Protein AF-A0A6A2YZN2-F1 (afdb_monomer)

Solvent-accessible surface area (backbone atoms only — not comparable to full-atom values): 35018 Å² total; per-residue (Å²): 135,80,85,88,85,86,88,87,89,86,89,82,87,84,80,88,81,79,97,83,77,76,79,61,59,67,59,52,50,55,62,44,53,62,51,51,58,59,57,66,75,74,66,91,84,83,89,80,89,85,88,86,85,82,75,68,62,64,59,56,54,54,55,52,54,55,55,55,53,58,56,69,77,67,68,82,88,82,85,84,84,87,86,81,95,83,83,84,90,79,91,77,95,73,90,78,76,89,72,92,75,78,78,75,60,75,67,66,50,52,73,72,82,81,62,64,67,44,50,49,63,53,54,69,71,48,90,59,64,88,72,35,55,12,33,36,37,33,74,69,59,78,86,57,52,62,57,50,45,70,76,46,66,84,32,48,79,41,80,49,63,68,69,80,72,61,91,84,67,45,52,53,60,50,23,48,69,77,57,47,68,79,58,85,83,55,85,70,82,70,73,82,73,71,69,64,75,71,92,76,68,66,59,64,34,34,38,39,34,48,45,39,54,66,93,89,55,80,73,58,69,40,59,52,50,50,48,56,53,51,43,53,45,45,55,55,35,63,59,82,78,89,72,78,36,35,41,35,43,37,37,97,60,85,70,55,52,58,79,59,34,57,90,24,54,73,43,75,42,96,42,36,39,34,28,52,56,59,48,67,64,40,36,58,61,62,68,51,60,74,54,44,58,74,89,71,87,69,72,66,78,78,89,68,88,46,76,42,83,40,46,89,85,63,50,69,72,59,50,56,39,41,46,75,60,62,33,46,80,42,82,47,81,79,30,70,3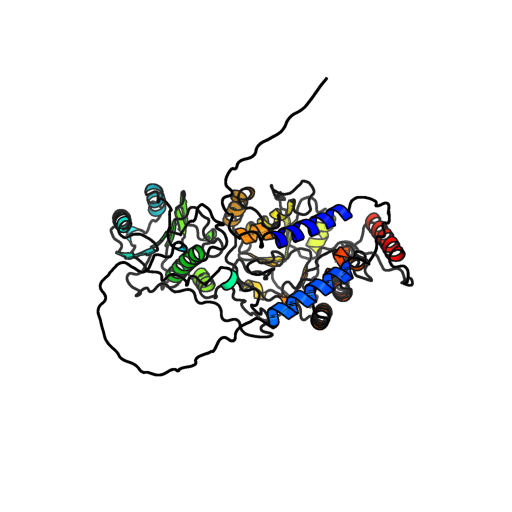3,85,88,38,58,87,93,40,92,41,22,49,43,45,34,64,51,58,58,23,60,46,59,95,34,80,61,46,79,49,67,47,77,55,44,46,76,67,45,43,63,68,56,54,71,77,54,55,54,40,23,23,30,76,65,56,53,71,35,54,37,70,50,37,34,27,43,56,30,31,60,57,53,31,47,54,54,60,76,41,54,82,77,58,77,31,84,74,62,31,44,44,28,39,49,46,52,64,51,51,70,51,34,34,41,50,53,46,60,58,31,64,40,63,55,59,92,84,61,50,69,68,57,53,48,50,52,49,46,48,46,56,38,83,78,64,72,40,30,17,42,28,52,43,72,70,44,65,69,79,34,58,89,89,48,38,55,24,62,71,37,82,94,30,40,44,32,42,40,51,49,47,38,45,44,52,50,55,51,62,69,66,38,60,74,85,53,52,69,58,22,49,47,53,72,68,57,57,48,50,51,56,51,53,50,57,49,42,53,62,76,51,76,83,73,82,89,78,82,92,76,88,81,61,21,67,62,70,74,66,62,68,81,80,130

Secondary structure (DSSP, 8-state):
------------PPPPPPS--STHHHHHHHHHHHHHHHHHTS-PPPP------SSSHHHHHHHHHHHHHHHHTTPPPPPP---------------------S---GGG-B-----HHHHHHHHTT-TTGGG--EEEEES--HHHHHHHHHHSTTSEEEEEP-PPPPTT--HHHHS-TT--TT-SS----PPPPP-----S-SPPSEEEEE--B-TTS--TT-HHHHHHHHHHHHHHHH--SS---EEEEE-SS---TTTS-GGGEEEEETTEEEE---HHHHHHHHHSPTT-B------S---SPEEEEE-TTS-HHHHHHHHHTTEEEEE------TTSPTT-TTTTGGGGGGGGG-TT-S-EEEE-TTEEE-S--GGGGGSPSSEEEEEETTEEEEEEEEE---HHHHHHHHHTTTTS--TTSSHHHHHHHH--S-EE--GGGSEE----TT--HHHHHHHHHHHH-SS---SEEE--SS-GGGS-SSS-GGGGSGGGGGG--HHHHHHHHHHHHTS-HHHHTTSPPPHHHHHHHHHHHHHHHHHTTT-PPPPPPP-------------

Sequence (571 aa):
MRGPSLSPKEPRHRVAASPAEETNRRGFQRKKVFRDVEKALHVPIRYRNWNCKISTLKVVLVILFVGSLITLLRSPAVYISDLPSNLASRHGFIDKSIGDGAAADPRYISTLDVNRDQISNVIEKLTDRDEYQGIGLLNFNNTKTDQWKQLLPNAEHVVLQLDHVTGNVTWESLYPEWIDEEEEFEVPKCPSLPSLQFPGKPQIDLIAVKLPCNKAGKWSRDVSHLHFQLAAARLAASAKGLHPVHVLLLTDRFPLPNLFTCKDLFAHEGNTWLYTPNLHRLREKARLPVGSSAQIIRMSGSTRDLVILVDDSISDYHRGGLEAAEWKIYTIQRIRNPKAEPEAYNEWNYSKFRLWQLTDYDKIIFIDADLLILRNIDFLFEMPEISAIGNNATLFNSGVMIVEPSNCTFQLLMDHINEIESYNGGDQGYLNEIFTWWHRIPKHVNFLKHFWDGDEEEKKQMKTCLFGADPPILFVIHYLGNKPWLCFRDYDCNWNADILQEFASDVAHKTWWKVHDAMPQNLHKYCLLRSKQKAQLEWDRRQAEKDNSTATPSPPAIKKGICLAMTKLKT

Mean predicted aligned error: 16.91 Å

pLDDT: mean 70.39, std 22.26, range [23.25, 96.88]

Nearest PDB structures (foldseek):
  3t7n-assembly1_B  TM=7.855E-01  e=4.731E-11  Homo sapiens
  3u2w-assembly1_B  TM=7.695E-01  e=3.713E-11  Homo sapiens
  3u2x-assembly1_A  TM=7.397E-01  e=1.495E-10  Homo sapiens
  1zcu-assembly1_A  TM=7.407E-01  e=1.322E-09  Oryctolagus cuniculus
  6mw5-assembly1_A  TM=6.818E-01  e=7.205E-09  Globisporangium ultimum

Radius of gyration: 30.36 Å; Cα contacts (8 Å, |Δi|>4): 766; chains: 1; bounding box: 66×96×88 Å

InterPro domains:
  IPR002495 Glycosyl transferase, family 8 [PF01501] (336-384)
  IPR029044 Nucleotide-diphospho-sugar transferases [G3DSA:3.90.550.10] (288-522)
  IPR029044 Nucleotide-diphospho-sugar transferases [SSF53448] (294-525)
  IPR050587 GNT1/Glycosyltransferase 8 [PTHR11183] (225-549)

Structure (mmCIF, N/CA/C/O backbone):
data_AF-A0A6A2YZN2-F1
#
_entry.id   AF-A0A6A2YZN2-F1
#
loop_
_atom_site.group_PDB
_atom_site.id
_atom_site.type_symbol
_atom_site.label_atom_id
_atom_site.label_alt_id
_atom_site.label_comp_id
_atom_site.label_asym_id
_atom_site.label_entity_id
_atom_site.label_seq_id
_atom_site.pdbx_PDB_ins_code
_atom_site.Cartn_x
_atom_site.Cartn_y
_atom_site.Cartn_z
_atom_site.occupancy
_atom_site.B_iso_or_equiv
_atom_site.auth_seq_id
_atom_site.auth_comp_id
_atom_site.auth_asym_id
_atom_site.auth_atom_id
_atom_site.pdbx_PDB_model_num
ATOM 1 N N . MET A 1 1 ? -3.927 71.505 -20.743 1.00 30.47 1 MET A N 1
ATOM 2 C CA . MET A 1 1 ? -3.036 72.542 -20.176 1.00 30.47 1 MET A CA 1
ATOM 3 C C . MET A 1 1 ? -3.027 72.403 -18.661 1.00 30.47 1 MET A C 1
ATOM 5 O O . MET A 1 1 ? -4.101 72.239 -18.107 1.00 30.47 1 MET A O 1
ATOM 9 N N . ARG A 1 2 ? -1.835 72.529 -18.055 1.00 30.36 2 ARG A N 1
ATOM 10 C CA . ARG A 1 2 ? -1.542 72.773 -16.624 1.00 30.36 2 ARG A CA 1
ATOM 11 C C . ARG A 1 2 ? -1.869 71.664 -15.599 1.00 30.36 2 ARG A C 1
ATOM 13 O O . ARG A 1 2 ? -3.019 71.444 -15.255 1.00 30.36 2 ARG A O 1
ATOM 20 N N . GLY A 1 3 ? -0.814 71.068 -15.024 1.00 30.11 3 GLY A N 1
ATOM 21 C CA . GLY A 1 3 ? -0.725 70.912 -13.554 1.00 30.11 3 GLY A CA 1
ATOM 22 C C . GLY A 1 3 ? -0.276 72.245 -12.912 1.00 30.11 3 GLY A C 1
ATOM 23 O O . GLY A 1 3 ? -0.213 73.227 -13.664 1.00 30.11 3 GLY A O 1
ATOM 24 N N . PRO A 1 4 ? 0.122 72.340 -11.618 1.00 54.06 4 PRO A N 1
ATOM 25 C CA . PRO A 1 4 ? 0.360 71.297 -10.590 1.00 54.06 4 PRO A CA 1
ATOM 26 C C . PRO A 1 4 ? -0.157 71.648 -9.151 1.00 54.06 4 PRO A C 1
ATOM 28 O O . PRO A 1 4 ? -0.638 72.754 -8.940 1.00 54.06 4 PRO A O 1
ATOM 31 N N . SER A 1 5 ? 0.005 70.740 -8.162 1.00 27.78 5 SER A N 1
ATOM 32 C CA . SER A 1 5 ? 0.442 70.955 -6.738 1.00 27.78 5 SER A CA 1
ATOM 33 C C . SER A 1 5 ? 0.052 69.733 -5.856 1.00 27.78 5 SER A C 1
ATOM 35 O O . SER A 1 5 ? -1.031 69.185 -6.011 1.00 27.78 5 SER A O 1
ATOM 37 N N . LEU A 1 6 ? 1.007 69.020 -5.234 1.00 28.72 6 LEU A N 1
ATOM 38 C CA . LEU A 1 6 ? 1.572 69.103 -3.862 1.00 28.72 6 LEU A CA 1
ATOM 39 C C . LEU A 1 6 ? 0.667 68.604 -2.695 1.00 28.72 6 LEU A C 1
ATOM 41 O O . LEU A 1 6 ? -0.339 69.211 -2.361 1.00 28.72 6 LEU A O 1
ATOM 45 N N . SER A 1 7 ? 1.138 67.494 -2.099 1.00 30.25 7 SER A N 1
ATOM 46 C CA . SER A 1 7 ? 0.796 66.669 -0.908 1.00 30.25 7 SER A CA 1
ATOM 47 C C . SER A 1 7 ? 0.239 67.359 0.366 1.00 30.25 7 SER A C 1
ATOM 49 O O . SER A 1 7 ? 0.415 68.566 0.512 1.00 30.25 7 SER A O 1
ATOM 51 N N . PRO A 1 8 ? -0.330 66.608 1.354 1.00 32.03 8 PRO A N 1
ATOM 52 C CA . PRO A 1 8 ? 0.484 65.897 2.368 1.00 32.03 8 PRO A CA 1
ATOM 53 C C . PRO A 1 8 ? -0.027 64.508 2.846 1.00 32.03 8 PRO A C 1
ATOM 55 O O . PRO A 1 8 ? -1.167 64.109 2.634 1.00 32.03 8 PRO A O 1
ATOM 58 N N . LYS A 1 9 ? 0.896 63.775 3.491 1.00 29.05 9 LYS A N 1
ATOM 59 C CA . LYS A 1 9 ? 0.778 62.456 4.152 1.00 29.05 9 LYS A CA 1
ATOM 60 C C . LYS A 1 9 ? 0.040 62.536 5.499 1.00 29.05 9 LYS A C 1
ATOM 62 O O . LYS A 1 9 ? 0.276 63.514 6.193 1.00 29.05 9 LYS A O 1
ATOM 67 N N . GLU A 1 10 ? -0.657 61.458 5.907 1.00 27.91 10 GLU A N 1
ATOM 68 C CA . GLU A 1 10 ? -0.512 60.766 7.219 1.00 27.91 10 GLU A CA 1
ATOM 69 C C . GLU A 1 10 ? -1.394 59.478 7.337 1.00 27.91 10 GLU A C 1
ATOM 71 O O . GLU A 1 10 ? -2.110 59.175 6.382 1.00 27.91 10 GLU A O 1
ATOM 76 N N . PRO A 1 11 ? -1.246 58.602 8.366 1.00 28.62 11 PRO A N 1
ATOM 77 C CA . PRO A 1 11 ? -0.900 57.189 8.176 1.00 28.62 11 PRO A CA 1
ATOM 78 C C . PRO A 1 11 ? -2.038 56.197 8.498 1.00 28.62 11 PRO A C 1
ATOM 80 O O . PRO A 1 11 ? -2.975 56.500 9.232 1.00 28.62 11 PRO A O 1
ATOM 83 N N . ARG A 1 12 ? -1.919 54.947 8.023 1.00 27.31 12 ARG A N 1
ATOM 84 C CA . ARG A 1 12 ? -2.671 53.806 8.576 1.00 27.31 12 ARG A CA 1
ATOM 85 C C . ARG A 1 12 ? -1.739 52.664 8.966 1.00 27.31 12 ARG A C 1
ATOM 87 O O . ARG A 1 12 ? -0.786 52.334 8.267 1.00 27.31 12 ARG A O 1
ATOM 94 N N . HIS A 1 13 ? -2.052 52.133 10.138 1.00 25.75 13 HIS A N 1
ATOM 95 C CA . HIS A 1 13 ? -1.316 51.191 10.963 1.00 25.75 13 HIS A CA 1
ATOM 96 C C . HIS A 1 13 ? -0.906 49.895 10.249 1.00 25.75 13 HIS A C 1
ATOM 98 O O . HIS A 1 13 ? -1.720 49.243 9.600 1.00 25.75 13 HIS A O 1
ATOM 104 N N . ARG A 1 14 ? 0.351 49.481 10.458 1.00 25.91 14 ARG A N 1
ATOM 105 C CA . ARG A 1 14 ? 0.803 48.095 10.283 1.00 25.91 14 ARG A CA 1
ATOM 106 C C . ARG A 1 14 ? 0.611 47.357 11.607 1.00 25.91 14 ARG A C 1
ATOM 108 O O . ARG A 1 14 ? 1.241 47.714 12.598 1.00 25.91 14 ARG A O 1
ATOM 115 N N . VAL A 1 15 ? -0.232 46.330 11.595 1.00 25.72 15 VAL A N 1
ATOM 116 C CA . VAL A 1 15 ? -0.228 45.252 12.590 1.00 25.72 15 VAL A CA 1
ATOM 117 C C . VAL A 1 15 ? 0.887 44.277 12.204 1.00 25.72 15 VAL A C 1
ATOM 119 O O . VAL A 1 15 ? 1.069 43.966 11.026 1.00 25.72 15 VAL A O 1
ATOM 122 N N . ALA A 1 16 ? 1.671 43.866 13.197 1.00 24.08 16 ALA A N 1
ATOM 123 C CA . ALA A 1 16 ? 2.775 42.928 13.064 1.00 24.08 16 ALA A CA 1
ATOM 124 C C . ALA A 1 16 ? 2.268 41.525 12.687 1.00 24.08 16 ALA A C 1
ATOM 126 O O . ALA A 1 16 ? 1.335 41.018 13.306 1.00 24.08 16 ALA A O 1
ATOM 127 N N . ALA A 1 17 ? 2.902 40.908 11.688 1.00 26.55 17 ALA A N 1
ATOM 128 C CA . ALA A 1 17 ? 2.722 39.501 11.351 1.00 26.55 17 ALA A CA 1
ATOM 129 C C . ALA A 1 17 ? 3.839 38.666 11.997 1.00 26.55 17 ALA A C 1
ATOM 131 O O . ALA A 1 17 ? 5.015 39.032 11.952 1.00 26.55 17 ALA A O 1
ATOM 132 N N . SER A 1 18 ? 3.420 37.569 12.616 1.00 26.55 18 SER A N 1
ATOM 133 C CA . SER A 1 18 ? 4.193 36.562 13.344 1.00 26.55 18 SER A CA 1
ATOM 134 C C . SER A 1 18 ? 5.090 35.711 12.421 1.00 26.55 18 SER A C 1
ATOM 136 O O . SER A 1 18 ? 4.788 35.580 11.234 1.00 26.55 18 SER A O 1
ATOM 138 N N . PRO A 1 19 ? 6.155 35.070 12.941 1.00 26.11 19 PRO A N 1
ATOM 139 C CA . PRO A 1 19 ? 7.076 34.257 12.153 1.00 26.11 19 PRO A CA 1
ATOM 140 C C . PRO A 1 19 ? 6.538 32.827 11.993 1.00 26.11 19 PRO A C 1
ATOM 142 O O . PRO A 1 19 ? 6.690 31.990 12.877 1.00 26.11 19 PRO A O 1
ATOM 145 N N . ALA A 1 20 ? 5.898 32.540 10.862 1.00 29.23 20 ALA A N 1
ATOM 146 C CA . ALA A 1 20 ? 5.520 31.182 10.468 1.00 29.23 20 ALA A CA 1
ATOM 147 C C . ALA A 1 20 ? 5.538 31.054 8.937 1.00 29.23 20 ALA A C 1
ATOM 149 O O . ALA A 1 20 ? 4.498 30.885 8.314 1.00 29.23 20 ALA A O 1
ATOM 150 N N . GLU A 1 21 ? 6.709 31.193 8.303 1.00 28.88 21 GLU A N 1
ATOM 151 C CA . GLU A 1 21 ? 6.788 31.065 6.837 1.00 28.88 21 GLU A CA 1
ATOM 152 C C . GLU A 1 21 ? 8.125 30.534 6.279 1.00 28.88 21 GLU A C 1
ATOM 154 O O . GLU A 1 21 ? 8.432 30.724 5.104 1.00 28.88 21 GLU A O 1
ATOM 159 N N . GLU A 1 22 ? 8.923 29.811 7.074 1.00 26.98 22 GLU A N 1
ATOM 160 C CA . GLU A 1 22 ? 10.204 29.253 6.595 1.00 26.98 22 GLU A CA 1
ATOM 161 C C . GLU A 1 22 ? 10.154 27.776 6.159 1.00 26.98 22 GLU A C 1
ATOM 163 O O . GLU A 1 22 ? 11.011 27.324 5.400 1.00 26.98 22 GLU A O 1
ATOM 168 N N . THR A 1 23 ? 9.106 27.024 6.505 1.00 30.12 23 THR A N 1
ATOM 169 C CA . THR A 1 23 ? 8.972 25.596 6.148 1.00 30.12 23 THR A CA 1
ATOM 170 C C . THR A 1 23 ? 8.370 25.334 4.760 1.00 30.12 23 THR A C 1
ATOM 172 O O . THR A 1 23 ? 8.511 24.233 4.231 1.00 30.12 23 THR A O 1
ATOM 175 N N . ASN A 1 24 ? 7.793 26.341 4.092 1.00 30.67 24 ASN A N 1
ATOM 176 C CA . ASN A 1 24 ? 7.154 26.172 2.775 1.00 30.67 24 ASN A CA 1
ATOM 177 C C . ASN A 1 24 ? 8.109 26.261 1.568 1.00 30.67 24 ASN A C 1
ATOM 179 O O . ASN A 1 24 ? 7.741 25.871 0.456 1.00 30.67 24 ASN A O 1
ATOM 183 N N . ARG A 1 25 ? 9.356 26.720 1.743 1.00 28.31 25 ARG A N 1
ATOM 184 C CA . ARG A 1 25 ? 10.287 26.900 0.608 1.00 28.31 25 ARG A CA 1
ATOM 185 C C . ARG A 1 25 ? 10.939 25.602 0.113 1.00 28.31 25 ARG A C 1
ATOM 187 O O . ARG A 1 25 ? 11.199 25.495 -1.084 1.00 28.31 25 ARG A O 1
ATOM 194 N N . ARG A 1 26 ? 11.121 24.586 0.970 1.00 29.94 26 ARG A N 1
ATOM 195 C CA . ARG A 1 26 ? 11.686 23.279 0.559 1.00 29.94 26 ARG A CA 1
ATOM 196 C C . ARG A 1 26 ? 10.694 22.419 -0.239 1.00 29.94 26 ARG A C 1
ATOM 198 O O . ARG A 1 26 ? 11.092 21.749 -1.188 1.00 29.94 26 ARG A O 1
ATOM 205 N N . GLY A 1 27 ? 9.394 22.501 0.064 1.00 30.98 27 GLY A N 1
ATOM 206 C CA . GLY A 1 27 ? 8.341 21.837 -0.721 1.00 30.98 27 GLY A CA 1
ATOM 207 C C . GLY A 1 27 ? 8.136 22.461 -2.107 1.00 30.98 27 GLY A C 1
ATOM 208 O O . GLY A 1 27 ? 7.917 21.750 -3.089 1.00 30.98 27 GLY A O 1
ATOM 209 N N . PHE A 1 28 ? 8.280 23.787 -2.214 1.00 26.55 28 PHE A N 1
ATOM 210 C CA . PHE A 1 28 ? 8.134 24.504 -3.483 1.00 26.55 28 PHE A CA 1
ATOM 211 C C . PHE A 1 28 ? 9.298 24.241 -4.452 1.00 26.55 28 PHE A C 1
ATOM 213 O O . PHE A 1 28 ? 9.075 24.155 -5.658 1.00 26.55 28 PHE A O 1
ATOM 220 N N . GLN A 1 29 ? 10.521 24.038 -3.940 1.00 28.41 29 GLN A N 1
ATOM 221 C CA . GLN A 1 29 ? 11.668 23.629 -4.761 1.00 28.41 29 GLN A CA 1
ATOM 222 C C . GLN A 1 29 ? 11.504 22.205 -5.317 1.00 28.41 29 GLN A C 1
ATOM 224 O O . GLN A 1 29 ? 11.682 22.019 -6.517 1.00 28.41 29 GLN A O 1
ATOM 229 N N . ARG A 1 30 ? 11.038 21.230 -4.517 1.00 35.44 30 ARG A N 1
ATOM 230 C CA . ARG A 1 30 ? 10.715 19.868 -5.004 1.00 35.44 30 ARG A CA 1
ATOM 231 C C . ARG A 1 30 ? 9.633 19.864 -6.091 1.00 35.44 30 ARG A C 1
ATOM 233 O O . ARG A 1 30 ? 9.794 19.204 -7.112 1.00 35.44 30 ARG A O 1
ATOM 240 N N . LYS A 1 31 ? 8.565 20.658 -5.926 1.00 33.97 31 LYS A N 1
ATOM 241 C CA . LYS A 1 31 ? 7.501 20.831 -6.942 1.00 33.97 31 LYS A CA 1
ATOM 242 C C . LYS A 1 31 ? 7.983 21.507 -8.229 1.00 33.97 31 LYS A C 1
ATOM 244 O O . LYS A 1 31 ? 7.295 21.415 -9.245 1.00 33.97 31 LYS A O 1
ATOM 249 N N . LYS A 1 32 ? 9.096 22.241 -8.173 1.00 28.22 32 LYS A N 1
ATOM 250 C CA . LYS A 1 32 ? 9.696 22.915 -9.325 1.00 28.22 32 LYS A CA 1
ATOM 251 C C . LYS A 1 32 ? 10.628 21.972 -10.087 1.00 28.22 32 LYS A C 1
ATOM 253 O O . LYS A 1 32 ? 10.505 21.896 -11.297 1.00 28.22 32 LYS A O 1
ATOM 258 N N . VAL A 1 33 ? 11.436 21.178 -9.381 1.00 35.34 33 VAL A N 1
ATOM 259 C CA . VAL A 1 33 ? 12.349 20.185 -9.979 1.00 35.34 33 VAL A CA 1
ATOM 260 C C . VAL A 1 33 ? 11.587 19.142 -10.806 1.00 35.34 33 VAL A C 1
ATOM 262 O O . VAL A 1 33 ? 11.888 18.981 -11.981 1.00 35.34 33 VAL A O 1
ATOM 265 N N . PHE A 1 34 ? 10.518 18.533 -10.273 1.00 35.47 34 PHE A N 1
ATOM 266 C CA . PHE A 1 34 ? 9.693 17.583 -11.046 1.00 35.47 34 PHE A CA 1
ATOM 267 C C . PHE A 1 34 ? 9.016 18.218 -12.273 1.00 35.47 34 PHE A C 1
ATOM 269 O O . PHE A 1 34 ? 8.899 17.587 -13.319 1.00 35.47 34 PHE A O 1
ATOM 276 N N . ARG A 1 35 ? 8.609 19.488 -12.167 1.00 32.56 35 ARG A N 1
ATOM 277 C CA . ARG A 1 35 ? 7.948 20.229 -13.254 1.00 32.56 35 ARG A CA 1
ATOM 278 C C . ARG A 1 35 ? 8.935 20.710 -14.325 1.00 32.56 35 ARG A C 1
ATOM 280 O O . ARG A 1 35 ? 8.560 20.877 -15.483 1.00 32.56 35 ARG A O 1
ATOM 287 N N . ASP A 1 36 ? 10.186 20.950 -13.938 1.00 31.67 36 ASP A N 1
ATOM 288 C CA . ASP A 1 36 ? 11.269 21.346 -14.839 1.00 31.67 36 ASP A CA 1
ATOM 289 C C . ASP A 1 36 ? 11.814 20.126 -15.616 1.00 31.67 36 ASP A C 1
ATOM 291 O O . ASP A 1 36 ? 12.112 20.261 -16.803 1.00 31.67 36 ASP A O 1
ATOM 295 N N . VAL A 1 37 ? 11.817 18.925 -15.012 1.00 41.88 37 VAL A N 1
ATOM 296 C CA . VAL A 1 37 ? 12.071 17.636 -15.702 1.00 41.88 37 VAL A CA 1
ATOM 297 C C . VAL A 1 37 ? 11.044 17.388 -16.816 1.00 41.88 37 VAL A C 1
ATOM 299 O O . VAL A 1 37 ? 11.402 16.998 -17.924 1.00 41.88 37 VAL A O 1
ATOM 302 N N . GLU A 1 38 ? 9.771 17.690 -16.558 1.00 38.25 38 GLU A N 1
ATOM 303 C CA . GLU A 1 38 ? 8.671 17.518 -17.516 1.00 38.25 38 GLU A CA 1
ATOM 304 C C . GLU A 1 38 ? 8.734 18.519 -18.687 1.00 38.25 38 GLU A C 1
ATOM 306 O O . GLU A 1 38 ? 8.490 18.160 -19.839 1.00 38.25 38 GLU A O 1
ATOM 311 N N . LYS A 1 39 ? 9.154 19.769 -18.436 1.00 35.00 39 LYS A N 1
ATOM 312 C CA . LYS A 1 39 ? 9.340 20.780 -19.495 1.00 35.00 39 LYS A CA 1
ATOM 313 C C . LYS A 1 39 ? 10.540 20.509 -20.401 1.00 35.00 39 LYS A C 1
ATOM 315 O O . LYS A 1 39 ? 10.494 20.878 -21.575 1.00 35.00 39 LYS A O 1
ATOM 320 N N . ALA A 1 40 ? 11.597 19.883 -19.884 1.00 35.66 40 ALA A N 1
ATOM 321 C CA . ALA A 1 40 ? 12.783 19.544 -20.672 1.00 35.66 40 ALA A CA 1
ATOM 322 C C . ALA A 1 40 ? 12.506 18.452 -21.721 1.00 35.66 40 ALA A C 1
ATOM 324 O O . ALA A 1 40 ? 13.188 18.390 -22.742 1.00 35.66 40 ALA A O 1
ATOM 325 N N . LEU A 1 41 ? 11.472 17.631 -21.514 1.00 38.62 41 LEU A N 1
ATOM 326 C CA . LEU A 1 41 ? 11.149 16.503 -22.383 1.00 38.62 41 LEU A CA 1
ATOM 327 C C . LEU A 1 41 ? 10.400 16.888 -23.674 1.00 38.62 41 LEU A C 1
ATOM 329 O O . LEU A 1 41 ? 10.217 16.005 -24.510 1.00 38.62 41 LEU A O 1
ATOM 333 N N . HIS A 1 42 ? 9.949 18.143 -23.874 1.00 35.06 42 HIS A N 1
ATOM 334 C CA . HIS A 1 42 ? 8.996 18.472 -24.959 1.00 35.06 42 HIS A CA 1
ATOM 335 C C . HIS A 1 42 ? 9.284 19.683 -25.889 1.00 35.06 42 HIS A C 1
ATOM 337 O O . HIS A 1 42 ? 8.423 19.985 -26.714 1.00 35.06 42 HIS A O 1
ATOM 343 N N . VAL A 1 43 ? 10.448 20.364 -25.888 1.00 29.75 43 VAL A N 1
ATOM 344 C CA . VAL A 1 43 ? 10.710 21.463 -26.872 1.00 29.75 43 VAL A CA 1
ATOM 345 C C . VAL A 1 43 ? 12.190 21.557 -27.326 1.00 29.75 43 VAL A C 1
ATOM 347 O O . VAL A 1 43 ? 13.074 21.429 -26.483 1.00 29.75 43 VAL A O 1
ATOM 350 N N . PRO A 1 44 ? 12.512 21.850 -28.614 1.00 27.16 44 PRO A N 1
ATOM 351 C CA . PRO A 1 44 ? 13.893 22.009 -29.094 1.00 27.16 44 PRO A CA 1
ATOM 352 C C . PRO A 1 44 ? 14.479 23.387 -28.723 1.00 27.16 44 PRO A C 1
ATOM 354 O O . PRO A 1 44 ? 13.891 24.423 -29.042 1.00 27.16 44 PRO A O 1
ATOM 357 N N . ILE A 1 45 ? 15.659 23.424 -28.092 1.00 30.19 45 ILE A N 1
ATOM 358 C CA . ILE A 1 45 ? 16.282 24.650 -27.554 1.00 30.19 45 ILE A CA 1
ATOM 359 C C . ILE A 1 45 ? 17.313 25.247 -28.533 1.00 30.19 45 ILE A C 1
ATOM 361 O O . ILE A 1 45 ? 18.291 24.605 -28.910 1.00 30.19 45 ILE A O 1
ATOM 365 N N . ARG A 1 46 ? 17.127 26.525 -28.900 1.00 24.05 46 ARG A N 1
ATOM 366 C CA . ARG A 1 46 ? 18.147 27.397 -29.522 1.00 24.05 46 ARG A CA 1
ATOM 367 C C . ARG A 1 46 ? 18.908 28.161 -28.429 1.00 24.05 46 ARG A C 1
ATOM 369 O O . ARG A 1 46 ? 18.297 28.902 -27.664 1.00 24.05 46 ARG A O 1
ATOM 376 N N . TYR A 1 47 ? 20.234 28.030 -28.404 1.00 25.19 47 TYR A N 1
ATOM 377 C CA . TYR A 1 47 ? 21.134 28.703 -27.457 1.00 25.19 47 TYR A CA 1
ATOM 378 C C . TYR A 1 47 ? 21.245 30.220 -27.688 1.00 25.19 47 TYR A C 1
ATOM 380 O O . TYR A 1 47 ? 21.410 30.679 -28.821 1.00 25.19 47 TYR A O 1
ATOM 388 N N . ARG A 1 48 ? 21.283 31.002 -26.599 1.00 25.22 48 ARG A N 1
ATOM 389 C CA . ARG A 1 48 ? 21.843 32.364 -26.604 1.00 25.22 48 ARG A CA 1
ATOM 390 C C . ARG A 1 48 ? 22.583 32.647 -25.288 1.00 25.22 48 ARG A C 1
ATOM 392 O O . ARG A 1 48 ? 21.976 32.705 -24.227 1.00 25.22 48 ARG A O 1
ATOM 399 N N . ASN A 1 49 ? 23.904 32.793 -25.401 1.00 28.83 49 ASN A N 1
ATOM 400 C CA . ASN A 1 49 ? 24.865 33.137 -24.344 1.00 28.83 49 ASN A CA 1
ATOM 401 C C . ASN A 1 49 ? 24.570 34.484 -23.675 1.00 28.83 49 ASN A C 1
ATOM 403 O O . ASN A 1 49 ? 24.241 35.421 -24.397 1.00 28.83 49 ASN A O 1
ATOM 407 N N . TRP A 1 50 ? 24.884 34.618 -22.377 1.00 25.72 50 TRP A N 1
ATOM 408 C CA . TRP A 1 50 ? 25.239 35.889 -21.721 1.00 25.72 50 TRP A CA 1
ATOM 409 C C . TRP A 1 50 ? 26.324 35.690 -20.643 1.00 25.72 50 TRP A C 1
ATOM 411 O O . TRP A 1 50 ? 26.151 34.930 -19.698 1.00 25.72 50 TRP A O 1
ATOM 421 N N . ASN A 1 51 ? 27.430 36.426 -20.791 1.00 36.12 51 ASN A N 1
ATOM 422 C CA . ASN A 1 51 ? 28.506 36.602 -19.808 1.00 36.12 51 ASN A CA 1
ATOM 423 C C . ASN A 1 51 ? 28.237 37.858 -18.963 1.00 36.12 51 ASN A C 1
ATOM 425 O O . ASN A 1 51 ? 27.951 38.898 -19.555 1.00 36.12 51 ASN A O 1
ATOM 429 N N . CYS A 1 52 ? 28.451 37.834 -17.636 1.00 30.81 52 CYS A N 1
ATOM 430 C CA . CYS A 1 52 ? 28.612 39.077 -16.858 1.00 30.81 52 CYS A CA 1
ATOM 431 C C . CYS A 1 52 ? 29.437 38.953 -15.545 1.00 30.81 52 CYS A C 1
ATOM 433 O O . CYS A 1 52 ? 29.012 38.350 -14.570 1.00 30.81 52 CYS A O 1
ATOM 435 N N . LYS A 1 53 ? 30.621 39.592 -15.584 1.00 36.91 53 LYS A N 1
ATOM 436 C CA . LYS A 1 53 ? 31.524 40.222 -14.578 1.00 36.91 53 LYS A CA 1
ATOM 437 C C . LYS A 1 53 ? 31.505 39.819 -13.075 1.00 36.91 53 LYS A C 1
ATOM 439 O O . LYS A 1 53 ? 30.600 40.145 -12.322 1.00 36.91 53 LYS A O 1
ATOM 444 N N . ILE A 1 54 ? 32.673 39.331 -12.624 1.00 48.91 54 ILE A N 1
ATOM 445 C CA . ILE A 1 54 ? 33.056 38.747 -11.310 1.00 48.91 54 ILE A CA 1
ATOM 446 C C . ILE A 1 54 ? 33.494 39.765 -10.213 1.00 48.91 54 ILE A C 1
ATOM 448 O O . ILE A 1 54 ? 33.940 39.384 -9.133 1.00 48.91 54 ILE A O 1
ATOM 452 N N . SER A 1 55 ? 33.381 41.082 -10.413 1.00 46.19 55 SER A N 1
ATOM 453 C CA . SER A 1 55 ? 34.069 42.044 -9.520 1.00 46.19 55 SER A CA 1
ATOM 454 C C . SER A 1 55 ? 33.338 42.414 -8.216 1.00 46.19 55 SER A C 1
ATOM 456 O O . SER A 1 55 ? 33.984 42.891 -7.285 1.00 46.19 55 SER A O 1
ATOM 458 N N . THR A 1 56 ? 32.020 42.235 -8.111 1.00 51.75 56 THR A N 1
ATOM 459 C CA . THR A 1 56 ? 31.221 42.759 -6.981 1.00 51.75 56 THR A CA 1
ATOM 460 C C . THR A 1 56 ? 31.137 41.811 -5.780 1.00 51.75 56 THR A C 1
ATOM 462 O O . THR A 1 56 ? 30.952 42.266 -4.655 1.00 51.75 56 THR A O 1
ATOM 465 N N . LEU A 1 57 ? 31.352 40.506 -5.981 1.00 57.09 57 LEU A N 1
ATOM 466 C CA . LEU A 1 57 ? 31.205 39.483 -4.934 1.00 57.09 57 LEU A CA 1
ATOM 467 C C . LEU A 1 57 ? 32.323 39.535 -3.874 1.00 57.09 57 LEU A C 1
ATOM 469 O O . LEU A 1 57 ? 32.084 39.273 -2.697 1.00 57.09 57 LEU A O 1
ATOM 473 N N . LYS A 1 58 ? 33.541 39.931 -4.269 1.00 52.62 58 LYS A N 1
ATOM 474 C CA . LYS A 1 58 ? 34.698 39.990 -3.358 1.00 52.62 58 LYS A CA 1
ATOM 475 C C . LYS A 1 58 ? 34.562 41.077 -2.289 1.00 52.62 58 LYS A C 1
ATOM 477 O O . LYS A 1 58 ? 35.021 40.884 -1.171 1.00 52.62 58 LYS A O 1
ATOM 482 N N . VAL A 1 59 ? 33.898 42.190 -2.604 1.00 62.59 59 VAL A N 1
ATOM 483 C CA . VAL A 1 59 ? 33.690 43.298 -1.653 1.00 62.59 59 VAL A CA 1
ATOM 484 C C . VAL A 1 59 ? 32.665 42.917 -0.580 1.00 62.59 59 VAL A C 1
ATOM 486 O O . VAL A 1 59 ? 32.847 43.238 0.591 1.00 62.59 59 VAL A O 1
ATOM 489 N N . VAL A 1 60 ? 31.628 42.162 -0.956 1.00 70.81 60 VAL A N 1
ATOM 490 C CA . VAL A 1 60 ? 30.587 41.697 -0.025 1.00 70.81 60 VAL A CA 1
ATOM 491 C C . VAL A 1 60 ? 31.155 40.709 0.999 1.00 70.81 60 VAL A C 1
ATOM 493 O O . VAL A 1 60 ? 30.842 40.805 2.183 1.00 70.81 60 VAL A O 1
ATOM 496 N N . LEU A 1 61 ? 32.049 39.812 0.573 1.00 66.25 61 LEU A N 1
ATOM 497 C CA . LEU A 1 61 ? 32.682 38.832 1.463 1.00 66.25 61 LEU A CA 1
ATOM 498 C C . LEU A 1 61 ? 33.578 39.478 2.532 1.00 66.25 61 LEU A C 1
ATOM 500 O O . LEU A 1 61 ? 33.588 39.019 3.672 1.00 66.25 61 LEU A O 1
ATOM 504 N N . VAL A 1 62 ? 34.272 40.574 2.207 1.00 73.38 62 VAL A N 1
ATOM 505 C CA . VAL A 1 62 ? 35.115 41.297 3.179 1.00 73.38 62 VAL A CA 1
ATOM 506 C C . VAL A 1 62 ? 34.264 41.981 4.254 1.00 73.38 62 VAL A C 1
ATOM 508 O O . VAL A 1 62 ? 34.610 41.934 5.433 1.00 73.38 62 VAL A O 1
ATOM 511 N N . ILE A 1 63 ? 33.122 42.564 3.877 1.00 74.00 63 ILE A N 1
ATOM 512 C CA . ILE A 1 63 ? 32.210 43.226 4.825 1.00 74.00 63 ILE A CA 1
ATOM 513 C C . ILE A 1 63 ? 31.609 42.210 5.805 1.00 74.00 63 ILE A C 1
ATOM 515 O O . ILE A 1 63 ? 31.532 42.482 7.005 1.00 74.00 63 ILE A O 1
ATOM 519 N N . LEU A 1 64 ? 31.234 41.025 5.313 1.00 74.69 64 LEU A N 1
ATOM 520 C CA . LEU A 1 64 ? 30.696 39.953 6.153 1.00 74.69 64 LEU A CA 1
ATOM 521 C C . LEU A 1 64 ? 31.732 39.453 7.167 1.00 74.69 64 LEU A C 1
ATOM 523 O O . LEU A 1 64 ? 31.405 39.301 8.341 1.00 74.69 64 LEU A O 1
ATOM 527 N N . PHE A 1 65 ? 32.991 39.294 6.750 1.00 78.06 65 PHE A N 1
ATOM 528 C CA . PHE A 1 65 ? 34.060 38.820 7.631 1.00 78.06 65 PHE A CA 1
ATOM 529 C C . PHE A 1 65 ? 34.363 39.801 8.778 1.00 78.06 65 PHE A C 1
ATOM 531 O O . PHE A 1 65 ? 34.546 39.393 9.925 1.00 78.06 65 PHE A O 1
ATOM 538 N N . VAL A 1 66 ? 34.350 41.110 8.499 1.00 75.31 66 VAL A N 1
ATOM 539 C CA . VAL A 1 66 ? 34.560 42.150 9.524 1.00 75.31 66 VAL A CA 1
ATOM 540 C C . VAL A 1 66 ? 33.387 42.207 10.514 1.00 75.31 66 VAL A C 1
ATOM 542 O O . VAL A 1 66 ? 33.605 42.370 11.715 1.00 75.31 66 VAL A O 1
ATOM 545 N N . GLY A 1 67 ? 32.150 42.007 10.044 1.00 69.50 67 GLY A N 1
ATOM 546 C CA . GLY A 1 67 ? 30.961 41.956 10.905 1.00 69.50 67 GLY A CA 1
ATOM 547 C C . GLY A 1 67 ? 30.968 40.782 11.893 1.00 69.50 67 GLY A C 1
ATOM 548 O O . GLY A 1 67 ? 30.593 40.948 13.058 1.00 69.50 67 GLY A O 1
ATOM 549 N N . SER A 1 68 ? 31.458 39.617 11.462 1.00 71.75 68 SER A N 1
ATOM 550 C CA . SER A 1 68 ? 31.602 38.426 12.314 1.00 71.75 68 SER A CA 1
ATOM 551 C C . SER A 1 68 ? 32.679 38.594 13.393 1.00 71.75 68 SER A C 1
ATOM 553 O O . SER A 1 68 ? 32.521 38.123 14.518 1.00 71.75 68 SER A O 1
ATOM 555 N N . LEU A 1 69 ? 33.765 39.312 13.093 1.00 62.22 69 LEU A N 1
ATOM 556 C CA . LEU A 1 69 ? 34.856 39.522 14.050 1.00 62.22 69 LEU A CA 1
ATOM 557 C C . LEU A 1 69 ? 34.450 40.469 15.195 1.00 62.22 69 LEU A C 1
ATOM 559 O O . LEU A 1 69 ? 34.831 40.266 16.346 1.00 62.22 69 LEU A O 1
ATOM 563 N N . ILE A 1 70 ? 33.624 41.479 14.901 1.00 67.88 70 ILE A N 1
ATOM 564 C CA . ILE A 1 70 ? 33.140 42.450 15.898 1.00 67.88 70 ILE A CA 1
ATOM 565 C C . ILE A 1 70 ? 32.125 41.815 16.864 1.00 67.88 70 ILE A C 1
ATOM 567 O O . ILE A 1 70 ? 32.072 42.194 18.035 1.00 67.88 70 ILE A O 1
ATOM 571 N N . THR A 1 71 ? 31.343 40.835 16.403 1.00 62.97 71 THR A N 1
ATOM 572 C CA . THR A 1 71 ? 30.363 40.111 17.235 1.00 62.97 71 THR A CA 1
ATOM 573 C C . THR A 1 71 ? 31.030 39.128 18.200 1.00 62.97 71 THR A C 1
ATOM 575 O O . THR A 1 71 ? 30.598 39.011 19.348 1.00 62.97 71 THR A O 1
ATOM 578 N N . LEU A 1 72 ? 32.145 38.511 17.798 1.00 57.03 72 LEU A N 1
ATOM 579 C CA . LEU A 1 72 ? 32.966 37.665 18.674 1.00 57.03 72 LEU A CA 1
ATOM 580 C C . LEU A 1 72 ? 33.679 38.457 19.783 1.00 57.03 72 LEU A C 1
ATOM 582 O O . LEU A 1 72 ? 33.803 37.968 20.901 1.00 57.03 72 LEU A O 1
ATOM 586 N N . LEU A 1 73 ? 34.085 39.701 19.515 1.00 56.47 73 LEU A N 1
ATOM 587 C CA . LEU A 1 73 ? 34.798 40.546 20.485 1.00 56.47 73 LEU A CA 1
ATOM 588 C C . LEU A 1 73 ? 33.889 41.230 21.527 1.00 56.47 73 LEU A C 1
ATOM 590 O O . LEU A 1 73 ? 34.398 41.922 22.408 1.00 56.47 73 LEU A O 1
ATOM 594 N N . ARG A 1 74 ? 32.557 41.076 21.446 1.00 48.31 74 ARG A N 1
ATOM 595 C CA . ARG A 1 74 ? 31.588 41.769 22.326 1.00 48.31 74 ARG A CA 1
ATOM 596 C C . ARG A 1 74 ? 30.613 40.865 23.091 1.00 48.31 74 ARG A C 1
ATOM 598 O O . ARG A 1 74 ? 29.615 41.365 23.603 1.00 48.31 74 ARG A O 1
ATOM 605 N N . SER A 1 75 ? 30.884 39.569 23.217 1.00 43.91 75 SER A N 1
ATOM 606 C CA . SER A 1 75 ? 30.019 38.680 24.010 1.00 43.91 75 SER A CA 1
ATOM 607 C C . SER A 1 75 ? 30.489 38.600 25.475 1.00 43.91 75 SER A C 1
ATOM 609 O O . SER A 1 75 ? 31.662 38.297 25.699 1.00 43.91 75 SER A O 1
ATOM 611 N N . PRO A 1 76 ? 29.634 38.867 26.486 1.00 38.62 76 PRO A N 1
ATOM 612 C CA . PRO A 1 76 ? 30.006 38.714 27.890 1.00 38.62 76 PRO A CA 1
ATOM 613 C C . PRO A 1 76 ? 29.922 37.243 28.328 1.00 38.62 76 PRO A C 1
ATOM 615 O O . PRO A 1 76 ? 29.045 36.497 27.897 1.00 38.62 76 PRO A O 1
ATOM 618 N N . ALA A 1 77 ? 30.852 36.834 29.193 1.00 40.84 77 ALA A N 1
ATOM 619 C CA . ALA A 1 77 ? 30.957 35.481 29.730 1.00 40.84 77 ALA A CA 1
ATOM 620 C C . ALA A 1 77 ? 29.764 35.132 30.640 1.00 40.84 77 ALA A C 1
ATOM 622 O O . ALA A 1 77 ? 29.481 35.854 31.596 1.00 40.84 77 ALA A O 1
ATOM 623 N N . VAL A 1 78 ? 29.095 34.006 30.371 1.00 38.38 78 VAL A N 1
ATOM 624 C CA . VAL A 1 78 ? 28.069 33.426 31.251 1.00 38.38 78 VAL A CA 1
ATOM 625 C C . VAL A 1 78 ? 28.706 32.304 32.070 1.00 38.38 78 VAL A C 1
ATOM 627 O O . VAL A 1 78 ? 29.224 31.332 31.527 1.00 38.38 78 VAL A O 1
ATOM 630 N N . TYR A 1 79 ? 28.682 32.494 33.387 1.00 30.86 79 TYR A N 1
ATOM 631 C CA . TYR A 1 79 ? 29.125 31.565 34.424 1.00 30.86 79 TYR A CA 1
ATOM 632 C C . TYR A 1 79 ? 28.150 30.378 34.525 1.00 30.86 79 TYR A C 1
ATOM 634 O O . TYR A 1 79 ? 26.942 30.588 34.629 1.00 30.86 79 TYR A O 1
ATOM 642 N N . ILE A 1 80 ? 28.668 29.148 34.544 1.00 33.09 80 ILE A N 1
ATOM 643 C CA . ILE A 1 80 ? 27.913 27.940 34.910 1.00 33.09 80 ILE A CA 1
ATOM 644 C C . ILE A 1 80 ? 28.166 27.686 36.399 1.00 33.09 80 ILE A C 1
ATOM 646 O O . ILE A 1 80 ? 29.315 27.642 36.834 1.00 33.09 80 ILE A O 1
ATOM 650 N N . SER A 1 81 ? 27.100 27.563 37.187 1.00 31.28 81 SER A N 1
ATOM 651 C CA . SER A 1 81 ? 27.165 27.126 38.584 1.00 31.28 81 SER A CA 1
ATOM 652 C C . SER A 1 81 ? 26.635 25.699 38.682 1.00 31.28 81 SER A C 1
ATOM 654 O O . SER A 1 81 ? 25.436 25.476 38.538 1.00 31.28 81 SER A O 1
ATOM 656 N N . ASP A 1 82 ? 27.540 24.755 38.930 1.00 32.25 82 ASP A N 1
ATOM 657 C CA . ASP A 1 82 ? 27.234 23.394 39.372 1.00 32.25 82 ASP A CA 1
ATOM 658 C C . ASP A 1 82 ? 26.868 23.385 40.866 1.00 32.25 82 ASP A C 1
ATOM 660 O O . ASP A 1 82 ? 27.551 24.026 41.665 1.00 32.25 82 ASP A O 1
ATOM 664 N N . LEU A 1 83 ? 25.843 22.620 41.264 1.00 28.64 83 LEU A N 1
ATOM 665 C CA . LEU A 1 83 ? 25.704 22.010 42.602 1.00 28.64 83 LEU A CA 1
ATOM 666 C C . LEU A 1 83 ? 24.652 20.864 42.548 1.00 28.64 83 LEU A C 1
ATOM 668 O O . LEU A 1 83 ? 23.849 20.825 41.616 1.00 28.64 83 LEU A O 1
ATOM 672 N N . PRO A 1 84 ? 24.648 19.888 43.483 1.00 30.11 84 PRO A N 1
ATOM 673 C CA . PRO A 1 84 ? 24.747 18.477 43.148 1.00 30.11 84 PRO A CA 1
ATOM 674 C C . PRO A 1 84 ? 23.550 17.657 43.666 1.00 30.11 84 PRO A C 1
ATOM 676 O O . PRO A 1 84 ? 22.762 18.061 44.520 1.00 30.11 84 PRO A O 1
ATOM 679 N N . SER A 1 85 ? 23.472 16.433 43.167 1.00 29.19 85 SER A N 1
ATOM 680 C CA . SER A 1 85 ? 22.617 15.339 43.622 1.00 29.19 85 SER A CA 1
ATOM 681 C C . SER A 1 85 ? 22.905 14.899 45.066 1.00 29.19 85 SER A C 1
ATOM 683 O O . SER A 1 85 ? 24.038 14.515 45.350 1.00 29.19 85 SER A O 1
ATOM 685 N N . ASN A 1 86 ? 21.881 14.888 45.938 1.00 27.41 86 ASN A N 1
ATOM 686 C CA . ASN A 1 86 ? 21.640 13.883 46.998 1.00 27.41 86 ASN A CA 1
ATOM 687 C C . ASN A 1 86 ? 20.394 14.224 47.846 1.00 27.41 86 ASN A C 1
ATOM 689 O O . ASN A 1 86 ? 20.380 15.275 48.477 1.00 27.41 86 ASN A O 1
ATOM 693 N N . LEU A 1 87 ? 19.404 13.314 47.926 1.00 26.52 87 LEU A N 1
ATOM 694 C CA . LEU A 1 87 ? 18.850 12.744 49.180 1.00 26.52 87 LEU A CA 1
ATOM 695 C C . LEU A 1 87 ? 17.541 11.954 48.962 1.00 26.52 87 LEU A C 1
ATOM 697 O O . LEU A 1 87 ? 16.495 12.507 48.653 1.00 26.52 87 LEU A O 1
ATOM 701 N N . ALA A 1 88 ? 17.672 10.642 49.173 1.00 26.48 88 ALA A N 1
ATOM 702 C CA . ALA A 1 88 ? 16.848 9.729 49.971 1.00 26.48 88 ALA A CA 1
ATOM 703 C C . ALA A 1 88 ? 15.302 9.815 50.025 1.00 26.48 88 ALA A C 1
ATOM 705 O O . ALA A 1 88 ? 14.666 10.834 50.266 1.00 26.48 88 ALA A O 1
ATOM 706 N N . SER A 1 89 ? 14.761 8.598 49.957 1.00 30.19 89 SER A N 1
ATOM 707 C CA . SER A 1 89 ? 13.439 8.084 50.316 1.00 30.19 89 SER A CA 1
ATOM 708 C C . SER A 1 89 ? 12.686 8.753 51.476 1.00 30.19 89 SER A C 1
ATOM 710 O O . SER A 1 89 ? 13.222 8.964 52.563 1.00 30.19 89 SER A O 1
ATOM 712 N N . ARG A 1 90 ? 11.359 8.870 51.308 1.00 24.95 90 ARG A N 1
ATOM 713 C CA . ARG A 1 90 ? 10.380 8.634 52.384 1.00 24.95 90 ARG A CA 1
ATOM 714 C C . ARG A 1 90 ? 9.005 8.243 51.831 1.00 24.95 90 ARG A C 1
ATOM 716 O O . ARG A 1 90 ? 8.440 8.923 50.985 1.00 24.95 90 ARG A O 1
ATOM 723 N N . HIS A 1 91 ? 8.498 7.123 52.343 1.00 27.98 91 HIS A N 1
ATOM 724 C CA . HIS A 1 91 ? 7.102 6.690 52.277 1.00 27.98 91 HIS A CA 1
ATOM 725 C C . HIS A 1 91 ? 6.182 7.673 53.016 1.00 27.98 91 HIS A C 1
ATOM 727 O O . HIS A 1 91 ? 6.554 8.192 54.069 1.00 27.98 91 HIS A O 1
ATOM 733 N N . GLY A 1 92 ? 4.957 7.837 52.512 1.00 25.55 92 GLY A N 1
ATOM 734 C CA . GLY A 1 92 ? 3.875 8.545 53.191 1.00 25.55 92 GLY A CA 1
ATOM 735 C C . GLY A 1 92 ? 2.588 8.524 52.370 1.00 25.55 92 GLY A C 1
ATOM 736 O O . GLY A 1 92 ? 2.420 9.327 51.461 1.00 25.55 92 GLY A O 1
ATOM 737 N N . PHE A 1 93 ? 1.707 7.581 52.700 1.00 31.09 93 PHE A N 1
ATOM 738 C CA . PHE A 1 93 ? 0.288 7.547 52.337 1.00 31.09 93 PHE A CA 1
ATOM 739 C C . PHE A 1 93 ? -0.364 8.920 52.582 1.00 31.09 93 PHE A C 1
ATOM 741 O O . PHE A 1 93 ? -0.424 9.346 53.734 1.00 31.09 93 PHE A O 1
ATOM 748 N N . ILE A 1 94 ? -0.882 9.578 51.539 1.00 27.58 94 ILE A N 1
ATOM 749 C CA . ILE A 1 94 ? -1.940 10.591 51.662 1.00 27.58 94 ILE A CA 1
ATOM 750 C C . ILE A 1 94 ? -2.929 10.400 50.510 1.00 27.58 94 ILE A C 1
ATOM 752 O O . ILE A 1 94 ? -2.610 10.580 49.336 1.00 27.58 94 ILE A O 1
ATOM 756 N N . ASP A 1 95 ? -4.126 10.011 50.926 1.00 30.77 95 ASP A N 1
ATOM 757 C CA . ASP A 1 95 ? -5.406 10.050 50.238 1.00 30.77 95 ASP A CA 1
ATOM 758 C C . ASP A 1 95 ? -5.585 11.362 49.449 1.00 30.77 95 ASP A C 1
ATOM 760 O O . ASP A 1 95 ? -5.510 12.453 50.022 1.00 30.77 95 ASP A O 1
ATOM 764 N N . LYS A 1 96 ? -5.784 11.280 48.128 1.00 27.33 96 LYS A N 1
ATOM 765 C CA . LYS A 1 96 ? -6.070 12.458 47.299 1.00 27.33 96 LYS A CA 1
ATOM 766 C C . LYS A 1 96 ? -7.383 12.276 46.556 1.00 27.33 96 LYS A C 1
ATOM 768 O O . LYS A 1 96 ? -7.435 11.868 45.399 1.00 27.33 96 LYS A O 1
ATOM 773 N N . SER A 1 97 ? -8.428 12.638 47.293 1.00 23.25 97 SER A N 1
ATOM 774 C CA . SER A 1 97 ? -9.693 13.163 46.798 1.00 23.25 97 SER A CA 1
ATOM 775 C C . SER A 1 97 ? -9.520 13.973 45.512 1.00 23.25 97 SER A C 1
ATOM 777 O O . SER A 1 97 ? -8.630 14.818 45.390 1.00 23.25 97 SER A O 1
ATOM 779 N N . ILE A 1 98 ? -10.448 13.713 44.597 1.00 40.97 98 ILE A N 1
ATOM 780 C CA . ILE A 1 98 ? -10.750 14.448 43.374 1.00 40.97 98 ILE A CA 1
ATOM 781 C C . ILE A 1 98 ? -10.678 15.959 43.630 1.00 40.97 98 ILE A C 1
ATOM 783 O O . ILE A 1 98 ? -11.332 16.484 44.532 1.00 40.97 98 ILE A O 1
ATOM 787 N N . GLY A 1 99 ? -9.882 16.638 42.809 1.00 24.66 99 GLY A N 1
ATOM 788 C CA . GLY A 1 99 ? -9.795 18.088 42.720 1.00 24.66 99 GLY A CA 1
ATOM 789 C C . GLY A 1 99 ? -9.223 18.460 41.357 1.00 24.66 99 GLY A C 1
ATOM 790 O O . GLY A 1 99 ? -8.093 18.087 41.043 1.00 24.66 99 GLY A O 1
ATOM 791 N N . ASP A 1 100 ? -10.045 19.132 40.554 1.00 35.09 100 ASP A N 1
ATOM 792 C CA . ASP A 1 100 ? -9.737 19.742 39.259 1.00 35.09 100 ASP A CA 1
ATOM 793 C C . ASP A 1 100 ? -8.312 20.312 39.169 1.00 35.09 100 ASP A C 1
ATOM 795 O O . ASP A 1 100 ? -7.882 21.055 40.054 1.00 35.09 100 ASP A O 1
ATOM 799 N N . GLY A 1 101 ? -7.603 20.043 38.062 1.00 31.95 101 GLY A N 1
ATOM 800 C CA . GLY A 1 101 ? -6.424 20.849 37.719 1.00 31.95 101 GLY A CA 1
ATOM 801 C C . GLY A 1 101 ? -5.240 20.192 37.008 1.00 31.95 101 GLY A C 1
ATOM 802 O O . GLY A 1 101 ? -4.185 20.818 36.961 1.00 31.95 101 GLY A O 1
ATOM 803 N N . ALA A 1 102 ? -5.352 18.999 36.419 1.00 37.84 102 ALA A N 1
ATOM 804 C CA . ALA A 1 102 ? -4.484 18.688 35.280 1.00 37.84 102 ALA A CA 1
ATOM 805 C C . ALA A 1 102 ? -5.140 19.338 34.060 1.00 37.84 102 ALA A C 1
ATOM 807 O O . ALA A 1 102 ? -6.201 18.886 33.637 1.00 37.84 102 ALA A O 1
ATOM 808 N N . ALA A 1 103 ? -4.585 20.445 33.557 1.00 44.69 103 ALA A N 1
ATOM 809 C CA . ALA A 1 103 ? -5.109 21.108 32.365 1.00 44.69 103 ALA A CA 1
ATOM 810 C C . ALA A 1 103 ? -5.314 20.054 31.263 1.00 44.69 103 ALA A C 1
ATOM 812 O O . ALA A 1 103 ? -4.348 19.426 30.828 1.00 44.69 103 ALA A O 1
ATOM 813 N N . ALA A 1 104 ? -6.574 19.803 30.888 1.00 59.16 104 ALA A N 1
ATOM 814 C CA . ALA A 1 104 ? -6.907 18.806 29.882 1.00 59.16 104 ALA A CA 1
ATOM 815 C C . ALA A 1 104 ? -6.132 19.147 28.605 1.00 59.16 104 ALA A C 1
ATOM 817 O O . ALA A 1 104 ? -6.267 20.258 28.090 1.00 59.16 104 ALA A O 1
ATOM 818 N N . ASP A 1 105 ? -5.280 18.227 28.137 1.00 67.88 105 ASP A N 1
ATOM 819 C CA . ASP A 1 105 ? -4.508 18.441 26.916 1.00 67.88 105 ASP A CA 1
ATOM 820 C C . ASP A 1 105 ? -5.512 18.689 25.779 1.00 67.88 105 ASP A C 1
ATOM 822 O O . ASP A 1 105 ? -6.339 17.810 25.507 1.00 67.88 105 ASP A O 1
ATOM 826 N N . PRO A 1 106 ? -5.478 19.860 25.116 1.00 72.25 106 PRO A N 1
ATOM 827 C CA . PRO A 1 106 ? -6.438 20.199 24.073 1.00 72.25 106 PRO A CA 1
ATOM 828 C C . PRO A 1 106 ? -6.505 19.162 22.948 1.00 72.25 106 PRO A C 1
ATOM 830 O O . PRO A 1 106 ? -7.547 19.041 22.305 1.00 72.25 106 PRO A O 1
ATOM 833 N N . ARG A 1 107 ? -5.430 18.386 22.729 1.00 76.44 107 ARG A N 1
ATOM 834 C CA . ARG A 1 107 ? -5.392 17.296 21.741 1.00 76.44 107 ARG A CA 1
ATOM 835 C C . ARG A 1 107 ? -6.393 16.182 22.056 1.00 76.44 107 ARG A C 1
ATOM 837 O O . ARG A 1 107 ? -6.892 15.551 21.140 1.00 76.44 107 ARG A O 1
ATOM 844 N N . TYR A 1 108 ? -6.723 15.952 23.324 1.00 77.88 108 TYR A N 1
ATOM 845 C CA . TYR A 1 108 ? -7.581 14.840 23.756 1.00 77.88 108 TYR A CA 1
ATOM 846 C C . TYR A 1 108 ? -9.072 15.216 23.840 1.00 77.88 108 TYR A C 1
ATOM 848 O O . TYR A 1 108 ? -9.926 14.350 24.042 1.00 77.88 108 TYR A O 1
ATOM 856 N N . ILE A 1 109 ? -9.416 16.491 23.624 1.00 75.06 109 ILE A N 1
ATOM 857 C CA . ILE A 1 109 ? -10.790 16.994 23.726 1.00 75.06 109 ILE A CA 1
ATOM 858 C C . ILE A 1 109 ? -11.572 16.702 22.437 1.00 75.06 109 ILE A C 1
ATOM 860 O O . ILE A 1 109 ? -11.236 17.172 21.350 1.00 75.06 109 ILE A O 1
ATOM 864 N N . SER A 1 110 ? -12.688 15.976 22.556 1.00 71.94 110 SER A N 1
ATOM 865 C CA . SER A 1 110 ? -13.590 15.711 21.430 1.00 71.94 110 SER A CA 1
ATOM 866 C C . SER A 1 110 ? -14.739 16.723 21.342 1.00 71.94 110 SER A C 1
ATOM 868 O O . SER A 1 110 ? -15.692 16.649 22.126 1.00 71.94 110 SER A O 1
ATOM 870 N N . THR A 1 111 ? -14.748 17.536 20.280 1.00 71.50 111 THR A N 1
ATOM 871 C CA . THR A 1 111 ? -15.863 18.443 19.918 1.00 71.50 111 THR A CA 1
ATOM 872 C C . THR A 1 111 ? -17.040 17.758 19.211 1.00 71.50 111 THR A C 1
ATOM 874 O O . THR A 1 111 ? -18.043 18.408 18.935 1.00 71.50 111 THR A O 1
ATOM 877 N N . LEU A 1 112 ? -16.939 16.449 18.941 1.00 73.75 112 LEU A N 1
ATOM 878 C CA . LEU A 1 112 ? -17.992 15.658 18.302 1.00 73.75 112 LEU A CA 1
ATOM 879 C C . LEU A 1 112 ? -19.321 15.741 19.068 1.00 73.75 112 LEU A C 1
ATOM 881 O O . LEU A 1 112 ? -19.367 15.447 20.278 1.00 73.75 112 LEU A O 1
ATOM 885 N N . ASP A 1 113 ? -20.379 16.096 18.339 1.00 69.56 113 ASP A N 1
ATOM 886 C CA . ASP A 1 113 ? -21.752 15.970 18.808 1.00 69.56 113 ASP A CA 1
ATOM 887 C C . ASP A 1 113 ? -22.260 14.560 18.506 1.00 69.56 113 ASP A C 1
ATOM 889 O O . ASP A 1 113 ? -22.118 14.046 17.396 1.00 69.56 113 ASP A O 1
ATOM 893 N N . VAL A 1 114 ? -22.761 13.892 19.536 1.00 70.12 114 VAL A N 1
ATOM 894 C CA . VAL A 1 114 ? -23.051 12.458 19.481 1.00 70.12 114 VAL A CA 1
ATOM 895 C C . VAL A 1 114 ? -24.545 12.300 19.265 1.00 70.12 114 VAL A C 1
ATOM 897 O O . VAL A 1 114 ? -25.323 12.655 20.150 1.00 70.12 114 VAL A O 1
ATOM 900 N N . ASN A 1 115 ? -24.937 11.776 18.104 1.00 76.25 115 ASN A N 1
ATOM 901 C CA . ASN A 1 115 ? -26.338 11.532 17.800 1.00 76.25 115 ASN A CA 1
ATOM 902 C C . ASN A 1 115 ? -26.794 10.225 18.468 1.00 76.25 115 ASN A C 1
ATOM 904 O O . ASN A 1 115 ? -26.302 9.143 18.149 1.00 76.25 115 ASN A O 1
ATOM 908 N N . ARG A 1 116 ? -27.739 10.340 19.405 1.00 77.31 116 ARG A N 1
ATOM 909 C CA . ARG A 1 116 ? -28.277 9.214 20.178 1.00 77.31 116 ARG A CA 1
ATOM 910 C C . ARG A 1 116 ? -28.940 8.163 19.290 1.00 77.31 116 ARG A C 1
ATOM 912 O O . ARG A 1 116 ? -28.760 6.975 19.544 1.00 77.31 116 ARG A O 1
ATOM 919 N N . ASP A 1 117 ? -29.669 8.595 18.268 1.00 81.50 117 ASP A N 1
ATOM 920 C CA . ASP A 1 117 ? -30.450 7.695 17.419 1.00 81.50 117 ASP A CA 1
ATOM 921 C C . ASP A 1 117 ? -29.520 6.787 16.607 1.00 81.50 117 ASP A C 1
ATOM 923 O O . ASP A 1 117 ? -29.751 5.587 16.514 1.00 81.50 117 ASP A O 1
ATOM 927 N N . GLN A 1 118 ? -28.389 7.331 16.139 1.00 84.19 118 GLN A N 1
ATOM 928 C CA . GLN A 1 118 ? -27.360 6.566 15.422 1.00 84.19 118 GLN A CA 1
ATOM 929 C C . GLN A 1 118 ? -26.739 5.479 16.307 1.00 84.19 118 GLN A C 1
ATOM 931 O O . GLN A 1 118 ? -26.558 4.346 15.866 1.00 84.19 118 GLN A O 1
ATOM 936 N N . ILE A 1 119 ? -26.449 5.796 17.574 1.00 84.19 119 ILE A N 1
ATOM 937 C CA . ILE A 1 119 ? -25.929 4.806 18.526 1.00 84.19 119 ILE A CA 1
ATOM 938 C C . ILE A 1 119 ? -26.977 3.727 18.812 1.00 84.19 119 ILE A C 1
ATOM 940 O O . ILE A 1 119 ? -26.632 2.547 18.801 1.00 84.19 119 ILE A O 1
ATOM 944 N N . SER A 1 120 ? -28.239 4.111 19.042 1.00 84.12 120 SER A N 1
ATOM 945 C CA . SER A 1 120 ? -29.327 3.155 19.302 1.00 84.12 120 SER A CA 1
ATOM 946 C C . SER A 1 120 ? -29.498 2.196 18.128 1.00 84.12 120 SER A C 1
ATOM 948 O O . SER A 1 120 ? -29.427 0.988 18.322 1.00 84.12 120 SER A O 1
ATOM 950 N N . ASN A 1 121 ? -29.593 2.719 16.903 1.00 85.19 121 ASN A N 1
ATOM 951 C CA . ASN A 1 121 ? -29.773 1.922 15.688 1.00 85.19 121 ASN A CA 1
ATOM 952 C C . ASN A 1 121 ? -28.639 0.913 15.458 1.00 85.19 121 ASN A C 1
ATOM 954 O O . ASN A 1 121 ? -28.863 -0.188 14.952 1.00 85.19 121 ASN A O 1
ATOM 958 N N . VAL A 1 122 ? -27.406 1.283 15.808 1.00 86.44 122 VAL A N 1
ATOM 959 C CA . VAL A 1 122 ? -26.233 0.413 15.675 1.00 86.44 122 VAL A CA 1
ATOM 960 C C . VAL A 1 122 ? -26.201 -0.651 16.776 1.00 86.44 122 VAL A C 1
ATOM 962 O O . VAL A 1 122 ? -25.959 -1.819 16.476 1.00 86.44 122 VAL A O 1
ATOM 965 N N . ILE A 1 123 ? -26.484 -0.282 18.028 1.00 85.19 123 ILE A N 1
ATOM 966 C CA . ILE A 1 123 ? -26.503 -1.215 19.169 1.00 85.19 123 ILE A CA 1
ATOM 967 C C . ILE A 1 123 ? -27.702 -2.168 19.099 1.00 85.19 123 ILE A C 1
ATOM 969 O O . ILE A 1 123 ? -27.584 -3.325 19.488 1.00 85.19 123 ILE A O 1
ATOM 973 N N . GLU A 1 124 ? -28.844 -1.736 18.568 1.00 85.25 124 GLU A N 1
ATOM 974 C CA . GLU A 1 124 ? -30.030 -2.582 18.381 1.00 85.25 124 GLU A CA 1
ATOM 975 C C . GLU A 1 124 ? -29.796 -3.761 17.433 1.00 85.25 124 GLU A C 1
ATOM 977 O O . GLU A 1 124 ? -30.516 -4.753 17.510 1.00 85.25 124 GLU A O 1
ATOM 982 N N . LYS A 1 125 ? -28.763 -3.693 16.587 1.00 85.81 125 LYS A N 1
ATOM 983 C CA . LYS A 1 125 ? -28.356 -4.801 15.714 1.00 85.81 125 LYS A CA 1
ATOM 984 C C . LYS A 1 125 ? -27.599 -5.909 16.461 1.00 85.81 125 LYS A C 1
ATOM 986 O O . LYS A 1 125 ? -27.420 -6.981 15.890 1.00 85.81 125 LYS A O 1
ATOM 991 N N . LEU A 1 126 ? -27.155 -5.673 17.700 1.00 84.19 126 LEU A N 1
ATOM 992 C CA . LEU A 1 126 ? -26.470 -6.665 18.534 1.00 84.19 126 LEU A CA 1
ATOM 993 C C . LEU A 1 126 ? -27.491 -7.578 19.222 1.00 84.19 126 LEU A C 1
ATOM 995 O O . LEU A 1 126 ? -28.313 -7.124 20.019 1.00 84.19 126 LEU A O 1
ATOM 999 N N . THR A 1 127 ? -27.436 -8.872 18.914 1.00 77.06 127 THR A N 1
ATOM 1000 C CA . THR A 1 127 ? -28.394 -9.879 19.403 1.00 77.06 127 THR A CA 1
ATOM 1001 C C . THR A 1 127 ? -28.124 -10.347 20.834 1.00 77.06 127 THR A C 1
ATOM 1003 O O . THR A 1 127 ? -29.017 -10.886 21.474 1.00 77.06 127 THR A O 1
ATOM 1006 N N . ASP A 1 128 ? -26.905 -10.148 21.327 1.00 78.50 128 ASP A N 1
ATOM 1007 C CA . ASP A 1 128 ? -26.349 -10.625 22.602 1.00 78.50 128 ASP A CA 1
ATOM 1008 C C . ASP A 1 128 ? -26.241 -9.522 23.671 1.00 78.50 128 ASP A C 1
ATOM 1010 O O . ASP A 1 128 ? -25.717 -9.740 24.761 1.00 78.50 128 ASP A O 1
ATOM 1014 N N . ARG A 1 129 ? -26.782 -8.329 23.394 1.00 74.94 129 ARG A N 1
ATOM 1015 C CA . ARG A 1 129 ? -26.644 -7.139 24.253 1.00 74.94 129 ARG A CA 1
ATOM 1016 C C . ARG A 1 129 ? -27.150 -7.320 25.689 1.00 74.94 129 ARG A C 1
ATOM 1018 O O . ARG A 1 129 ? -26.693 -6.621 26.589 1.00 74.94 129 ARG A O 1
ATOM 1025 N N . ASP A 1 130 ? -28.113 -8.220 25.890 1.00 74.12 130 ASP A N 1
ATOM 1026 C CA . ASP A 1 130 ? -28.720 -8.483 27.198 1.00 74.12 130 ASP A CA 1
ATOM 1027 C C . ASP A 1 130 ? -27.821 -9.368 28.084 1.00 74.12 130 ASP A C 1
ATOM 1029 O O . ASP A 1 130 ? -28.036 -9.437 29.294 1.00 74.12 130 ASP A O 1
ATOM 1033 N N . GLU A 1 131 ? -26.796 -10.001 27.500 1.00 80.75 131 GLU A N 1
ATOM 1034 C CA . GLU A 1 131 ? -25.811 -10.853 28.181 1.00 80.75 131 GLU A CA 1
ATOM 1035 C C . GLU A 1 131 ? -24.517 -10.100 28.543 1.00 80.75 131 GLU A C 1
ATOM 1037 O O . GLU A 1 131 ? -23.637 -10.662 29.200 1.00 80.75 131 GLU A O 1
ATOM 1042 N N . TYR A 1 132 ? -24.393 -8.829 28.141 1.00 84.50 132 TYR A N 1
ATOM 1043 C CA . TYR A 1 132 ? -23.195 -8.025 28.389 1.00 84.50 132 TYR A CA 1
ATOM 1044 C C . TYR A 1 132 ? -23.004 -7.772 29.884 1.00 84.50 132 TYR A C 1
ATOM 1046 O O . TYR A 1 132 ? -23.885 -7.256 30.572 1.00 84.50 132 TYR A O 1
ATOM 1054 N N . GLN A 1 133 ? -21.813 -8.088 30.379 1.00 83.12 133 GLN A N 1
ATOM 1055 C CA . GLN A 1 133 ? -21.418 -7.885 31.767 1.00 83.12 133 GLN A CA 1
ATOM 1056 C C . GLN A 1 133 ? -20.845 -6.489 31.989 1.00 83.12 133 GLN A C 1
ATOM 1058 O O . GLN A 1 133 ? -21.102 -5.884 33.030 1.00 83.12 133 GLN A O 1
ATOM 1063 N N . GLY A 1 134 ? -20.083 -5.962 31.027 1.00 87.19 134 GLY A N 1
ATOM 1064 C CA . GLY A 1 134 ? -19.372 -4.700 31.209 1.00 87.19 134 GLY A CA 1
ATOM 1065 C C . GLY A 1 134 ? -19.208 -3.872 29.941 1.00 87.19 134 GLY A C 1
ATOM 1066 O O . GLY A 1 134 ? -18.928 -4.384 28.856 1.00 87.19 134 GLY A O 1
ATOM 1067 N N . ILE A 1 135 ? -19.332 -2.554 30.101 1.00 89.31 135 ILE A N 1
ATOM 1068 C CA . ILE A 1 135 ? -19.142 -1.564 29.039 1.00 89.31 135 ILE A CA 1
ATOM 1069 C C . ILE A 1 135 ? -18.027 -0.607 29.447 1.00 89.31 135 ILE A C 1
ATOM 1071 O O . ILE A 1 135 ? -18.140 0.114 30.438 1.00 89.31 135 ILE A O 1
ATOM 1075 N N . GLY A 1 136 ? -16.957 -0.566 28.660 1.00 89.00 136 GLY A N 1
ATOM 1076 C CA . GLY A 1 136 ? -15.850 0.365 28.836 1.00 89.00 136 GLY A CA 1
ATOM 1077 C C . GLY A 1 136 ? -16.101 1.661 28.073 1.00 89.00 136 GLY A C 1
ATOM 1078 O O . GLY A 1 136 ? -16.203 1.640 26.850 1.00 89.00 136 GLY A O 1
ATOM 1079 N N . LEU A 1 137 ? -16.174 2.792 28.770 1.00 89.00 137 LEU A N 1
ATOM 1080 C CA . LEU A 1 137 ? -16.379 4.115 28.177 1.00 89.00 137 LEU A CA 1
ATOM 1081 C C . LEU A 1 137 ? -15.075 4.914 28.210 1.00 89.00 137 LEU A C 1
ATOM 1083 O O . LEU A 1 137 ? -14.595 5.278 29.282 1.00 89.00 137 LEU A O 1
ATOM 1087 N N . LEU A 1 138 ? -14.517 5.224 27.040 1.00 88.12 138 LEU A N 1
ATOM 1088 C CA . LEU A 1 138 ? -13.258 5.956 26.888 1.00 88.12 138 LEU A CA 1
ATOM 1089 C C . LEU A 1 138 ? -13.492 7.349 26.277 1.00 88.12 138 LEU A C 1
ATOM 1091 O O . LEU A 1 138 ? -14.088 7.478 25.207 1.00 88.12 138 LEU A O 1
ATOM 1095 N N . ASN A 1 139 ? -12.985 8.390 26.948 1.00 86.88 139 ASN A N 1
ATOM 1096 C CA . ASN A 1 139 ? -13.128 9.808 26.569 1.00 86.88 139 ASN A CA 1
ATOM 1097 C C . ASN A 1 139 ? -14.575 10.360 26.599 1.00 86.88 139 ASN A C 1
ATOM 1099 O O . ASN A 1 139 ? -14.973 11.184 25.769 1.00 86.88 139 ASN A O 1
ATOM 1103 N N . PHE A 1 140 ? -15.383 9.913 27.565 1.00 81.62 140 PHE A N 1
ATOM 1104 C CA . PHE A 1 140 ? -16.727 10.443 27.818 1.00 81.62 140 PHE A CA 1
ATOM 1105 C C . PHE A 1 140 ? -16.758 11.274 29.104 1.00 81.62 140 PHE A C 1
ATOM 1107 O O . PHE A 1 140 ? -16.169 10.896 30.111 1.00 81.62 140 PHE A O 1
ATOM 1114 N N . ASN A 1 141 ? -17.489 12.393 29.085 1.00 71.38 141 ASN A N 1
ATOM 1115 C CA . ASN A 1 141 ? -17.747 13.176 30.295 1.00 71.38 141 ASN A CA 1
ATOM 1116 C C . ASN A 1 141 ? -18.786 12.470 31.176 1.00 71.38 141 ASN A C 1
ATOM 1118 O O . ASN A 1 141 ? -19.735 11.884 30.653 1.00 71.38 141 ASN A O 1
ATOM 1122 N N . ASN A 1 142 ? -18.680 12.646 32.496 1.00 61.44 142 ASN A N 1
ATOM 1123 C CA . ASN A 1 142 ? -19.576 12.041 33.493 1.00 61.44 142 ASN A CA 1
ATOM 1124 C C . ASN A 1 142 ? -21.075 12.263 33.206 1.00 61.44 142 ASN A C 1
ATOM 1126 O O . ASN A 1 142 ? -21.884 11.376 33.451 1.00 61.44 142 ASN A O 1
ATOM 1130 N N . THR A 1 143 ? -21.454 13.408 32.626 1.00 58.81 143 THR A N 1
ATOM 1131 C CA . THR A 1 143 ? -22.850 13.732 32.273 1.00 58.81 143 THR A CA 1
ATOM 1132 C C . THR A 1 143 ? -23.406 12.931 31.091 1.00 58.81 143 THR A C 1
ATOM 1134 O O . THR A 1 143 ? -24.620 12.845 30.930 1.00 58.81 143 THR A O 1
ATOM 1137 N N . LYS A 1 144 ? -22.549 12.338 30.249 1.00 61.62 144 LYS A N 1
ATOM 1138 C CA . LYS A 1 144 ? -22.961 11.474 29.128 1.00 61.62 144 LYS A CA 1
ATOM 1139 C C . LYS A 1 144 ? -23.008 9.992 29.510 1.00 61.62 144 LYS A C 1
ATOM 1141 O O . LYS A 1 144 ? -23.614 9.209 28.787 1.00 61.62 144 LYS A O 1
ATOM 1146 N N . THR A 1 145 ? -22.434 9.605 30.649 1.00 65.19 145 THR A N 1
ATOM 1147 C CA . THR A 1 145 ? -22.454 8.223 31.156 1.00 65.19 145 THR A CA 1
ATOM 1148 C C . THR A 1 145 ? -23.872 7.747 31.481 1.00 65.19 145 THR A C 1
ATOM 1150 O O . THR A 1 145 ? -24.199 6.584 31.261 1.00 65.19 145 THR A O 1
ATOM 1153 N N . ASP A 1 146 ? -24.759 8.645 31.914 1.00 67.06 146 ASP A N 1
ATOM 1154 C CA . ASP A 1 146 ? -26.154 8.293 32.210 1.00 67.06 146 ASP A CA 1
ATOM 1155 C C . ASP A 1 146 ? -26.965 7.930 30.955 1.00 67.06 146 ASP A C 1
ATOM 1157 O O . ASP A 1 146 ? -27.942 7.190 31.043 1.00 67.06 146 ASP A O 1
ATOM 1161 N N . GLN A 1 147 ? -26.536 8.376 29.768 1.00 74.38 147 GLN A N 1
ATOM 1162 C CA . GLN A 1 147 ? -27.154 7.979 28.497 1.00 74.38 147 GLN A CA 1
ATOM 1163 C C . GLN A 1 147 ? -26.872 6.504 28.178 1.00 74.38 147 GLN A C 1
ATOM 1165 O O . GLN A 1 147 ? -27.759 5.791 27.717 1.00 74.38 147 GLN A O 1
ATOM 1170 N N . TRP A 1 148 ? -25.668 6.022 28.494 1.00 78.88 148 TRP A N 1
ATOM 1171 C CA . TRP A 1 148 ? -25.281 4.621 28.312 1.00 78.88 148 TRP A CA 1
ATOM 1172 C C . TRP A 1 148 ? -26.034 3.677 29.249 1.00 78.88 148 TRP A C 1
ATOM 1174 O O . TRP A 1 148 ? -26.430 2.591 28.827 1.00 78.88 148 TRP A O 1
ATOM 1184 N N . LYS A 1 149 ? -26.323 4.126 30.476 1.00 79.38 149 LYS A N 1
ATOM 1185 C CA . LYS A 1 149 ? -27.171 3.391 31.428 1.00 79.38 149 LYS A CA 1
ATOM 1186 C C . LYS A 1 149 ? -28.604 3.207 30.931 1.00 79.38 149 LYS A C 1
ATOM 1188 O O . LYS A 1 149 ? -29.239 2.223 31.280 1.00 79.38 149 LYS A O 1
ATOM 1193 N N . GLN A 1 150 ? -29.119 4.137 30.123 1.00 79.94 150 GLN A N 1
ATOM 1194 C CA . GLN A 1 150 ? -30.446 3.993 29.512 1.00 79.94 150 GLN A CA 1
ATOM 1195 C C . GLN A 1 150 ? -30.446 3.008 28.339 1.00 79.94 150 GLN A C 1
ATOM 1197 O O . GLN A 1 150 ? -31.446 2.333 28.129 1.00 79.94 150 GLN A O 1
ATOM 1202 N N . LEU A 1 151 ? -29.356 2.951 27.567 1.00 81.12 151 LEU A N 1
ATOM 1203 C CA . LEU A 1 151 ? -29.251 2.088 26.386 1.00 81.12 151 LEU A CA 1
ATOM 1204 C C . LEU A 1 151 ? -28.990 0.623 26.754 1.00 81.12 151 LEU A C 1
ATOM 1206 O O . LEU A 1 151 ? -29.572 -0.269 26.147 1.00 81.12 151 LEU A O 1
ATOM 1210 N N . LEU A 1 152 ? -28.126 0.379 27.741 1.00 83.31 152 LEU A N 1
ATOM 1211 C CA . LEU A 1 152 ? -27.743 -0.960 28.192 1.00 83.31 152 LEU A CA 1
ATOM 1212 C C . LEU A 1 152 ? -27.769 -1.002 29.729 1.00 83.31 152 LEU A C 1
ATOM 1214 O O . LEU A 1 152 ? -26.717 -0.888 30.356 1.00 83.31 152 LEU A O 1
ATOM 1218 N N . PRO A 1 153 ? -28.958 -1.108 30.351 1.00 81.50 153 PRO A N 1
ATOM 1219 C CA . PRO A 1 153 ? -29.117 -0.989 31.804 1.00 81.50 153 PRO A CA 1
ATOM 1220 C C . PRO A 1 153 ? -28.588 -2.193 32.595 1.00 81.50 153 PRO A C 1
ATOM 1222 O O . PRO A 1 153 ? -28.304 -2.052 33.781 1.00 81.50 153 PRO A O 1
ATOM 1225 N N . ASN A 1 154 ? -28.468 -3.362 31.958 1.00 82.69 154 ASN A N 1
ATOM 1226 C CA . ASN A 1 154 ? -28.087 -4.614 32.622 1.00 82.69 154 ASN A CA 1
ATOM 1227 C C . ASN A 1 154 ? -26.566 -4.795 32.769 1.00 82.69 154 ASN A C 1
ATOM 1229 O O . ASN A 1 154 ? -26.133 -5.620 33.569 1.00 82.69 154 ASN A O 1
ATOM 1233 N N . ALA A 1 155 ? -25.768 -4.029 32.020 1.00 84.88 155 ALA A N 1
ATOM 1234 C CA . ALA A 1 155 ? -24.311 -4.109 32.024 1.00 84.88 155 ALA A CA 1
ATOM 1235 C C . ALA A 1 155 ? -23.695 -3.058 32.960 1.00 84.88 155 ALA A C 1
ATOM 1237 O O . ALA A 1 155 ? -24.222 -1.955 33.112 1.00 84.88 155 ALA A O 1
ATOM 1238 N N . GLU A 1 156 ? -22.545 -3.366 33.559 1.00 86.44 156 GLU A N 1
ATOM 1239 C CA . GLU A 1 156 ? -21.805 -2.423 34.400 1.00 86.44 156 GLU A CA 1
ATOM 1240 C C . GLU A 1 156 ? -20.990 -1.437 33.538 1.00 86.44 156 GLU A C 1
ATOM 1242 O O . GLU A 1 156 ? -20.133 -1.832 32.746 1.00 86.44 156 GLU A O 1
ATOM 1247 N N . HIS A 1 157 ? -21.233 -0.130 33.687 1.00 86.56 157 HIS A N 1
ATOM 1248 C CA . HIS A 1 157 ? -20.514 0.911 32.937 1.00 86.56 157 HIS A CA 1
ATOM 1249 C C . HIS A 1 157 ? -19.255 1.362 33.674 1.00 86.56 157 HIS A C 1
ATOM 1251 O O . HIS A 1 157 ? -19.327 1.978 34.739 1.00 86.56 157 HIS A O 1
ATOM 1257 N N . VAL A 1 158 ? -18.098 1.146 33.055 1.00 86.69 158 VAL A N 1
ATOM 1258 C CA . VAL A 1 158 ? -16.794 1.549 33.583 1.00 86.69 158 VAL A CA 1
ATOM 1259 C C . VAL A 1 158 ? -16.247 2.710 32.762 1.00 86.69 158 VAL A C 1
ATOM 1261 O O . VAL A 1 158 ? -15.981 2.568 31.570 1.00 86.69 158 VAL A O 1
ATOM 1264 N N . VAL A 1 159 ? -16.036 3.866 33.396 1.00 84.94 159 VAL A N 1
ATOM 1265 C CA . VAL A 1 159 ? -15.317 4.983 32.765 1.00 84.94 159 VAL A CA 1
ATOM 1266 C C . VAL A 1 159 ? -13.822 4.687 32.820 1.00 84.94 159 VAL A C 1
ATOM 1268 O O . VAL A 1 159 ? -13.243 4.550 33.897 1.00 84.94 159 VAL A O 1
ATOM 1271 N N . LEU A 1 160 ? -13.202 4.561 31.652 1.00 85.88 160 LEU A N 1
ATOM 1272 C CA . LEU A 1 160 ? -11.801 4.196 31.512 1.00 85.88 160 LEU A CA 1
ATOM 1273 C C . LEU A 1 160 ? -10.940 5.454 31.401 1.00 85.88 160 LEU A C 1
ATOM 1275 O O . LEU A 1 160 ? -11.145 6.285 30.513 1.00 85.88 160 LEU A O 1
ATOM 1279 N N . GLN A 1 161 ? -9.947 5.564 32.281 1.00 83.94 161 GLN A N 1
ATOM 1280 C CA . GLN A 1 161 ? -8.987 6.660 32.266 1.00 83.94 161 GLN A CA 1
ATOM 1281 C C . GLN A 1 161 ? -7.763 6.280 31.423 1.00 83.94 161 GLN A C 1
ATOM 1283 O O . GLN A 1 161 ? -7.166 5.219 31.615 1.00 83.94 161 GLN A O 1
ATOM 1288 N N . LEU A 1 162 ? -7.379 7.164 30.502 1.00 84.06 162 LEU A N 1
ATOM 1289 C CA . LEU A 1 162 ? -6.162 7.042 29.702 1.00 84.06 162 LEU A CA 1
ATOM 1290 C C . LEU A 1 162 ? -5.294 8.278 29.925 1.00 84.06 162 LEU A C 1
ATOM 1292 O O . LEU A 1 162 ? -5.720 9.396 29.637 1.00 84.06 162 LEU A O 1
ATOM 1296 N N . ASP A 1 163 ? -4.083 8.070 30.436 1.00 83.31 163 ASP A N 1
ATOM 1297 C CA . ASP A 1 163 ? -3.129 9.153 30.663 1.00 83.31 163 ASP A CA 1
ATOM 1298 C C . ASP A 1 163 ? -2.721 9.803 29.338 1.00 83.31 163 ASP A C 1
ATOM 1300 O O . ASP A 1 163 ? -2.511 9.126 28.332 1.00 83.31 163 ASP A O 1
ATOM 1304 N N . HIS A 1 164 ? -2.591 11.129 29.317 1.00 84.19 164 HIS A N 1
ATOM 1305 C CA . HIS A 1 164 ? -2.220 11.833 28.094 1.00 84.19 164 HIS A CA 1
ATOM 1306 C C . HIS A 1 164 ? -0.763 11.560 27.716 1.00 84.19 164 HIS A C 1
ATOM 1308 O O . HIS A 1 164 ? 0.139 11.560 28.554 1.00 84.19 164 HIS A O 1
ATOM 1314 N N . VAL A 1 165 ? -0.522 11.393 26.416 1.00 78.12 165 VAL A N 1
ATOM 1315 C CA . VAL A 1 165 ? 0.837 11.357 25.868 1.00 78.12 165 VAL A CA 1
ATOM 1316 C C . VAL A 1 165 ? 1.501 12.710 26.105 1.00 78.12 165 VAL A C 1
ATOM 1318 O O . VAL A 1 165 ? 0.912 13.751 25.815 1.00 78.12 165 VAL A O 1
ATOM 1321 N N . THR A 1 166 ? 2.745 12.697 26.576 1.00 77.25 166 THR A N 1
ATOM 1322 C CA . THR A 1 166 ? 3.549 13.898 26.817 1.00 77.25 166 THR A CA 1
ATOM 1323 C C . THR A 1 166 ? 3.529 14.845 25.606 1.00 77.25 166 THR A C 1
ATOM 1325 O O . THR A 1 166 ? 3.593 14.412 24.454 1.00 77.25 166 THR A O 1
ATOM 1328 N N . GLY A 1 167 ? 3.437 16.158 25.845 1.00 69.31 167 GLY A N 1
ATOM 1329 C CA . GLY A 1 167 ? 3.302 17.177 24.788 1.00 69.31 167 GLY A CA 1
ATOM 1330 C C . GLY A 1 167 ? 4.436 17.216 23.755 1.00 69.31 167 GLY A C 1
ATOM 1331 O O . GLY A 1 167 ? 4.247 17.736 22.661 1.00 69.31 167 GLY A O 1
ATOM 1332 N N . ASN A 1 168 ? 5.599 16.651 24.082 1.00 72.94 168 ASN A N 1
ATOM 1333 C CA . ASN A 1 168 ? 6.777 16.583 23.214 1.00 72.94 168 ASN A CA 1
ATOM 1334 C C . ASN A 1 168 ? 6.758 15.411 22.214 1.00 72.94 168 ASN A C 1
ATOM 1336 O O . ASN A 1 168 ? 7.594 15.382 21.314 1.00 72.94 168 ASN A O 1
ATOM 1340 N N . VAL A 1 169 ? 5.839 14.452 22.355 1.00 69.94 169 VAL A N 1
ATOM 1341 C CA . VAL A 1 169 ? 5.703 13.327 21.420 1.00 69.94 169 VAL A CA 1
ATOM 1342 C C . VAL A 1 169 ? 4.886 13.793 20.214 1.00 69.94 169 VAL A C 1
ATOM 1344 O O . VAL A 1 169 ? 3.684 14.061 20.320 1.00 69.94 169 VAL A O 1
ATOM 1347 N N . THR A 1 170 ? 5.550 13.893 19.065 1.00 74.38 170 THR A N 1
ATOM 1348 C CA . THR A 1 170 ? 4.945 14.194 17.759 1.00 74.38 170 THR A CA 1
ATOM 1349 C C . THR A 1 170 ? 4.816 12.932 16.910 1.00 74.38 170 THR A C 1
ATOM 1351 O O . THR A 1 170 ? 5.342 11.873 17.261 1.00 74.38 170 THR A O 1
ATOM 1354 N N . TRP A 1 171 ? 4.145 13.020 15.764 1.00 71.50 171 TRP A N 1
ATOM 1355 C CA . TRP A 1 171 ? 4.057 11.880 14.854 1.00 71.50 171 TRP A CA 1
ATOM 1356 C C . TRP A 1 171 ? 5.435 11.430 14.342 1.00 71.50 171 TRP A C 1
ATOM 1358 O O . TRP A 1 171 ? 5.705 10.236 14.238 1.00 71.50 171 TRP A O 1
ATOM 1368 N N . GLU A 1 172 ? 6.345 12.375 14.113 1.00 68.12 172 GLU A N 1
ATOM 1369 C CA . GLU A 1 172 ? 7.743 12.128 13.739 1.00 68.12 172 GLU A CA 1
ATOM 1370 C C . GLU A 1 172 ? 8.520 11.420 14.851 1.00 68.12 172 GLU A C 1
ATOM 1372 O O . GLU A 1 172 ? 9.435 10.659 14.561 1.00 68.12 172 GLU A O 1
ATOM 1377 N N . SER A 1 173 ? 8.149 11.616 16.121 1.00 66.06 173 SER A N 1
ATOM 1378 C CA . SER A 1 173 ? 8.755 10.857 17.220 1.00 66.06 173 SER A CA 1
ATOM 1379 C C . SER A 1 173 ? 8.302 9.392 17.249 1.00 66.06 173 SER A C 1
ATOM 1381 O O . SER A 1 173 ? 9.079 8.532 17.649 1.00 66.06 173 SER A O 1
ATOM 1383 N N . LEU A 1 174 ? 7.078 9.094 16.784 1.00 58.38 174 LEU A N 1
ATOM 1384 C CA . LEU A 1 174 ? 6.552 7.726 16.656 1.00 58.38 174 LEU A CA 1
ATOM 1385 C C . LEU A 1 174 ? 7.055 7.012 15.392 1.00 58.38 174 LEU A C 1
ATOM 1387 O O . LEU A 1 174 ? 7.117 5.786 15.365 1.00 58.38 174 LEU A O 1
ATOM 1391 N N . TYR A 1 175 ? 7.431 7.774 14.361 1.00 55.03 175 TYR A N 1
ATOM 1392 C CA . TYR A 1 175 ? 8.048 7.282 13.128 1.00 55.03 175 TYR A CA 1
ATOM 1393 C C . TYR A 1 175 ? 9.317 8.090 12.789 1.00 55.03 175 TYR A C 1
ATOM 1395 O O . TYR A 1 175 ? 9.307 8.866 11.826 1.00 55.03 175 TYR A O 1
ATOM 1403 N N . PRO A 1 176 ? 10.409 7.927 13.558 1.00 50.72 176 PRO A N 1
ATOM 1404 C CA . PRO A 1 176 ? 11.645 8.656 13.310 1.00 50.72 176 PRO A CA 1
ATOM 1405 C C . PRO A 1 176 ? 12.322 8.241 11.996 1.00 50.72 176 PRO A C 1
ATOM 1407 O O . PRO A 1 176 ? 12.256 7.082 11.591 1.00 50.72 176 PRO A O 1
ATOM 1410 N N . GLU A 1 177 ? 13.022 9.185 11.354 1.00 47.75 177 GLU A N 1
ATOM 1411 C CA . GLU A 1 177 ? 13.850 8.926 10.158 1.00 47.75 177 GLU A CA 1
ATOM 1412 C C . GLU A 1 177 ? 15.069 8.045 10.440 1.00 47.75 177 GLU A C 1
ATOM 1414 O O . GLU A 1 177 ? 15.562 7.379 9.538 1.00 47.75 177 GLU A O 1
ATOM 1419 N N . TRP A 1 178 ? 15.562 8.070 11.678 1.00 46.72 178 TRP A N 1
ATOM 1420 C CA . TRP A 1 178 ? 16.819 7.450 12.096 1.00 46.72 178 TRP A CA 1
ATOM 1421 C C . TRP A 1 178 ? 16.646 6.032 12.651 1.00 46.72 178 TRP A C 1
ATOM 1423 O O . TRP A 1 178 ? 17.612 5.485 13.170 1.00 46.72 178 TRP A O 1
ATOM 1433 N N . ILE A 1 179 ? 15.444 5.436 12.567 1.00 48.03 179 ILE A N 1
ATOM 1434 C CA . ILE A 1 179 ? 15.295 4.005 12.856 1.00 48.03 179 ILE A CA 1
ATOM 1435 C C . ILE A 1 179 ? 16.176 3.262 11.865 1.00 48.03 179 ILE A C 1
ATOM 1437 O O . ILE A 1 179 ? 15.908 3.240 10.664 1.00 48.03 179 ILE A O 1
ATOM 1441 N N . ASP A 1 180 ? 17.240 2.690 12.401 1.00 50.50 180 ASP A N 1
ATOM 1442 C CA . ASP A 1 180 ? 18.149 1.851 11.661 1.00 50.50 180 ASP A CA 1
ATOM 1443 C C . ASP A 1 180 ? 17.476 0.502 11.412 1.00 50.50 180 ASP A C 1
ATOM 1445 O O . ASP A 1 180 ? 17.516 -0.407 12.238 1.00 50.50 180 ASP A O 1
ATOM 1449 N N . GLU A 1 181 ? 16.770 0.412 10.285 1.00 51.22 181 GLU A N 1
ATOM 1450 C CA . GLU A 1 181 ? 16.005 -0.772 9.884 1.00 51.22 181 GLU A CA 1
ATOM 1451 C C . GLU A 1 181 ? 16.895 -2.021 9.698 1.00 51.22 181 GLU A C 1
ATOM 1453 O O . GLU A 1 181 ? 16.358 -3.129 9.657 1.00 51.22 181 GLU A O 1
ATOM 1458 N N . GLU A 1 182 ? 18.221 -1.849 9.620 1.00 51.66 182 GLU A N 1
ATOM 1459 C CA . GLU A 1 182 ? 19.229 -2.908 9.466 1.00 51.66 182 GLU A CA 1
ATOM 1460 C C . GLU A 1 182 ? 20.131 -3.065 10.720 1.00 51.66 182 GLU A C 1
ATOM 1462 O O . GLU A 1 182 ? 21.007 -3.927 10.727 1.00 51.66 182 GLU A O 1
ATOM 1467 N N . GLU A 1 183 ? 19.897 -2.283 11.788 1.00 48.22 183 GLU A N 1
ATOM 1468 C CA . GLU A 1 183 ? 20.676 -2.261 13.048 1.00 48.22 183 GLU A CA 1
ATOM 1469 C C . GLU A 1 183 ? 22.207 -2.087 12.868 1.00 48.22 183 GLU A C 1
ATOM 1471 O O . GLU A 1 183 ? 22.999 -2.582 13.671 1.00 48.22 183 GLU A O 1
ATOM 1476 N N . GLU A 1 184 ? 22.649 -1.375 11.831 1.00 45.38 184 GLU A N 1
ATOM 1477 C CA . GLU A 1 184 ? 24.064 -1.115 11.526 1.00 45.38 184 GLU A CA 1
ATOM 1478 C C . GLU A 1 184 ? 24.789 -0.212 12.553 1.00 45.38 184 GLU A C 1
ATOM 1480 O O . GLU A 1 184 ? 26.014 -0.303 12.678 1.00 45.38 184 GLU A O 1
ATOM 1485 N N . PHE A 1 185 ? 24.076 0.638 13.303 1.00 50.91 185 PHE A N 1
ATOM 1486 C CA . PHE A 1 185 ? 24.663 1.667 14.173 1.00 50.91 185 PHE A CA 1
ATOM 1487 C C . PHE A 1 185 ? 24.137 1.645 15.625 1.00 50.91 185 PHE A C 1
ATOM 1489 O O . PHE A 1 185 ? 24.942 1.479 16.541 1.00 50.91 185 PHE A O 1
ATOM 1496 N N . GLU A 1 186 ? 22.823 1.787 15.877 1.00 45.03 186 GLU A N 1
ATOM 1497 C CA . GLU A 1 186 ? 22.216 1.726 17.229 1.00 45.03 186 GLU A CA 1
ATOM 1498 C C . GLU A 1 186 ? 20.744 1.257 17.199 1.00 45.03 186 GLU A C 1
ATOM 1500 O O . GLU A 1 186 ? 19.965 1.687 16.351 1.00 45.03 186 GLU A O 1
ATOM 1505 N N . VAL A 1 187 ? 20.322 0.435 18.177 1.00 45.12 187 VAL A N 1
ATOM 1506 C CA . VAL A 1 187 ? 18.918 -0.004 18.326 1.00 45.12 187 VAL A CA 1
ATOM 1507 C C . VAL A 1 187 ? 18.042 1.171 18.800 1.00 45.12 187 VAL A C 1
ATOM 1509 O O . VAL A 1 187 ? 18.214 1.650 19.930 1.00 45.12 187 VAL A O 1
ATOM 1512 N N . PRO A 1 188 ? 17.066 1.636 18.000 1.00 45.41 188 PRO A N 1
ATOM 1513 C CA . PRO A 1 188 ? 16.257 2.794 18.350 1.00 45.41 188 PRO A CA 1
ATOM 1514 C C . PRO A 1 188 ? 15.291 2.497 19.506 1.00 45.41 188 PRO A C 1
ATOM 1516 O O . PRO A 1 188 ? 14.505 1.550 19.473 1.00 45.41 188 PRO A O 1
ATOM 1519 N N . LYS A 1 189 ? 15.290 3.355 20.538 1.00 48.16 189 LYS A N 1
ATOM 1520 C CA . LYS A 1 189 ? 14.289 3.309 21.618 1.00 48.16 189 LYS A CA 1
ATOM 1521 C C . LYS A 1 189 ? 12.988 3.959 21.148 1.00 48.16 189 LYS A C 1
ATOM 1523 O O . LYS A 1 189 ? 12.884 5.183 21.109 1.00 48.16 189 LYS A O 1
ATOM 1528 N N . CYS A 1 190 ? 11.992 3.139 20.821 1.00 54.44 190 CYS A N 1
ATOM 1529 C CA . CYS A 1 190 ? 10.655 3.618 20.471 1.00 54.44 190 CYS A CA 1
ATOM 1530 C C . CYS A 1 190 ? 10.009 4.356 21.665 1.00 54.44 190 CYS A C 1
ATOM 1532 O O . CYS A 1 190 ? 10.085 3.855 22.794 1.00 54.44 190 CYS A O 1
ATOM 1534 N N . PRO A 1 191 ? 9.342 5.509 21.457 1.00 60.84 191 PRO A N 1
ATOM 1535 C CA . PRO A 1 191 ? 8.595 6.167 22.522 1.00 60.84 191 PRO A CA 1
ATOM 1536 C C . PRO A 1 191 ? 7.485 5.246 23.026 1.00 60.84 191 PRO A C 1
ATOM 1538 O O . PRO A 1 191 ? 6.701 4.705 22.245 1.00 60.84 191 PRO A O 1
ATOM 1541 N N . SER A 1 192 ? 7.379 5.079 24.340 1.00 62.59 192 SER A N 1
ATOM 1542 C CA . SER A 1 192 ? 6.275 4.326 24.928 1.00 62.59 192 SER A CA 1
ATOM 1543 C C . SER A 1 192 ? 5.019 5.196 25.006 1.00 62.59 192 SER A C 1
ATOM 1545 O O . SER A 1 192 ? 5.056 6.290 25.570 1.00 62.59 192 SER A O 1
ATOM 1547 N N . LEU A 1 193 ? 3.901 4.692 24.481 1.00 69.19 193 LEU A N 1
ATOM 1548 C CA . LEU A 1 193 ? 2.580 5.292 24.679 1.00 69.19 193 LEU A CA 1
ATOM 1549 C C . LEU A 1 193 ? 1.998 4.798 26.014 1.00 69.19 193 LEU A C 1
ATOM 1551 O O . LEU A 1 193 ? 2.083 3.588 26.270 1.00 69.19 193 LEU A O 1
ATOM 1555 N N . PRO A 1 194 ? 1.403 5.681 26.844 1.00 80.44 194 PRO A N 1
ATOM 1556 C CA . PRO A 1 194 ? 0.704 5.271 28.056 1.00 80.44 194 PRO A CA 1
ATOM 1557 C C . PRO A 1 194 ? -0.301 4.153 27.768 1.00 80.44 194 PRO A C 1
ATOM 1559 O O . PRO A 1 194 ? -0.895 4.074 26.695 1.00 80.44 194 PRO A O 1
ATOM 1562 N N . SER A 1 195 ? -0.453 3.230 28.709 1.00 79.56 195 SER A N 1
ATOM 1563 C CA . SER A 1 195 ? -1.410 2.134 28.573 1.00 79.56 195 SER A CA 1
ATOM 1564 C C . SER A 1 195 ? -2.578 2.354 29.512 1.00 79.56 195 SER A C 1
ATOM 1566 O O . SER A 1 195 ? -2.417 2.874 30.613 1.00 79.56 195 SER A O 1
ATOM 1568 N N . LEU A 1 196 ? -3.756 1.942 29.060 1.00 83.12 196 LEU A N 1
ATOM 1569 C CA . LEU A 1 196 ? -4.975 2.007 29.845 1.00 83.12 196 LEU A CA 1
ATOM 1570 C C . LEU A 1 196 ? -4.830 1.102 31.075 1.00 83.12 196 LEU A C 1
ATOM 1572 O O . LEU A 1 196 ? -4.505 -0.080 30.942 1.00 83.12 196 LEU A O 1
ATOM 1576 N N . GLN A 1 197 ? -5.057 1.652 32.267 1.00 73.88 197 GLN A N 1
ATOM 1577 C CA . GLN A 1 197 ? -5.046 0.869 33.500 1.00 73.88 197 GLN A CA 1
ATOM 1578 C C . GLN A 1 197 ? -6.447 0.307 33.746 1.00 73.88 197 GLN A C 1
ATOM 1580 O O . GLN A 1 197 ? -7.380 1.056 34.022 1.00 73.88 197 GLN A O 1
ATOM 1585 N N . PHE A 1 198 ? -6.602 -1.014 33.620 1.00 75.69 198 PHE A N 1
ATOM 1586 C CA . PHE A 1 198 ? -7.871 -1.697 33.863 1.00 75.69 198 PHE A CA 1
ATOM 1587 C C . PHE A 1 198 ? -7.685 -2.859 34.852 1.00 75.69 198 PHE A C 1
ATOM 1589 O O . PHE A 1 198 ? -6.854 -3.734 34.598 1.00 75.69 198 PHE A O 1
ATOM 1596 N N . PRO A 1 199 ? -8.449 -2.912 35.963 1.00 62.78 199 PRO A N 1
ATOM 1597 C CA . PRO A 1 199 ? -8.281 -3.924 37.012 1.00 62.78 199 PRO A CA 1
ATOM 1598 C C . PRO A 1 199 ? -8.763 -5.334 36.617 1.00 62.78 199 PRO A C 1
ATOM 1600 O O . PRO A 1 199 ? -8.619 -6.272 37.400 1.00 62.78 199 PRO A O 1
ATOM 1603 N N . GLY A 1 200 ? -9.312 -5.515 35.409 1.00 68.75 200 GLY A N 1
ATOM 1604 C CA . GLY A 1 200 ? -9.675 -6.826 34.857 1.00 68.75 200 GLY A CA 1
ATOM 1605 C C . GLY A 1 200 ? -11.076 -7.327 35.222 1.00 68.75 200 GLY A C 1
ATOM 1606 O O . GLY A 1 200 ? -11.422 -8.443 34.840 1.00 68.75 200 GLY A O 1
ATOM 1607 N N . LYS A 1 201 ? -11.874 -6.532 35.948 1.00 73.81 201 LYS A N 1
ATOM 1608 C CA . LYS A 1 201 ? -13.295 -6.779 36.239 1.00 73.81 201 LYS A CA 1
ATOM 1609 C C . LYS A 1 201 ? -14.086 -5.459 36.190 1.00 73.81 201 LYS A C 1
ATOM 1611 O O . LYS A 1 201 ? -13.510 -4.451 36.607 1.00 73.81 201 LYS A O 1
ATOM 1616 N N . PRO A 1 202 ? -15.362 -5.460 35.758 1.00 78.56 202 PRO A N 1
ATOM 1617 C CA . PRO A 1 202 ? -16.087 -6.551 35.080 1.00 78.56 202 PRO A CA 1
ATOM 1618 C C . PRO A 1 202 ? -15.419 -6.962 33.757 1.00 78.56 202 PRO A C 1
ATOM 1620 O O . PRO A 1 202 ? -14.510 -6.289 33.277 1.00 78.56 202 PRO A O 1
ATOM 1623 N N . GLN A 1 203 ? -15.807 -8.098 33.177 1.00 83.25 203 GLN A N 1
ATOM 1624 C CA . GLN A 1 203 ? -15.394 -8.402 31.805 1.00 83.25 203 GLN A CA 1
ATOM 1625 C C . GLN A 1 203 ? -16.021 -7.356 30.874 1.00 83.25 203 GLN A C 1
ATOM 1627 O O . GLN A 1 203 ? -17.199 -7.054 31.009 1.00 83.25 203 GLN A O 1
ATOM 1632 N N . ILE A 1 204 ? -15.223 -6.761 29.985 1.00 88.12 204 ILE A N 1
ATOM 1633 C CA . ILE A 1 204 ? -15.710 -5.734 29.060 1.00 88.12 204 ILE A CA 1
ATOM 1634 C C . ILE A 1 204 ? -16.090 -6.395 27.737 1.00 88.12 204 ILE A C 1
ATOM 1636 O O . ILE A 1 204 ? -15.214 -6.913 27.042 1.00 88.12 204 ILE A O 1
ATOM 1640 N N . ASP A 1 205 ? -17.372 -6.328 27.392 1.00 89.38 205 ASP A N 1
ATOM 1641 C CA . ASP A 1 205 ? -17.939 -6.901 26.164 1.00 89.38 205 ASP A CA 1
ATOM 1642 C C . ASP A 1 205 ? -18.128 -5.832 25.078 1.00 89.38 205 ASP A C 1
ATOM 1644 O O . ASP A 1 205 ? -18.056 -6.129 23.885 1.00 89.38 205 ASP A O 1
ATOM 1648 N N . LEU A 1 206 ? -18.288 -4.565 25.482 1.00 91.19 206 LEU A N 1
ATOM 1649 C CA . LEU A 1 206 ? -18.369 -3.408 24.590 1.00 91.19 206 LEU A CA 1
ATOM 1650 C C . LEU A 1 206 ? -17.420 -2.295 25.042 1.00 91.19 206 LEU A C 1
ATOM 1652 O O . LEU A 1 206 ? -17.490 -1.820 26.174 1.00 91.19 206 LEU A O 1
ATOM 1656 N N . ILE A 1 207 ? -16.567 -1.824 24.137 1.00 92.75 207 ILE A N 1
ATOM 1657 C CA . ILE A 1 207 ? -15.673 -0.684 24.358 1.00 92.75 207 ILE A CA 1
ATOM 1658 C C . ILE A 1 207 ? -16.153 0.472 23.485 1.00 92.75 207 ILE A C 1
ATOM 1660 O O . ILE A 1 207 ? -15.970 0.444 22.271 1.00 92.75 207 ILE A O 1
ATOM 1664 N N . ALA A 1 208 ? -16.745 1.497 24.091 1.00 90.88 208 ALA A N 1
ATOM 1665 C CA . ALA A 1 208 ? -17.120 2.724 23.400 1.00 90.88 208 ALA A CA 1
ATOM 1666 C C . ALA A 1 208 ? -16.020 3.778 23.552 1.00 90.88 208 ALA A C 1
ATOM 1668 O O . ALA A 1 208 ? -15.553 4.053 24.659 1.00 90.88 208 ALA A O 1
ATOM 1669 N N . VAL A 1 209 ? -15.630 4.411 22.448 1.00 91.19 209 VAL A N 1
ATOM 1670 C CA . VAL A 1 209 ? -14.548 5.398 22.409 1.00 91.19 209 VAL A CA 1
ATOM 1671 C C . VAL A 1 209 ? -15.005 6.642 21.672 1.00 91.19 209 VAL A C 1
ATOM 1673 O O . VAL A 1 209 ? -15.431 6.573 20.518 1.00 91.19 209 VAL A O 1
ATOM 1676 N N . LYS A 1 210 ? -14.861 7.801 22.312 1.00 87.75 210 LYS A N 1
ATOM 1677 C CA . LYS A 1 210 ? -15.077 9.097 21.667 1.00 87.75 210 LYS A CA 1
ATOM 1678 C C . LYS A 1 210 ? -13.746 9.662 21.166 1.00 87.75 210 LYS A C 1
ATOM 1680 O O . LYS A 1 210 ? -12.904 10.065 21.969 1.00 87.75 210 LYS A O 1
ATOM 1685 N N . LEU A 1 211 ? -13.528 9.696 19.853 1.00 86.25 211 LEU A N 1
ATOM 1686 C CA . LEU A 1 211 ? -12.235 10.121 19.307 1.00 86.25 211 LEU A CA 1
ATOM 1687 C C . LEU A 1 211 ? -12.134 11.656 19.229 1.00 86.25 211 LEU A C 1
ATOM 1689 O O . LEU A 1 211 ? -13.106 12.324 18.864 1.00 86.25 211 LEU A O 1
ATOM 1693 N N . PRO A 1 212 ? -10.974 12.242 19.583 1.00 80.38 212 PRO A N 1
ATOM 1694 C CA . PRO A 1 212 ? -10.751 13.673 19.440 1.00 80.38 212 PRO A CA 1
ATOM 1695 C C . PRO A 1 212 ? -10.805 14.072 17.962 1.00 80.38 212 PRO A C 1
ATOM 1697 O O . PRO A 1 212 ? -10.289 13.378 17.090 1.00 80.38 212 PRO A O 1
ATOM 1700 N N . CYS A 1 213 ? -11.444 15.208 17.677 1.00 67.25 213 CYS A N 1
ATOM 1701 C CA . CYS A 1 213 ? -11.571 15.726 16.320 1.00 67.25 213 CYS A CA 1
ATOM 1702 C C . CYS A 1 213 ? -11.321 17.234 16.312 1.00 67.25 213 CYS A C 1
ATOM 1704 O O . CYS A 1 213 ? -12.094 18.014 16.881 1.00 67.25 213 CYS A O 1
ATOM 1706 N N . ASN A 1 214 ? -10.247 17.643 15.633 1.00 65.81 214 ASN A N 1
ATOM 1707 C CA . ASN A 1 214 ? -10.008 19.033 15.276 1.00 65.81 214 ASN A CA 1
ATOM 1708 C C . ASN A 1 214 ? -10.552 19.287 13.859 1.00 65.81 214 ASN A C 1
ATOM 1710 O O . ASN A 1 214 ? -10.038 18.755 12.870 1.00 65.81 214 ASN A O 1
ATOM 1714 N N . LYS A 1 215 ? -11.603 20.108 13.745 1.00 60.81 215 LYS A N 1
ATOM 1715 C CA . LYS A 1 215 ? -12.225 20.437 12.450 1.00 60.81 215 LYS A CA 1
ATOM 1716 C C . LYS A 1 215 ? -11.324 21.297 11.549 1.00 60.81 215 LYS A C 1
ATOM 1718 O O . LYS A 1 215 ? -11.532 21.300 10.342 1.00 60.81 215 LYS A O 1
ATOM 1723 N N . ALA A 1 216 ? -10.318 21.979 12.104 1.00 55.25 216 ALA A N 1
ATOM 1724 C CA . ALA A 1 216 ? -9.456 22.917 11.377 1.00 55.25 216 ALA A CA 1
ATOM 1725 C C . ALA A 1 216 ? -8.077 22.348 10.968 1.00 55.25 216 ALA A C 1
ATOM 1727 O O . ALA A 1 216 ? -7.333 23.024 10.262 1.00 55.25 216 ALA A O 1
ATOM 1728 N N . GLY A 1 217 ? -7.711 21.138 11.412 1.00 58.72 217 GLY A N 1
ATOM 1729 C CA . GLY A 1 217 ? -6.384 20.543 11.182 1.00 58.72 217 GLY A CA 1
ATOM 1730 C C . GLY A 1 217 ? -6.367 19.390 10.171 1.00 58.72 217 GLY A C 1
ATOM 1731 O O . GLY A 1 217 ? -7.409 18.815 9.845 1.00 58.72 217 GLY A O 1
ATOM 1732 N N . LYS A 1 218 ? -5.161 19.010 9.709 1.00 60.97 218 LYS A N 1
ATOM 1733 C CA . LYS A 1 218 ? -4.943 17.708 9.056 1.00 60.97 218 LYS A CA 1
ATOM 1734 C C . LYS A 1 218 ? -5.314 16.605 10.049 1.00 60.97 218 LYS A C 1
ATOM 1736 O O . LYS A 1 218 ? -4.791 16.570 11.154 1.00 60.97 218 LYS A O 1
ATOM 1741 N N . TRP A 1 219 ? -6.226 15.730 9.642 1.00 62.88 219 TRP A N 1
ATOM 1742 C CA . TRP A 1 219 ? -6.699 14.603 10.450 1.00 62.88 219 TRP A CA 1
ATOM 1743 C C . TRP A 1 219 ? -5.732 13.412 10.410 1.00 62.88 219 TRP A C 1
ATOM 1745 O O . TRP A 1 219 ? -5.680 12.612 11.341 1.00 62.88 219 TRP A O 1
ATOM 1755 N N . SER A 1 220 ? -4.970 13.294 9.319 1.00 61.84 220 SER A N 1
ATOM 1756 C CA . SER A 1 220 ? -3.924 12.294 9.143 1.00 61.84 220 SER A CA 1
ATOM 1757 C C . SER A 1 220 ? -2.764 12.594 10.093 1.00 61.84 220 SER A C 1
ATOM 1759 O O . SER A 1 220 ? -2.332 13.748 10.148 1.00 61.84 220 SER A O 1
ATOM 1761 N N . ARG A 1 221 ? -2.193 11.567 10.734 1.00 73.25 221 ARG A N 1
ATOM 1762 C CA . ARG A 1 221 ? -1.012 11.690 11.610 1.00 73.25 221 ARG A CA 1
ATOM 1763 C C . ARG A 1 221 ? -1.280 12.431 12.933 1.00 73.25 221 ARG A C 1
ATOM 1765 O O . ARG A 1 221 ? -0.415 13.130 13.454 1.00 73.25 221 ARG A O 1
ATOM 1772 N N . ASP A 1 222 ? -2.477 12.256 13.495 1.00 76.44 222 ASP A N 1
ATOM 1773 C CA . ASP A 1 222 ? -2.837 12.756 14.826 1.00 76.44 222 ASP A CA 1
ATOM 1774 C C . ASP A 1 222 ? -2.486 11.729 15.923 1.00 76.44 222 ASP A C 1
ATOM 1776 O O . ASP A 1 222 ? -3.034 10.624 15.977 1.00 76.44 222 ASP A O 1
ATOM 1780 N N . VAL A 1 223 ? -1.565 12.107 16.818 1.00 76.62 223 VAL A N 1
ATOM 1781 C CA . VAL A 1 223 ? -1.067 11.257 17.917 1.00 76.62 223 VAL A CA 1
ATOM 1782 C C . VAL A 1 223 ? -2.174 10.875 18.900 1.00 76.62 223 VAL A C 1
ATOM 1784 O O . VAL A 1 223 ? -2.223 9.733 19.351 1.00 76.62 223 VAL A O 1
ATOM 1787 N N . SER A 1 224 ? -3.066 11.807 19.239 1.00 83.19 224 SER A N 1
ATOM 1788 C CA . SER A 1 224 ? -4.150 11.557 20.197 1.00 83.19 224 SER A CA 1
ATOM 1789 C C . SER A 1 224 ? -5.198 10.613 19.609 1.00 83.19 224 SER A C 1
ATOM 1791 O O . SER A 1 224 ? -5.659 9.688 20.281 1.00 83.19 224 SER A O 1
ATOM 1793 N N . HIS A 1 225 ? -5.490 10.778 18.318 1.00 83.69 225 HIS A N 1
ATOM 1794 C CA . HIS A 1 225 ? -6.408 9.927 17.576 1.00 83.69 225 HIS A CA 1
ATOM 1795 C C . HIS A 1 225 ? -5.873 8.489 17.448 1.00 83.69 225 HIS A C 1
ATOM 1797 O O . HIS A 1 225 ? -6.631 7.537 17.646 1.00 83.69 225 HIS A O 1
ATOM 1803 N N . LEU A 1 226 ? -4.571 8.316 17.180 1.00 78.75 226 LEU A N 1
ATOM 1804 C CA . LEU A 1 226 ? -3.901 7.008 17.195 1.00 78.75 226 LEU A CA 1
ATOM 1805 C C . LEU A 1 226 ? -3.900 6.389 18.599 1.00 78.75 226 LEU A C 1
ATOM 1807 O O . LEU A 1 226 ? -4.183 5.202 18.753 1.00 78.75 226 LEU A O 1
ATOM 1811 N N . HIS A 1 227 ? -3.601 7.184 19.627 1.00 85.69 227 HIS A N 1
ATOM 1812 C CA . HIS A 1 227 ? -3.461 6.695 20.995 1.00 85.69 227 HIS A CA 1
ATOM 1813 C C . HIS A 1 227 ? -4.762 6.093 21.544 1.00 85.69 227 HIS A C 1
ATOM 1815 O O . HIS A 1 227 ? -4.739 4.976 22.062 1.00 85.69 227 HIS A O 1
ATOM 1821 N N . PHE A 1 228 ? -5.901 6.771 21.372 1.00 89.00 228 PHE A N 1
ATOM 1822 C CA . PHE A 1 228 ? -7.200 6.243 21.806 1.00 89.00 228 PHE A CA 1
ATOM 1823 C C . PHE A 1 228 ? -7.585 4.946 21.088 1.00 89.00 228 PHE A C 1
ATOM 1825 O O . PHE A 1 228 ? -8.091 4.017 21.717 1.00 89.00 228 PHE A O 1
ATOM 1832 N N . GLN A 1 229 ? -7.309 4.860 19.786 1.00 88.38 229 GLN A N 1
ATOM 1833 C CA . GLN A 1 229 ? -7.590 3.664 18.995 1.00 88.38 229 GLN A CA 1
ATOM 1834 C C . GLN A 1 229 ? -6.703 2.482 19.409 1.00 88.38 229 GLN A C 1
ATOM 1836 O O . GLN A 1 229 ? -7.209 1.374 19.584 1.00 88.38 229 GLN A O 1
ATOM 1841 N N . LEU A 1 230 ? -5.408 2.713 19.660 1.00 82.00 230 LEU A N 1
ATOM 1842 C CA . LEU A 1 230 ? -4.502 1.692 20.197 1.00 82.00 230 LEU A CA 1
ATOM 1843 C C . LEU A 1 230 ? -4.893 1.252 21.613 1.00 82.00 230 LEU A C 1
ATOM 1845 O O . LEU A 1 230 ? -4.806 0.064 21.919 1.00 82.00 230 LEU A O 1
ATOM 1849 N N . ALA A 1 231 ? -5.337 2.171 22.474 1.00 88.12 231 ALA A N 1
ATOM 1850 C CA . ALA A 1 231 ? -5.804 1.839 23.820 1.00 88.12 231 ALA A CA 1
ATOM 1851 C C . ALA A 1 231 ? -7.048 0.937 23.779 1.00 88.12 231 ALA A C 1
ATOM 1853 O O . ALA A 1 231 ? -7.088 -0.086 24.465 1.00 88.12 231 ALA A O 1
ATOM 1854 N N . ALA A 1 232 ? -8.015 1.264 22.919 1.00 90.00 232 ALA A N 1
ATOM 1855 C CA . ALA A 1 232 ? -9.202 0.445 22.692 1.00 90.00 232 ALA A CA 1
ATOM 1856 C C . ALA A 1 232 ? -8.850 -0.936 22.127 1.00 90.00 232 ALA A C 1
ATOM 1858 O O . ALA A 1 232 ? -9.325 -1.953 22.632 1.00 90.00 232 ALA A O 1
ATOM 1859 N N . ALA A 1 233 ? -7.952 -0.985 21.138 1.00 86.38 233 ALA A N 1
ATOM 1860 C CA . ALA A 1 233 ? -7.491 -2.236 20.553 1.00 86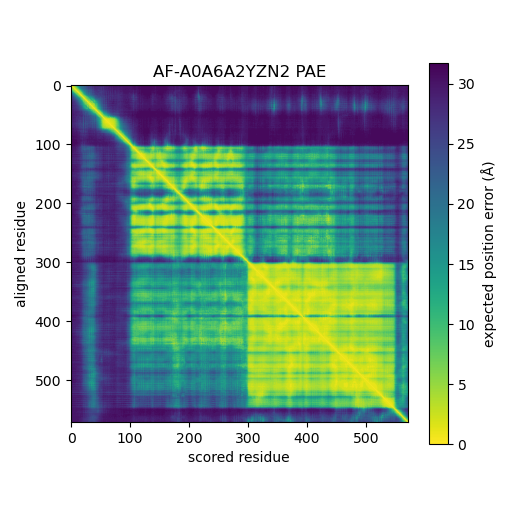.38 233 ALA A CA 1
ATOM 1861 C C . ALA A 1 233 ? -6.758 -3.125 21.570 1.00 86.38 233 ALA A C 1
ATOM 1863 O O . ALA A 1 233 ? -7.010 -4.326 21.628 1.00 86.38 233 ALA A O 1
ATOM 1864 N N . ARG A 1 234 ? -5.887 -2.548 22.410 1.00 86.00 234 ARG A N 1
ATOM 1865 C CA . ARG A 1 234 ? -5.179 -3.270 23.483 1.00 86.00 234 ARG A CA 1
ATOM 1866 C C . ARG A 1 234 ? -6.137 -3.808 24.541 1.00 86.00 234 ARG A C 1
ATOM 1868 O O . ARG A 1 234 ? -5.953 -4.938 24.987 1.00 86.00 234 ARG A O 1
ATOM 1875 N N . LEU A 1 235 ? -7.156 -3.033 24.917 1.00 89.06 235 LEU A N 1
ATOM 1876 C CA . LEU A 1 235 ? -8.172 -3.482 25.866 1.00 89.06 235 LEU A CA 1
ATOM 1877 C C . LEU A 1 235 ? -8.996 -4.639 25.286 1.00 89.06 235 LEU A C 1
ATOM 1879 O O . LEU A 1 235 ? -9.097 -5.676 25.940 1.00 89.06 235 LEU A O 1
ATOM 1883 N N . ALA A 1 236 ? -9.477 -4.522 24.045 1.00 88.62 236 ALA A N 1
ATOM 1884 C CA . ALA A 1 236 ? -10.178 -5.609 23.354 1.00 88.62 236 ALA A CA 1
ATOM 1885 C C . ALA A 1 236 ? -9.299 -6.870 23.257 1.00 88.62 236 ALA A C 1
ATOM 1887 O O . ALA A 1 236 ? -9.713 -7.970 23.614 1.00 88.62 236 ALA A O 1
ATOM 1888 N N . ALA A 1 237 ? -8.036 -6.700 22.861 1.00 85.56 237 ALA A N 1
ATOM 1889 C CA . ALA A 1 237 ? -7.049 -7.771 22.761 1.00 85.56 237 ALA A CA 1
ATOM 1890 C C . ALA A 1 237 ? -6.720 -8.436 24.116 1.00 85.56 237 ALA A C 1
ATOM 1892 O O . ALA A 1 237 ? -6.287 -9.591 24.139 1.00 85.56 237 ALA A O 1
ATOM 1893 N N . SER A 1 238 ? -6.914 -7.740 25.242 1.00 85.44 238 SER A N 1
ATOM 1894 C CA . SER A 1 238 ? -6.655 -8.266 26.592 1.00 85.44 238 SER A CA 1
ATOM 1895 C C . SER A 1 238 ? -7.734 -9.227 27.102 1.00 85.44 238 SER A C 1
ATOM 1897 O O . SER A 1 238 ? -7.465 -10.001 28.026 1.00 85.44 238 SER A O 1
ATOM 1899 N N . ALA A 1 239 ? -8.925 -9.219 26.488 1.00 82.88 239 ALA A N 1
ATOM 1900 C CA . ALA A 1 239 ? -10.011 -10.120 26.849 1.00 82.88 239 ALA A CA 1
ATOM 1901 C C . ALA A 1 239 ? -9.557 -11.581 26.726 1.00 82.88 239 ALA A C 1
ATOM 1903 O O . ALA A 1 239 ? -8.877 -11.962 25.768 1.00 82.88 239 ALA A O 1
ATOM 1904 N N . LYS A 1 240 ? -9.890 -12.404 27.724 1.00 69.25 240 LYS A N 1
ATOM 1905 C CA . LYS A 1 240 ? -9.511 -13.822 27.775 1.00 69.25 240 LYS A CA 1
ATOM 1906 C C . LYS A 1 240 ? -10.645 -14.682 27.219 1.00 69.25 240 LYS A C 1
ATOM 1908 O O . LYS A 1 240 ? -11.796 -14.487 27.582 1.00 69.25 240 LYS A O 1
ATOM 1913 N N . GLY A 1 241 ? -10.302 -15.678 26.403 1.00 65.75 241 GLY A N 1
ATOM 1914 C CA . GLY A 1 241 ? -11.262 -16.634 25.839 1.00 65.75 241 GLY A CA 1
ATOM 1915 C C . GLY A 1 241 ? -11.695 -16.321 24.403 1.00 65.75 241 GLY A C 1
ATOM 1916 O O . GLY A 1 241 ? -11.083 -15.498 23.723 1.00 65.75 241 GLY A O 1
ATOM 1917 N N . LEU A 1 242 ? -12.722 -17.047 23.950 1.00 64.31 242 LEU A N 1
ATOM 1918 C CA . LEU A 1 242 ? -13.339 -16.954 22.616 1.00 64.31 242 LEU A CA 1
ATOM 1919 C C . LEU A 1 242 ? -14.564 -16.020 22.581 1.00 64.31 242 LEU A C 1
ATOM 1921 O O . LEU A 1 242 ? -15.262 -15.987 21.575 1.00 64.31 242 LEU A O 1
ATOM 1925 N N . HIS A 1 243 ? -14.850 -15.296 23.669 1.00 75.25 243 HIS A N 1
ATOM 1926 C CA . HIS A 1 243 ? -15.985 -14.371 23.692 1.00 75.25 243 HIS A CA 1
ATOM 1927 C C . HIS A 1 243 ? -15.688 -13.159 22.795 1.00 75.25 243 HIS A C 1
ATOM 1929 O O . HIS A 1 243 ? -14.590 -12.597 22.896 1.00 75.25 243 HIS A O 1
ATOM 1935 N N . PRO A 1 244 ? -16.618 -12.779 21.902 1.00 82.56 244 PRO A N 1
ATOM 1936 C CA . PRO A 1 244 ? -16.447 -11.614 21.048 1.00 82.56 244 PRO A CA 1
ATOM 1937 C C . PRO A 1 244 ? -16.458 -10.341 21.899 1.00 82.56 244 PRO A C 1
ATOM 1939 O O . PRO A 1 244 ? -17.246 -10.211 22.828 1.00 82.56 244 PRO A O 1
ATOM 1942 N N . VAL A 1 245 ? -15.576 -9.398 21.570 1.00 89.81 245 VAL A N 1
ATOM 1943 C CA . VAL A 1 245 ? -15.584 -8.051 22.154 1.00 89.81 245 VAL A CA 1
ATOM 1944 C C . VAL A 1 245 ? -15.933 -7.081 21.048 1.00 89.81 245 VAL A C 1
ATOM 1946 O O . VAL A 1 245 ? -15.337 -7.134 19.973 1.00 89.81 245 VAL A O 1
ATOM 1949 N N . HIS A 1 246 ? -16.860 -6.180 21.325 1.00 93.00 246 HIS A N 1
ATOM 1950 C CA . HIS A 1 246 ? -17.310 -5.164 20.394 1.00 93.00 246 HIS A CA 1
ATOM 1951 C C . HIS A 1 246 ? -16.596 -3.841 20.666 1.00 93.00 246 HIS A C 1
ATOM 1953 O O . HIS A 1 246 ? -16.411 -3.439 21.816 1.00 93.00 246 HIS A O 1
ATOM 1959 N N . VAL A 1 247 ? -16.190 -3.139 19.610 1.00 92.75 247 VAL A N 1
ATOM 1960 C CA . VAL A 1 247 ? -15.542 -1.826 19.713 1.00 92.75 247 VAL A CA 1
ATOM 1961 C C . VAL A 1 247 ? -16.352 -0.805 18.932 1.00 92.75 247 VAL A C 1
ATOM 1963 O O . VAL A 1 247 ? -16.493 -0.911 17.717 1.00 92.75 247 VAL A O 1
ATOM 1966 N N . LEU A 1 248 ? -16.871 0.196 19.635 1.00 92.38 248 LEU A N 1
ATOM 1967 C CA . LEU A 1 248 ? -17.663 1.283 19.082 1.00 92.38 248 LEU A CA 1
ATOM 1968 C C . LEU A 1 248 ? -16.838 2.574 19.064 1.00 92.38 248 LEU A C 1
ATOM 1970 O O . LEU A 1 248 ? -16.487 3.114 20.112 1.00 92.38 248 LEU A O 1
ATOM 1974 N N . LEU A 1 249 ? -16.550 3.095 17.877 1.00 90.44 249 LEU A N 1
ATOM 1975 C CA . LEU A 1 249 ? -15.794 4.326 17.674 1.00 90.44 249 LEU A CA 1
ATOM 1976 C C . LEU A 1 249 ? -16.734 5.447 17.226 1.00 90.44 249 LEU A C 1
ATOM 1978 O O . LEU A 1 249 ? -17.385 5.344 16.186 1.00 90.44 249 LEU A O 1
ATOM 1982 N N . LEU A 1 250 ? -16.783 6.529 18.004 1.00 88.75 250 LEU A N 1
ATOM 1983 C CA . LEU A 1 250 ? -17.526 7.744 17.675 1.00 88.75 250 LEU A CA 1
ATOM 1984 C C . LEU A 1 250 ? -16.571 8.781 17.089 1.00 88.75 250 LEU A C 1
ATOM 1986 O O . LEU A 1 250 ? -15.710 9.311 17.803 1.00 88.75 250 LEU A O 1
ATOM 1990 N N . THR A 1 251 ? -16.707 9.057 15.794 1.00 85.31 251 THR A N 1
ATOM 1991 C CA . THR A 1 251 ? -15.794 9.928 15.051 1.00 85.31 251 THR A CA 1
ATOM 1992 C C . THR A 1 251 ? -16.392 10.417 13.728 1.00 85.31 251 THR A C 1
ATOM 1994 O O . THR A 1 251 ? -16.982 9.646 12.977 1.00 85.31 251 THR A O 1
ATOM 1997 N N . ASP A 1 252 ? -16.180 11.702 13.415 1.00 76.62 252 ASP A N 1
ATOM 1998 C CA . ASP A 1 252 ? -16.426 12.279 12.076 1.00 76.62 252 ASP A CA 1
ATOM 1999 C C . ASP A 1 252 ? -15.314 11.908 11.071 1.00 76.62 252 ASP A C 1
ATOM 2001 O O . ASP A 1 252 ? -15.377 12.247 9.892 1.00 76.62 252 ASP A O 1
ATOM 2005 N N . ARG A 1 253 ? -14.227 11.297 11.552 1.00 76.88 253 ARG A N 1
ATOM 2006 C CA . ARG A 1 253 ? -13.032 10.939 10.780 1.00 76.88 253 ARG A CA 1
ATOM 2007 C C . ARG A 1 253 ? -12.895 9.431 10.680 1.00 76.88 253 ARG A C 1
ATOM 2009 O O . ARG A 1 253 ? -13.338 8.711 11.568 1.00 76.88 253 ARG A O 1
ATOM 2016 N N . PHE A 1 254 ? -12.202 8.975 9.646 1.00 72.38 254 PHE A N 1
ATOM 2017 C CA . PHE A 1 254 ? -12.035 7.555 9.390 1.00 72.38 254 PHE A CA 1
ATOM 2018 C C . PHE A 1 254 ? -11.239 6.845 10.511 1.00 72.38 254 PHE A C 1
ATOM 2020 O O . PHE A 1 254 ? -10.128 7.296 10.825 1.00 72.38 254 PHE A O 1
ATOM 2027 N N . PRO A 1 255 ? -11.770 5.764 11.127 1.00 82.25 255 PRO A N 1
ATOM 2028 C CA . PRO A 1 255 ? -10.992 4.893 12.009 1.00 82.25 255 PRO A CA 1
ATOM 2029 C C . PRO A 1 255 ? -9.789 4.305 11.274 1.00 82.25 255 PRO A C 1
ATOM 2031 O O . PRO A 1 255 ? -9.856 4.088 10.075 1.00 82.25 255 PRO A O 1
ATOM 2034 N N . LEU A 1 256 ? -8.684 4.019 11.960 1.00 76.56 256 LEU A N 1
ATOM 2035 C CA . LEU A 1 256 ? -7.473 3.489 11.332 1.00 76.56 256 LEU A CA 1
ATOM 2036 C C . LEU A 1 256 ? -7.793 2.170 10.608 1.00 76.56 256 LEU A C 1
ATOM 2038 O O . LEU A 1 256 ? -7.952 1.156 11.292 1.00 76.56 256 LEU A O 1
ATOM 2042 N N 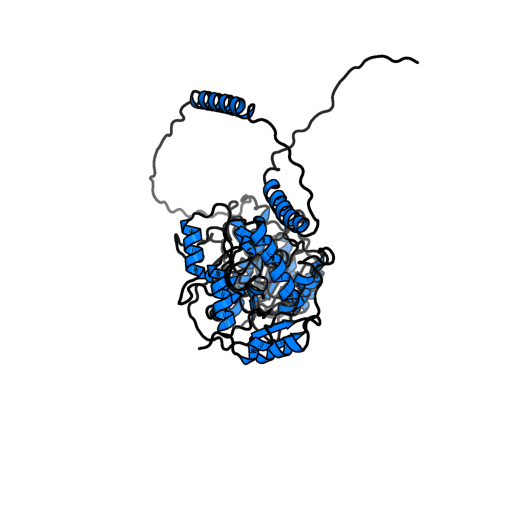. PRO A 1 257 ? -7.815 2.144 9.256 1.00 72.62 257 PRO A N 1
ATOM 2043 C CA . PRO A 1 257 ? -8.298 0.980 8.508 1.00 72.62 257 PRO A CA 1
ATOM 2044 C C . PRO A 1 257 ? -7.443 -0.261 8.761 1.00 72.62 257 PRO A C 1
ATOM 2046 O O . PRO A 1 257 ? -7.901 -1.390 8.631 1.00 72.62 257 PRO A O 1
ATOM 2049 N N . ASN A 1 258 ? -6.185 -0.043 9.144 1.00 67.00 258 ASN A N 1
ATOM 2050 C CA . ASN A 1 258 ? -5.268 -1.107 9.493 1.00 67.00 258 ASN A CA 1
ATOM 2051 C C . ASN A 1 258 ? -5.561 -1.726 10.881 1.00 67.00 258 ASN A C 1
ATOM 2053 O O . ASN A 1 258 ? -5.393 -2.929 11.091 1.00 67.00 258 ASN A O 1
ATOM 2057 N N . LEU A 1 259 ? -6.009 -0.923 11.846 1.00 75.81 259 LEU A N 1
ATOM 2058 C CA . LEU A 1 259 ? -6.273 -1.407 13.201 1.00 75.81 259 LEU A CA 1
ATOM 2059 C C . LEU A 1 259 ? -7.698 -1.956 13.339 1.00 75.81 259 LEU A C 1
ATOM 2061 O O . LEU A 1 259 ? -7.885 -3.041 13.883 1.00 75.81 259 LEU A O 1
ATOM 2065 N N . PHE A 1 260 ? -8.676 -1.227 12.805 1.00 84.12 260 PHE A N 1
ATOM 2066 C CA . PHE A 1 260 ? -10.080 -1.618 12.751 1.00 84.12 260 PHE A CA 1
ATOM 2067 C C . PHE A 1 260 ? -10.447 -1.858 11.296 1.00 84.12 260 PHE A C 1
ATOM 2069 O O . PHE A 1 260 ? -10.789 -0.936 10.555 1.00 84.12 260 PHE A O 1
ATOM 2076 N N . THR A 1 261 ? -10.270 -3.107 10.867 1.00 78.56 261 THR A N 1
ATOM 2077 C CA . THR A 1 261 ? -10.389 -3.438 9.454 1.00 78.56 261 THR A CA 1
ATOM 2078 C C . THR A 1 261 ? -11.844 -3.484 9.030 1.00 78.56 261 THR A C 1
ATOM 2080 O O . THR A 1 261 ? -12.735 -3.861 9.785 1.00 78.56 261 THR A O 1
ATOM 2083 N N . CYS A 1 262 ? -12.074 -3.176 7.763 1.00 79.75 262 CYS A N 1
ATOM 2084 C CA . CYS A 1 262 ? -13.371 -3.322 7.119 1.00 79.75 262 CYS A CA 1
ATOM 2085 C C . CYS A 1 262 ? -13.957 -4.747 7.236 1.00 79.75 262 CYS A C 1
ATOM 2087 O O . CYS A 1 262 ? -15.171 -4.905 7.245 1.00 79.75 262 CYS A O 1
ATOM 2089 N N . LYS A 1 263 ? -13.110 -5.788 7.341 1.00 80.69 263 LYS A N 1
ATOM 2090 C CA . LYS A 1 263 ? -13.561 -7.180 7.553 1.00 80.69 263 LYS A CA 1
ATOM 2091 C C . LYS A 1 263 ? -14.206 -7.379 8.927 1.00 80.69 263 LYS A C 1
ATOM 2093 O O . LYS A 1 263 ? -15.003 -8.293 9.091 1.00 80.69 263 LYS A O 1
ATOM 2098 N N . ASP A 1 264 ? -13.840 -6.538 9.888 1.00 85.81 264 ASP A N 1
ATOM 2099 C CA . ASP A 1 264 ? -14.330 -6.578 11.260 1.00 85.81 264 ASP A CA 1
ATOM 2100 C C . ASP A 1 264 ? -15.476 -5.573 11.497 1.00 85.81 264 ASP A C 1
ATOM 2102 O O . ASP A 1 264 ? -15.983 -5.484 12.613 1.00 85.81 264 ASP A O 1
ATOM 2106 N N . LEU A 1 265 ? -15.869 -4.776 10.493 1.00 87.06 265 LEU A N 1
ATOM 2107 C CA . LEU A 1 265 ? -16.934 -3.780 10.630 1.00 87.06 265 LEU A CA 1
ATOM 2108 C C . LEU A 1 265 ? -18.298 -4.480 10.682 1.00 87.06 265 LEU A C 1
ATOM 2110 O O . LEU A 1 265 ? -18.723 -5.103 9.713 1.00 87.06 265 LEU A O 1
ATOM 2114 N N . PHE A 1 266 ? -18.995 -4.344 11.807 1.00 88.56 266 PHE A N 1
ATOM 2115 C CA . PHE A 1 266 ? -20.312 -4.936 12.030 1.00 88.56 266 PHE A CA 1
ATOM 2116 C C . PHE A 1 266 ? -21.438 -4.003 11.574 1.00 88.56 266 PHE A C 1
ATOM 2118 O O . PHE A 1 266 ? -22.369 -4.422 10.888 1.00 88.56 266 PHE A O 1
ATOM 2125 N N . ALA A 1 267 ? -21.355 -2.720 11.933 1.00 87.38 267 ALA A N 1
ATOM 2126 C CA . ALA A 1 267 ? -22.337 -1.717 11.535 1.00 87.38 267 ALA A CA 1
ATOM 2127 C C . ALA A 1 267 ? -21.736 -0.307 11.538 1.00 87.38 267 ALA A C 1
ATOM 2129 O O . ALA A 1 267 ? -20.897 0.029 12.370 1.00 87.38 267 ALA A O 1
ATOM 2130 N N . HIS A 1 268 ? -22.205 0.538 10.624 1.00 87.19 268 HIS A N 1
ATOM 2131 C CA . HIS A 1 268 ? -21.834 1.949 10.546 1.00 87.19 268 HIS A CA 1
ATOM 2132 C C . HIS A 1 268 ? -23.077 2.795 10.280 1.00 87.19 268 HIS A C 1
ATOM 2134 O O . HIS A 1 268 ? -23.867 2.479 9.391 1.00 87.19 268 HIS A O 1
ATOM 2140 N N . GLU A 1 269 ? -23.252 3.858 11.062 1.00 85.56 269 GLU A N 1
ATOM 2141 C CA . GLU A 1 269 ? -24.285 4.866 10.838 1.00 85.56 269 GLU A CA 1
ATOM 2142 C C . GLU A 1 269 ? -23.779 6.254 11.247 1.00 85.56 269 GLU A C 1
ATOM 2144 O O . GLU A 1 269 ? -23.438 6.495 12.405 1.00 85.56 269 GLU A O 1
ATOM 2149 N N . GLY A 1 270 ? -23.706 7.183 10.289 1.00 85.06 270 GLY A N 1
ATOM 2150 C CA . GLY A 1 270 ? -23.224 8.543 10.538 1.00 85.06 270 GLY A CA 1
ATOM 2151 C C . GLY A 1 270 ? -21.801 8.568 11.105 1.00 85.06 270 GLY A C 1
ATOM 2152 O O . GLY A 1 270 ? -20.857 8.162 10.430 1.00 85.06 270 GLY A O 1
ATOM 2153 N N . ASN A 1 271 ? -21.647 9.051 12.340 1.00 85.50 271 ASN A N 1
ATOM 2154 C CA . ASN A 1 271 ? -20.355 9.119 13.035 1.00 85.50 271 ASN A CA 1
ATOM 2155 C C . ASN A 1 271 ? -20.092 7.923 13.968 1.00 85.50 271 ASN A C 1
ATOM 2157 O O . ASN A 1 271 ? -19.148 7.955 14.759 1.00 85.50 271 ASN A O 1
ATOM 2161 N N . THR A 1 272 ? -20.922 6.880 13.889 1.00 88.75 272 THR A N 1
ATOM 2162 C CA . THR A 1 272 ? -20.895 5.720 14.782 1.00 88.75 272 THR A CA 1
ATOM 2163 C C . THR A 1 272 ? -20.423 4.473 14.039 1.00 88.75 272 THR A C 1
ATOM 2165 O O . THR A 1 272 ? -21.127 3.967 13.167 1.00 88.75 272 THR A O 1
ATOM 2168 N N . TRP A 1 273 ? -19.246 3.960 14.402 1.00 89.69 273 TRP A N 1
ATOM 2169 C CA . TRP A 1 273 ? -18.627 2.781 13.788 1.00 89.69 273 TRP A CA 1
ATOM 2170 C C . TRP A 1 273 ? -18.533 1.639 14.799 1.00 89.69 273 TRP A C 1
ATOM 2172 O O . TRP A 1 273 ? -17.841 1.777 15.805 1.00 89.69 273 TRP A O 1
ATOM 2182 N N . LEU A 1 274 ? -19.198 0.515 14.547 1.00 92.00 274 LEU A N 1
ATOM 2183 C CA . LEU A 1 274 ? -19.193 -0.663 15.412 1.00 92.00 274 LEU A CA 1
ATOM 2184 C C . LEU A 1 274 ? -18.432 -1.808 14.749 1.00 92.00 274 LEU A C 1
ATOM 2186 O O . LEU A 1 274 ? -18.789 -2.247 13.657 1.00 92.00 274 LEU A O 1
ATOM 2190 N N . TYR A 1 275 ? -17.414 -2.308 15.440 1.00 90.88 275 TYR A N 1
ATOM 2191 C CA . TYR A 1 275 ? -16.555 -3.400 15.001 1.00 90.88 275 TYR A CA 1
ATOM 2192 C C . TYR A 1 275 ? -16.683 -4.615 15.921 1.00 90.88 275 TYR A C 1
ATOM 2194 O O . TYR A 1 275 ? -16.778 -4.465 17.141 1.00 90.88 275 TYR A O 1
ATOM 2202 N N . THR A 1 276 ? -16.565 -5.805 15.338 1.00 90.94 276 THR A N 1
ATOM 2203 C CA . THR A 1 276 ? -16.372 -7.083 16.035 1.00 90.94 276 THR A CA 1
ATOM 2204 C C . THR A 1 276 ? -14.995 -7.635 15.644 1.00 90.94 276 THR A C 1
ATOM 2206 O O . THR A 1 276 ? -14.893 -8.511 14.784 1.00 90.94 276 THR A O 1
ATOM 2209 N N . PRO A 1 277 ? -13.899 -7.076 16.198 1.00 86.44 277 PRO A N 1
ATOM 2210 C CA . PRO A 1 277 ? -12.543 -7.419 15.790 1.00 86.44 277 PRO A CA 1
ATOM 2211 C C . PRO A 1 277 ? -12.175 -8.878 16.049 1.00 86.44 277 PRO A C 1
ATOM 2213 O O . PRO A 1 277 ? -12.429 -9.435 17.120 1.00 86.44 277 PRO A O 1
ATOM 2216 N N . ASN A 1 278 ? -11.424 -9.465 15.115 1.00 85.19 278 ASN A N 1
ATOM 2217 C CA . ASN A 1 278 ? -10.709 -10.707 15.378 1.00 85.19 278 ASN A CA 1
ATOM 2218 C C . ASN A 1 278 ? -9.619 -10.493 16.450 1.00 85.19 278 ASN A C 1
ATOM 2220 O O . ASN A 1 278 ? -8.550 -9.938 16.180 1.00 85.19 278 ASN A O 1
ATOM 2224 N N . LEU A 1 279 ? -9.870 -10.984 17.667 1.00 85.69 279 LEU A N 1
ATOM 2225 C CA . LEU A 1 279 ? -8.986 -10.776 18.820 1.00 85.69 279 LEU A CA 1
ATOM 2226 C C . LEU A 1 279 ? -7.576 -11.356 18.631 1.00 85.69 279 LEU A C 1
ATOM 2228 O O . LEU A 1 279 ? -6.631 -10.851 19.232 1.00 85.69 279 LEU A O 1
ATOM 2232 N N . HIS A 1 280 ? -7.399 -12.398 17.810 1.00 78.00 280 HIS A N 1
ATOM 2233 C CA . HIS A 1 280 ? -6.072 -12.946 17.517 1.00 78.00 280 HIS A CA 1
ATOM 2234 C C . HIS A 1 280 ? -5.251 -11.974 16.664 1.00 78.00 280 HIS A C 1
ATOM 2236 O O . HIS A 1 280 ? -4.172 -11.558 17.085 1.00 78.00 280 HIS A O 1
ATOM 2242 N N . ARG A 1 281 ? -5.800 -11.537 15.521 1.00 73.81 281 ARG A N 1
ATOM 2243 C CA . ARG A 1 281 ? -5.153 -10.553 14.631 1.00 73.81 281 ARG A CA 1
ATOM 2244 C C . ARG A 1 281 ? -4.902 -9.233 15.356 1.00 73.81 281 ARG A C 1
ATOM 2246 O O . ARG A 1 281 ? -3.835 -8.642 15.216 1.00 73.81 281 ARG A O 1
ATOM 2253 N N . LEU A 1 282 ? -5.855 -8.794 16.180 1.00 78.12 282 LEU A N 1
ATOM 2254 C CA . LEU A 1 282 ? -5.720 -7.568 16.962 1.00 78.12 282 LEU A CA 1
ATOM 2255 C C . LEU A 1 282 ? -4.604 -7.672 18.014 1.00 78.12 282 LEU A C 1
ATOM 2257 O O . LEU A 1 282 ? -3.849 -6.718 18.183 1.00 78.12 282 LEU A O 1
ATOM 2261 N N . ARG A 1 283 ? -4.445 -8.827 18.684 1.00 78.12 283 ARG A N 1
ATOM 2262 C CA . ARG A 1 283 ? -3.321 -9.081 19.609 1.00 78.12 283 ARG A CA 1
ATOM 2263 C C . ARG A 1 283 ? -1.977 -9.046 18.892 1.00 78.12 283 ARG A C 1
ATOM 2265 O O . ARG A 1 283 ? -1.043 -8.465 19.435 1.00 78.12 283 ARG A O 1
ATOM 2272 N N . GLU A 1 284 ? -1.865 -9.652 17.713 1.00 69.19 284 GLU A N 1
ATOM 2273 C CA . GLU A 1 284 ? -0.629 -9.618 16.918 1.00 69.19 284 GLU A CA 1
ATOM 2274 C C . GLU A 1 284 ? -0.271 -8.181 16.526 1.00 69.19 284 GLU A C 1
ATOM 2276 O O . GLU A 1 284 ? 0.829 -7.721 16.827 1.00 69.19 284 GLU A O 1
ATOM 2281 N N . LYS A 1 285 ? -1.237 -7.432 15.982 1.00 68.81 285 LYS A N 1
ATOM 2282 C CA . LYS A 1 285 ? -1.078 -6.021 15.598 1.00 68.81 285 LYS A CA 1
ATOM 2283 C C . LYS A 1 285 ? -0.744 -5.108 16.789 1.00 68.81 285 LYS A C 1
ATOM 2285 O O . LYS A 1 285 ? 0.132 -4.259 16.684 1.00 68.81 285 LYS A O 1
ATOM 2290 N N . ALA A 1 286 ? -1.402 -5.284 17.937 1.00 71.06 286 ALA A N 1
ATOM 2291 C CA . ALA A 1 286 ? -1.226 -4.424 19.113 1.00 71.06 286 ALA A CA 1
ATOM 2292 C C . ALA A 1 286 ? 0.041 -4.725 19.939 1.00 71.06 286 ALA A C 1
ATOM 2294 O O . ALA A 1 286 ? 0.442 -3.890 20.760 1.00 71.06 286 ALA A O 1
ATOM 2295 N N . ARG A 1 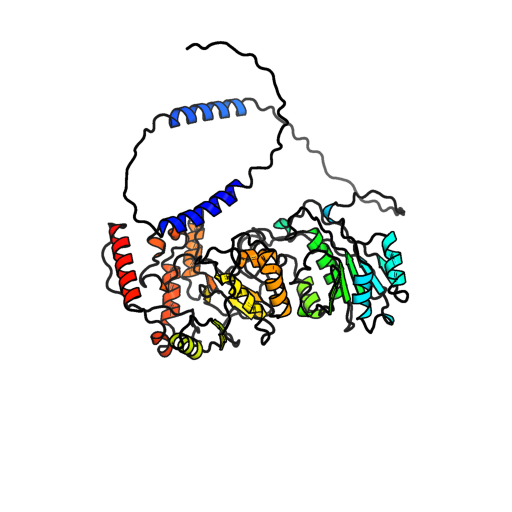287 ? 0.644 -5.910 19.758 1.00 68.19 287 ARG A N 1
ATOM 2296 C CA . ARG A 1 287 ? 1.920 -6.304 20.383 1.00 68.19 287 ARG A CA 1
ATOM 2297 C C . ARG A 1 287 ? 3.128 -5.687 19.691 1.00 68.19 287 ARG A C 1
ATOM 2299 O O . ARG A 1 287 ? 4.142 -5.486 20.355 1.00 68.19 287 ARG A O 1
ATOM 2306 N N . LEU A 1 288 ? 3.028 -5.393 18.395 1.00 56.56 288 LEU A N 1
ATOM 2307 C CA . LEU A 1 288 ? 4.095 -4.721 17.665 1.00 56.56 288 LEU A CA 1
ATOM 2308 C C . LEU A 1 288 ? 4.209 -3.269 18.163 1.00 56.56 288 LEU A C 1
ATOM 2310 O O . LEU A 1 288 ? 3.205 -2.547 18.185 1.00 56.56 288 LEU A O 1
ATOM 2314 N N . PRO A 1 289 ? 5.399 -2.811 18.593 1.00 53.56 289 PRO A N 1
ATOM 2315 C CA . PRO A 1 289 ? 5.589 -1.400 18.896 1.00 53.56 289 PRO A CA 1
ATOM 2316 C C . PRO A 1 289 ? 5.322 -0.547 17.644 1.00 53.56 289 PRO A C 1
ATOM 2318 O O . PRO A 1 289 ? 5.593 -0.965 16.514 1.00 53.56 289 PRO A O 1
ATOM 2321 N N . VAL A 1 290 ? 4.785 0.659 17.836 1.00 53.00 290 VAL A N 1
ATOM 2322 C CA . VAL A 1 290 ? 4.532 1.600 16.734 1.00 53.00 290 VAL A CA 1
ATOM 2323 C C . VAL A 1 290 ? 5.857 1.903 16.031 1.00 53.00 290 VAL A C 1
ATOM 2325 O O . VAL A 1 290 ? 6.818 2.287 16.689 1.00 53.00 290 VAL A O 1
ATOM 2328 N N . GLY A 1 291 ? 5.907 1.694 14.713 1.00 47.88 291 GLY A N 1
ATOM 2329 C CA . GLY A 1 291 ? 7.113 1.924 13.913 1.00 47.88 291 GLY A CA 1
ATOM 2330 C C . GLY A 1 291 ? 8.150 0.791 13.923 1.00 47.88 291 GLY A C 1
ATOM 2331 O O . GLY A 1 291 ? 9.239 1.001 13.402 1.00 47.88 291 GLY A O 1
ATOM 2332 N N . SER A 1 292 ? 7.841 -0.393 14.465 1.00 38.09 292 SER A N 1
ATOM 2333 C CA . SER A 1 292 ? 8.796 -1.519 14.502 1.00 38.09 292 SER A CA 1
ATOM 2334 C C . SER A 1 292 ? 8.934 -2.228 13.159 1.00 38.09 292 SER A C 1
ATOM 2336 O O . SER A 1 292 ? 7.928 -2.532 12.513 1.00 38.09 292 SER A O 1
ATOM 2338 N N . SER A 1 293 ? 10.174 -2.563 12.803 1.00 37.16 293 SER A N 1
ATOM 2339 C CA . SER A 1 293 ? 10.508 -3.544 11.769 1.00 37.16 293 SER A CA 1
ATOM 2340 C C . SER A 1 293 ? 10.525 -4.934 12.399 1.00 37.16 293 SER A C 1
ATOM 2342 O O . SER A 1 293 ? 11.322 -5.181 13.302 1.00 37.16 293 SER A O 1
ATOM 2344 N N . ALA A 1 294 ? 9.659 -5.853 11.967 1.00 32.22 294 ALA A N 1
ATOM 2345 C CA . ALA A 1 294 ? 9.820 -7.247 12.375 1.00 32.22 294 ALA A CA 1
ATOM 2346 C C . ALA A 1 294 ? 10.920 -7.874 11.506 1.00 32.22 294 ALA A C 1
ATOM 2348 O O . ALA A 1 294 ? 10.771 -8.006 10.290 1.00 32.22 294 ALA A O 1
ATOM 2349 N N . GLN A 1 295 ? 12.051 -8.212 12.124 1.00 30.59 295 GLN A N 1
ATOM 2350 C CA . GLN A 1 295 ? 13.114 -8.963 11.467 1.00 30.59 295 GLN A CA 1
ATOM 2351 C C . GLN A 1 295 ? 12.672 -10.418 11.317 1.00 30.59 295 GLN A C 1
ATOM 2353 O O . GLN A 1 295 ? 12.479 -11.125 12.306 1.00 30.59 295 GLN A O 1
ATOM 2358 N N . ILE A 1 296 ? 12.524 -10.877 10.076 1.00 29.97 296 ILE A N 1
ATOM 2359 C CA . ILE A 1 296 ? 12.259 -12.282 9.767 1.00 29.97 296 ILE A CA 1
ATOM 2360 C C . ILE A 1 296 ? 13.230 -12.708 8.662 1.00 29.97 296 ILE A C 1
ATOM 2362 O O . ILE A 1 296 ? 13.398 -12.027 7.652 1.00 29.97 296 ILE A O 1
ATOM 2366 N N . ILE A 1 297 ? 13.912 -13.832 8.884 1.00 27.30 297 ILE A N 1
ATOM 2367 C CA . ILE A 1 297 ? 14.940 -14.405 8.009 1.00 27.30 297 ILE A CA 1
ATOM 2368 C C . ILE A 1 297 ? 14.457 -15.783 7.534 1.00 27.30 297 ILE A C 1
ATOM 2370 O O . ILE A 1 297 ? 14.296 -16.670 8.368 1.00 27.30 297 ILE A O 1
ATOM 2374 N N . ARG A 1 298 ? 14.301 -16.002 6.213 1.00 26.25 298 ARG A N 1
ATOM 2375 C CA . ARG A 1 298 ? 15.212 -16.771 5.313 1.00 26.25 298 ARG A CA 1
ATOM 2376 C C . ARG A 1 298 ? 14.577 -17.058 3.927 1.00 26.25 298 ARG A C 1
ATOM 2378 O O . ARG A 1 298 ? 13.430 -16.738 3.678 1.00 26.25 298 ARG A O 1
ATOM 2385 N N . MET A 1 299 ? 15.416 -17.581 3.021 1.00 26.11 299 MET A N 1
ATOM 2386 C CA . MET A 1 299 ? 15.425 -17.500 1.542 1.00 26.11 299 MET A CA 1
ATOM 2387 C C . MET A 1 299 ? 14.622 -18.585 0.768 1.00 26.11 299 MET A C 1
ATOM 2389 O O . MET A 1 299 ? 14.076 -19.504 1.356 1.00 26.11 299 MET A O 1
ATOM 2393 N N . SER A 1 300 ? 14.733 -18.515 -0.579 1.00 41.81 300 SER A N 1
ATOM 2394 C CA . SER A 1 300 ? 14.563 -19.540 -1.640 1.00 41.81 300 SER A CA 1
ATOM 2395 C C . SER A 1 300 ? 13.155 -19.988 -2.085 1.00 41.81 300 SER A C 1
ATOM 2397 O O . SER A 1 300 ? 12.428 -20.596 -1.324 1.00 41.81 300 SER A O 1
ATOM 2399 N N . GLY A 1 301 ? 12.810 -19.778 -3.366 1.00 55.25 301 GLY A N 1
ATOM 2400 C CA . GLY A 1 301 ? 11.811 -20.606 -4.070 1.00 55.25 301 GLY A CA 1
ATOM 2401 C C . GLY A 1 301 ? 10.363 -20.493 -3.584 1.00 55.25 301 GLY A C 1
ATOM 2402 O O . GLY A 1 301 ? 9.822 -21.466 -3.070 1.00 55.25 301 GLY A O 1
ATOM 2403 N N . SER A 1 302 ? 9.743 -19.318 -3.756 1.00 66.00 302 SER A N 1
ATOM 2404 C CA . SER A 1 302 ? 8.355 -19.107 -3.320 1.00 66.00 302 SER A CA 1
ATOM 2405 C C . SER A 1 302 ? 7.402 -20.135 -3.925 1.00 66.00 302 SER A C 1
ATOM 2407 O O . SER A 1 302 ? 7.476 -20.445 -5.113 1.00 66.00 302 SER A O 1
ATOM 2409 N N . THR A 1 303 ? 6.508 -20.660 -3.090 1.00 76.50 303 THR A N 1
ATOM 2410 C CA . THR A 1 303 ? 5.428 -21.585 -3.480 1.00 76.50 303 THR A CA 1
ATOM 2411 C C . THR A 1 303 ? 4.089 -20.870 -3.652 1.00 76.50 303 THR A C 1
ATOM 2413 O O . THR A 1 303 ? 3.057 -21.512 -3.844 1.00 76.50 303 THR A O 1
ATOM 2416 N N . ARG A 1 304 ? 4.087 -19.538 -3.534 1.00 83.94 304 ARG A N 1
ATOM 2417 C CA . ARG A 1 304 ? 2.887 -18.706 -3.584 1.00 83.94 304 ARG A CA 1
ATOM 2418 C C . ARG A 1 304 ? 2.512 -18.392 -5.027 1.00 83.94 304 ARG A C 1
ATOM 2420 O O . ARG A 1 304 ? 3.355 -18.396 -5.921 1.00 83.94 304 ARG A O 1
ATOM 2427 N N . ASP A 1 305 ? 1.235 -18.096 -5.233 1.00 85.88 305 ASP A N 1
ATOM 2428 C CA . ASP A 1 305 ? 0.742 -17.651 -6.531 1.00 85.88 305 ASP A CA 1
ATOM 2429 C C . ASP A 1 305 ? 1.412 -16.339 -6.955 1.00 85.88 305 ASP A C 1
ATOM 2431 O O . ASP A 1 305 ? 1.494 -15.388 -6.176 1.00 85.88 305 ASP A O 1
ATOM 2435 N N . LEU A 1 306 ? 1.817 -16.263 -8.222 1.00 81.00 306 LEU A N 1
ATOM 2436 C CA . LEU A 1 306 ? 2.214 -15.013 -8.862 1.00 81.00 306 LEU A CA 1
ATOM 2437 C C . LEU A 1 306 ? 0.995 -14.424 -9.565 1.00 81.00 306 LEU A C 1
ATOM 2439 O O . LEU A 1 306 ? 0.447 -15.038 -10.478 1.00 81.00 306 LEU A O 1
ATOM 2443 N N . VAL A 1 307 ? 0.555 -13.245 -9.135 1.00 84.88 307 VAL A N 1
ATOM 2444 C CA . VAL A 1 307 ? -0.663 -12.593 -9.633 1.00 84.88 307 VAL A CA 1
ATOM 2445 C C . VAL A 1 307 ? -0.304 -11.275 -10.298 1.00 84.88 307 VAL A C 1
ATOM 2447 O O . VAL A 1 307 ? 0.425 -10.471 -9.721 1.00 84.88 307 VAL A O 1
ATOM 2450 N N . ILE A 1 308 ? -0.832 -11.032 -11.498 1.00 82.00 308 ILE A N 1
ATOM 2451 C CA . ILE A 1 308 ? -0.652 -9.762 -12.206 1.00 82.00 308 ILE A CA 1
ATOM 2452 C C . ILE A 1 308 ? -1.997 -9.135 -12.560 1.00 82.00 308 ILE A C 1
ATOM 2454 O O . ILE A 1 308 ? -2.872 -9.783 -13.135 1.00 82.00 308 ILE A O 1
ATOM 2458 N N . LEU A 1 309 ? -2.139 -7.849 -12.237 1.00 84.62 309 LEU A N 1
ATOM 2459 C CA . LEU A 1 309 ? -3.271 -7.033 -12.658 1.00 84.62 309 LEU A CA 1
ATOM 2460 C C . LEU A 1 309 ? -2.961 -6.399 -14.018 1.00 84.62 309 LEU A C 1
ATOM 2462 O O . LEU A 1 309 ? -1.962 -5.694 -14.160 1.00 84.62 309 LEU A O 1
ATOM 2466 N N . VAL A 1 310 ? -3.816 -6.628 -15.010 1.00 81.12 310 VAL A N 1
ATOM 2467 C CA . VAL A 1 310 ? -3.667 -6.074 -16.365 1.00 81.12 310 VAL A CA 1
ATOM 2468 C C . VAL A 1 310 ? -4.968 -5.440 -16.835 1.00 81.12 310 VAL A C 1
ATOM 2470 O O . VAL A 1 310 ? -6.049 -5.916 -16.506 1.00 81.12 310 VAL A O 1
ATOM 2473 N N . ASP A 1 311 ? -4.885 -4.392 -17.642 1.00 85.50 311 ASP A N 1
ATOM 2474 C CA . ASP A 1 311 ? -6.041 -3.820 -18.336 1.00 85.50 311 ASP A CA 1
ATOM 2475 C C . ASP A 1 311 ? -6.103 -4.299 -19.799 1.00 85.50 311 ASP A C 1
ATOM 2477 O O . ASP A 1 311 ? -5.297 -5.116 -20.261 1.00 85.50 311 ASP A O 1
ATOM 2481 N N . ASP A 1 312 ? -7.083 -3.803 -20.542 1.00 87.00 312 ASP A N 1
ATOM 2482 C CA . ASP A 1 312 ? -7.299 -4.093 -21.960 1.00 87.00 312 ASP A CA 1
ATOM 2483 C C . ASP A 1 312 ? -6.203 -3.545 -22.896 1.00 87.00 312 ASP A C 1
ATOM 2485 O O . ASP A 1 312 ? -6.146 -3.941 -24.061 1.00 87.00 312 ASP A O 1
ATOM 2489 N N . SER A 1 313 ? -5.278 -2.710 -22.407 1.00 78.19 313 SER A N 1
ATOM 2490 C CA . SER A 1 313 ? -4.149 -2.212 -23.203 1.00 78.19 313 SER A CA 1
ATOM 2491 C C . SER A 1 313 ? -3.057 -3.268 -23.421 1.00 78.19 313 SER A C 1
ATOM 2493 O O . SER A 1 313 ? -2.262 -3.175 -24.365 1.00 78.19 313 SER A O 1
ATOM 2495 N N . ILE A 1 314 ? -3.019 -4.308 -22.580 1.00 75.00 314 ILE A N 1
ATOM 2496 C CA . ILE A 1 314 ? -2.067 -5.412 -22.700 1.00 75.00 314 ILE A CA 1
ATOM 2497 C C . ILE A 1 314 ? -2.600 -6.448 -23.695 1.00 75.00 314 ILE A C 1
ATOM 2499 O O . ILE A 1 314 ? -3.533 -7.193 -23.403 1.00 75.00 314 ILE A O 1
ATOM 2503 N N . SER A 1 315 ? -1.963 -6.529 -24.867 1.00 77.38 315 SER A N 1
ATOM 2504 C CA . SER A 1 315 ? -2.335 -7.465 -25.940 1.00 77.38 315 SER A CA 1
ATOM 2505 C C . SER A 1 315 ? -2.236 -8.939 -25.526 1.00 77.38 315 SER A C 1
ATOM 2507 O O . SER A 1 315 ? -1.297 -9.302 -24.810 1.00 77.38 315 SER A O 1
ATOM 2509 N N . ASP A 1 316 ? -3.042 -9.801 -26.147 1.00 80.75 316 ASP A N 1
ATOM 2510 C CA . ASP A 1 316 ? -3.031 -11.264 -25.959 1.00 80.75 316 ASP A CA 1
ATOM 2511 C C . ASP A 1 316 ? -1.644 -11.900 -26.102 1.00 80.75 316 ASP A C 1
ATOM 2513 O O . ASP A 1 316 ? -1.286 -12.803 -25.352 1.00 80.75 316 ASP A O 1
ATOM 2517 N N . TYR A 1 317 ? -0.810 -11.377 -27.007 1.00 76.00 317 TYR A N 1
ATOM 2518 C CA . TYR A 1 317 ? 0.572 -11.832 -27.160 1.00 76.00 317 TYR A CA 1
ATOM 2519 C C . TYR A 1 317 ? 1.396 -11.707 -25.865 1.00 76.00 317 TYR A C 1
ATOM 2521 O O . TYR A 1 317 ? 2.108 -12.635 -25.491 1.00 76.00 317 TYR A O 1
ATOM 2529 N N . HIS A 1 318 ? 1.297 -10.569 -25.171 1.00 70.19 318 HIS A N 1
ATOM 2530 C CA . HIS A 1 318 ? 2.011 -10.334 -23.913 1.00 70.19 318 HIS A CA 1
ATOM 2531 C C . HIS A 1 318 ? 1.346 -11.071 -22.742 1.00 70.19 318 HIS A C 1
ATOM 2533 O O . HIS A 1 318 ? 2.055 -11.553 -21.859 1.00 70.19 318 HIS A O 1
ATOM 2539 N N . ARG A 1 319 ? 0.014 -11.232 -22.764 1.00 76.69 319 ARG A N 1
ATOM 2540 C CA . ARG A 1 319 ? -0.727 -12.070 -21.802 1.00 76.69 319 ARG A CA 1
ATOM 2541 C C . ARG A 1 319 ? -0.271 -13.529 -21.864 1.00 76.69 319 ARG A C 1
ATOM 2543 O O . ARG A 1 319 ? 0.103 -14.083 -20.840 1.00 76.69 319 ARG A O 1
ATOM 2550 N N . GLY A 1 320 ? -0.138 -14.097 -23.063 1.00 75.50 320 GLY A N 1
ATOM 2551 C CA . GLY A 1 320 ? 0.411 -15.445 -23.239 1.00 75.50 320 GLY A CA 1
ATOM 2552 C C . GLY A 1 320 ? 1.873 -15.582 -22.789 1.00 75.50 320 GLY A C 1
ATOM 2553 O O . GLY A 1 320 ? 2.320 -16.679 -22.461 1.00 75.50 320 GLY A O 1
ATOM 2554 N N . GLY A 1 321 ? 2.633 -14.481 -22.745 1.00 72.44 321 GLY A N 1
ATOM 2555 C CA . GLY A 1 321 ? 3.953 -14.442 -22.112 1.00 72.44 321 GLY A CA 1
ATOM 2556 C C . GLY A 1 321 ? 3.879 -14.554 -20.591 1.00 72.44 321 GLY A C 1
ATOM 2557 O O . GLY A 1 321 ? 4.590 -15.371 -20.012 1.00 72.44 321 GLY A O 1
ATOM 2558 N N . LEU A 1 322 ? 2.985 -13.784 -19.967 1.00 74.12 322 LEU A N 1
ATOM 2559 C CA . LEU A 1 322 ? 2.737 -13.810 -18.522 1.00 74.12 322 LEU A CA 1
ATOM 2560 C C . LEU A 1 322 ? 2.248 -15.192 -18.059 1.00 74.12 322 LEU A C 1
ATOM 2562 O O . LEU A 1 322 ? 2.804 -15.746 -17.116 1.00 74.12 322 LEU A O 1
ATOM 2566 N N . GLU A 1 323 ? 1.288 -15.792 -18.764 1.00 78.69 323 GLU A N 1
ATOM 2567 C CA . GLU A 1 323 ? 0.797 -17.151 -18.476 1.00 78.69 323 GLU A CA 1
ATOM 2568 C C . GLU A 1 323 ? 1.894 -18.207 -18.646 1.00 78.69 323 GLU A C 1
ATOM 2570 O O . GLU A 1 323 ? 2.038 -19.100 -17.813 1.00 78.69 323 GLU A O 1
ATOM 2575 N N . ALA A 1 324 ? 2.718 -18.093 -19.695 1.00 73.62 324 ALA A N 1
ATOM 2576 C CA . ALA A 1 324 ? 3.862 -18.985 -19.897 1.00 73.62 324 ALA A CA 1
ATOM 2577 C C . ALA A 1 324 ? 4.935 -18.835 -18.805 1.00 73.62 324 ALA A C 1
ATOM 2579 O O . ALA A 1 324 ? 5.748 -19.742 -18.621 1.00 73.62 324 ALA A O 1
ATOM 2580 N N . ALA A 1 325 ? 4.950 -17.699 -18.109 1.00 67.81 325 ALA A N 1
ATOM 2581 C CA . ALA A 1 325 ? 5.754 -17.445 -16.921 1.00 67.81 325 ALA A CA 1
ATOM 2582 C C . ALA A 1 325 ? 5.010 -17.783 -15.613 1.00 67.81 325 ALA A C 1
ATOM 2584 O O . ALA A 1 325 ? 5.478 -17.403 -14.543 1.00 67.81 325 ALA A O 1
ATOM 2585 N N . GLU A 1 326 ? 3.889 -18.509 -15.703 1.00 76.88 326 GLU A N 1
ATOM 2586 C CA . GLU A 1 326 ? 3.066 -18.995 -14.587 1.00 76.88 326 GLU A CA 1
ATOM 2587 C C . GLU A 1 326 ? 2.371 -17.885 -13.772 1.00 76.88 326 GLU A C 1
ATOM 2589 O O . GLU A 1 326 ? 1.968 -18.109 -12.631 1.00 76.88 326 GLU A O 1
ATOM 2594 N N . TRP A 1 327 ? 2.177 -16.692 -14.349 1.00 76.62 327 TRP A N 1
ATOM 2595 C CA . TRP A 1 327 ? 1.380 -15.639 -13.716 1.00 76.62 327 TRP A CA 1
ATOM 2596 C C . TRP A 1 327 ? -0.118 -15.891 -13.895 1.00 76.62 327 TRP A C 1
ATOM 2598 O O . TRP A 1 327 ? -0.604 -16.095 -15.010 1.00 76.62 327 TRP A O 1
ATOM 2608 N N . LYS A 1 328 ? -0.873 -15.777 -12.803 1.00 85.31 328 LYS A N 1
ATOM 2609 C CA . LYS A 1 328 ? -2.334 -15.683 -12.818 1.00 85.31 328 LYS A CA 1
ATOM 2610 C C . LYS A 1 328 ? -2.735 -14.268 -13.215 1.00 85.31 328 LYS A C 1
ATOM 2612 O O . LYS A 1 328 ? -2.464 -13.302 -12.500 1.00 85.31 328 LYS A O 1
ATOM 2617 N N . ILE A 1 329 ? -3.374 -14.150 -14.373 1.00 83.12 329 ILE A N 1
ATOM 2618 C CA . ILE A 1 329 ? -3.786 -12.863 -14.927 1.00 83.12 329 ILE A CA 1
ATOM 2619 C C . ILE A 1 329 ? -5.156 -12.473 -14.377 1.00 83.12 329 ILE A C 1
ATOM 2621 O O . ILE A 1 329 ? -6.146 -13.163 -14.608 1.00 83.12 329 ILE A O 1
ATOM 2625 N N . TYR A 1 330 ? -5.223 -11.314 -13.730 1.00 89.50 330 TYR A N 1
ATOM 2626 C CA . TYR A 1 330 ? -6.469 -10.673 -13.324 1.00 89.50 330 TYR A CA 1
ATOM 2627 C C . TYR A 1 330 ? -6.697 -9.438 -14.184 1.00 89.50 330 TYR A C 1
ATOM 2629 O O . TYR A 1 330 ? -5.912 -8.489 -14.170 1.00 89.50 330 TYR A O 1
ATOM 2637 N N . THR A 1 331 ? -7.783 -9.451 -14.955 1.00 92.88 331 THR A N 1
ATOM 2638 C CA . THR A 1 331 ? -8.135 -8.302 -15.789 1.00 92.88 331 THR A CA 1
ATOM 2639 C C . THR A 1 331 ? -8.874 -7.265 -14.951 1.00 92.88 331 THR A C 1
ATOM 2641 O O . THR A 1 331 ? -9.868 -7.585 -14.303 1.00 92.88 331 THR A O 1
ATOM 2644 N N . ILE A 1 332 ? -8.395 -6.024 -14.969 1.00 91.56 332 ILE A N 1
ATOM 2645 C CA . ILE A 1 332 ? -8.946 -4.913 -14.198 1.00 91.56 332 ILE A CA 1
ATOM 2646 C C . ILE A 1 332 ? -9.423 -3.786 -15.107 1.00 91.56 332 ILE A C 1
ATOM 2648 O O . ILE A 1 332 ? -8.877 -3.538 -16.179 1.00 91.56 332 ILE A O 1
ATOM 2652 N N . GLN A 1 333 ? -10.414 -3.042 -14.626 1.00 94.38 333 GLN A N 1
ATOM 2653 C CA . GLN A 1 333 ? -10.717 -1.721 -15.164 1.00 94.38 333 GLN A CA 1
ATOM 2654 C C . GLN A 1 333 ? -9.843 -0.684 -14.465 1.00 94.38 333 GLN A C 1
ATOM 2656 O O . GLN A 1 333 ? -9.836 -0.609 -13.226 1.00 94.38 333 GLN A O 1
ATOM 2661 N N . ARG A 1 334 ? -9.133 0.125 -15.257 1.00 92.69 334 ARG A N 1
ATOM 2662 C CA . ARG A 1 334 ? -8.280 1.195 -14.734 1.00 92.69 334 ARG A CA 1
ATOM 2663 C C . ARG A 1 334 ? -9.102 2.191 -13.921 1.00 92.69 334 ARG A C 1
ATOM 2665 O O . ARG A 1 334 ? -10.247 2.492 -14.253 1.00 92.69 334 ARG A O 1
ATOM 2672 N N . ILE A 1 335 ? -8.495 2.718 -12.866 1.00 95.12 335 ILE A N 1
ATOM 2673 C CA . ILE A 1 335 ? -9.078 3.766 -12.029 1.00 95.12 335 ILE A CA 1
ATOM 2674 C C . ILE A 1 335 ? -8.316 5.050 -12.318 1.00 95.12 335 ILE A C 1
ATOM 2676 O O . ILE A 1 335 ? -7.102 5.123 -12.105 1.00 95.12 335 ILE A O 1
ATOM 2680 N N . ARG A 1 336 ? -9.038 6.052 -12.822 1.00 94.44 336 ARG A N 1
ATOM 2681 C CA . ARG A 1 336 ? -8.478 7.374 -13.081 1.00 94.44 336 ARG A CA 1
ATOM 2682 C C . ARG A 1 336 ? -8.307 8.124 -11.764 1.00 94.44 336 ARG A C 1
ATOM 2684 O O . ARG A 1 336 ? -9.233 8.190 -10.961 1.00 94.44 336 ARG A O 1
ATOM 2691 N N . ASN A 1 337 ? -7.152 8.740 -11.572 1.00 94.38 337 ASN A N 1
ATOM 2692 C CA . ASN A 1 337 ? -6.922 9.734 -10.542 1.00 94.38 337 ASN A CA 1
ATOM 2693 C C . ASN A 1 337 ? -7.668 11.027 -10.927 1.00 94.38 337 ASN A C 1
ATOM 2695 O O . ASN A 1 337 ? -7.294 11.680 -11.905 1.00 94.38 337 ASN A O 1
ATOM 2699 N N . PRO A 1 338 ? -8.718 11.427 -10.187 1.00 92.94 338 PRO A N 1
ATOM 2700 C CA . PRO A 1 338 ? -9.537 12.584 -10.546 1.00 92.94 338 PRO A CA 1
ATOM 2701 C C . PRO A 1 338 ? -8.757 13.903 -10.500 1.00 92.94 338 PRO A C 1
ATOM 2703 O O . PRO A 1 338 ? -9.145 14.860 -11.163 1.00 92.94 338 PRO A O 1
ATOM 2706 N N . LYS A 1 339 ? -7.646 13.949 -9.754 1.00 91.31 339 LYS A N 1
ATOM 2707 C CA . LYS A 1 339 ? -6.794 15.135 -9.579 1.00 91.31 339 LYS A CA 1
ATOM 2708 C C . LYS A 1 339 ? -5.599 15.168 -10.540 1.00 91.31 339 LYS A C 1
ATOM 2710 O O . LYS A 1 339 ? -4.800 16.097 -10.466 1.00 91.31 339 LYS A O 1
ATOM 2715 N N . ALA A 1 340 ? -5.447 14.163 -11.403 1.00 92.25 340 ALA A N 1
ATOM 2716 C CA . ALA A 1 340 ? -4.387 14.131 -12.402 1.00 92.25 340 ALA A CA 1
ATOM 2717 C C . ALA A 1 340 ? -4.805 14.846 -13.693 1.00 92.25 340 ALA A C 1
ATOM 2719 O O . ALA A 1 340 ? -5.941 14.701 -14.168 1.00 92.25 340 ALA A O 1
ATOM 2720 N N . GLU A 1 341 ? -3.850 15.565 -14.281 1.00 91.44 341 GLU A N 1
ATOM 2721 C CA . GLU A 1 341 ? -3.981 16.098 -15.635 1.00 91.44 341 GLU A CA 1
ATOM 2722 C C . GLU A 1 341 ? -4.144 14.943 -16.643 1.00 91.44 341 GLU A C 1
ATOM 2724 O O . GLU A 1 341 ? -3.592 13.857 -16.426 1.00 91.44 341 GLU A O 1
ATOM 2729 N N . PRO A 1 342 ? -4.916 15.130 -17.727 1.00 90.50 342 PRO A N 1
ATOM 2730 C CA . PRO A 1 342 ? -5.017 14.135 -18.790 1.00 90.50 342 PRO A CA 1
ATOM 2731 C C . PRO A 1 342 ? -3.638 13.754 -19.334 1.00 90.50 342 PRO A C 1
ATOM 2733 O O . PRO A 1 342 ? -2.790 14.624 -19.516 1.00 90.50 342 PRO A O 1
ATOM 2736 N N . GLU A 1 343 ? -3.424 12.461 -19.590 1.00 86.56 343 GLU A N 1
ATOM 2737 C CA . GLU A 1 343 ? -2.173 11.903 -20.132 1.00 86.56 343 GLU A CA 1
ATOM 2738 C C . GLU A 1 343 ? -0.945 12.022 -19.210 1.00 86.56 343 GLU A C 1
ATOM 2740 O O . GLU A 1 343 ? 0.147 11.571 -19.568 1.00 86.56 343 GLU A O 1
ATOM 2745 N N . ALA A 1 344 ? -1.104 12.559 -17.997 1.00 87.06 344 ALA A N 1
ATOM 2746 C CA . ALA A 1 344 ? -0.032 12.588 -17.014 1.00 87.06 344 ALA A CA 1
ATOM 2747 C C . ALA A 1 344 ? 0.325 11.173 -16.533 1.00 87.06 344 ALA A C 1
ATOM 2749 O O . ALA A 1 344 ? -0.513 10.270 -16.455 1.00 87.06 344 ALA A O 1
ATOM 2750 N N . TYR A 1 345 ? 1.581 10.979 -16.126 1.00 80.44 345 TYR A N 1
ATOM 2751 C CA . TYR A 1 345 ? 2.080 9.670 -15.681 1.00 80.44 345 TYR A CA 1
ATOM 2752 C C . TYR A 1 345 ? 1.277 9.078 -14.504 1.00 80.44 345 TYR A C 1
ATOM 2754 O O . TYR A 1 345 ? 1.169 7.861 -14.357 1.00 80.44 345 TYR A O 1
ATOM 2762 N N . ASN A 1 346 ? 0.711 9.940 -13.655 1.00 87.31 346 ASN A N 1
ATOM 2763 C CA . ASN A 1 346 ? -0.065 9.591 -12.470 1.00 87.31 346 ASN A CA 1
ATOM 2764 C C . ASN A 1 346 ? -1.571 9.463 -12.751 1.00 87.31 346 ASN A C 1
ATOM 2766 O O . ASN A 1 346 ? -2.334 9.257 -11.807 1.00 87.31 346 ASN A O 1
ATOM 2770 N N . GLU A 1 347 ? -2.015 9.579 -14.007 1.00 91.75 347 GLU A N 1
ATOM 2771 C CA . GLU A 1 347 ? -3.438 9.574 -14.359 1.00 91.75 347 GLU A CA 1
ATOM 2772 C C . GLU A 1 347 ? -4.144 8.283 -13.943 1.00 91.75 347 GLU A C 1
ATOM 2774 O O . GLU A 1 347 ? -5.308 8.313 -13.561 1.00 91.75 347 GLU A O 1
ATOM 2779 N N . TRP A 1 348 ? -3.446 7.151 -13.961 1.00 90.81 348 TRP A N 1
ATOM 2780 C CA . TRP A 1 348 ? -4.060 5.835 -13.761 1.00 90.81 348 TRP A CA 1
ATOM 2781 C C . TRP A 1 348 ? -3.493 5.060 -12.577 1.00 90.81 348 TRP A C 1
ATOM 2783 O O . TRP A 1 348 ? -3.810 3.881 -12.398 1.00 90.81 348 TRP A O 1
ATOM 2793 N N . ASN A 1 349 ? -2.648 5.694 -11.766 1.00 89.44 349 ASN A N 1
ATOM 2794 C CA . ASN A 1 349 ? -1.966 5.021 -10.662 1.00 89.44 349 ASN A CA 1
ATOM 2795 C C . ASN A 1 349 ? -2.915 4.562 -9.544 1.00 89.44 349 ASN A C 1
ATOM 2797 O O . ASN A 1 349 ? -2.619 3.588 -8.856 1.00 89.44 349 ASN A O 1
ATOM 2801 N N . TYR A 1 350 ? -4.104 5.160 -9.432 1.00 95.56 350 TYR A N 1
ATOM 2802 C CA . TYR A 1 350 ? -5.150 4.703 -8.512 1.00 95.56 350 TYR A CA 1
ATOM 2803 C C . TYR A 1 350 ? -5.715 3.329 -8.893 1.00 95.56 350 TYR A C 1
ATOM 2805 O O . TYR A 1 350 ? -6.385 2.696 -8.082 1.00 95.56 350 TYR A O 1
ATOM 2813 N N . SER A 1 351 ? -5.374 2.783 -10.069 1.00 93.88 351 SER A N 1
ATOM 2814 C CA . SER A 1 351 ? -5.632 1.370 -10.391 1.00 93.88 351 SER A CA 1
ATOM 2815 C C . SER A 1 351 ? -4.984 0.416 -9.377 1.00 93.88 351 SER A C 1
ATOM 2817 O O . SER A 1 351 ? -5.466 -0.702 -9.213 1.00 93.88 351 SER A O 1
ATOM 2819 N N . LYS A 1 352 ? -3.966 0.869 -8.625 1.00 94.94 352 LYS A N 1
ATOM 2820 C CA . LYS A 1 352 ? -3.390 0.152 -7.476 1.00 94.94 352 LYS A CA 1
ATOM 2821 C C . LYS A 1 352 ? -4.433 -0.162 -6.388 1.00 94.94 352 LYS A C 1
ATOM 2823 O O . LYS A 1 352 ? -4.276 -1.131 -5.661 1.00 94.94 352 LYS A O 1
ATOM 2828 N N . PHE A 1 353 ? -5.554 0.560 -6.306 1.00 96.62 353 PHE A N 1
ATOM 2829 C CA . PHE A 1 353 ? -6.624 0.240 -5.348 1.00 96.62 353 PHE A CA 1
ATOM 2830 C C . PHE A 1 353 ? -7.303 -1.104 -5.645 1.00 96.62 353 PHE A C 1
ATOM 2832 O O . PHE A 1 353 ? -7.849 -1.731 -4.740 1.00 96.62 353 PHE A O 1
ATOM 2839 N N . ARG A 1 354 ? -7.207 -1.609 -6.884 1.00 96.06 354 ARG A N 1
ATOM 2840 C CA . ARG A 1 354 ? -7.726 -2.933 -7.269 1.00 96.06 354 ARG A CA 1
ATOM 2841 C C . ARG A 1 354 ? -7.083 -4.084 -6.493 1.00 96.06 354 ARG A C 1
ATOM 2843 O O . ARG A 1 354 ? -7.680 -5.152 -6.423 1.00 96.06 354 ARG A O 1
ATOM 2850 N N . LEU A 1 355 ? -5.932 -3.863 -5.856 1.00 95.94 355 LEU A N 1
ATOM 2851 C CA . LEU A 1 355 ? -5.306 -4.829 -4.951 1.00 95.94 355 LEU A CA 1
ATOM 2852 C C . LEU A 1 355 ? -6.252 -5.290 -3.836 1.00 95.94 355 LEU A C 1
ATOM 2854 O O . LEU A 1 355 ? -6.276 -6.473 -3.509 1.00 95.94 355 LEU A O 1
ATOM 2858 N N . TRP A 1 356 ? -7.092 -4.396 -3.307 1.00 96.88 356 TRP A N 1
ATOM 2859 C CA . TRP A 1 356 ? -8.057 -4.753 -2.264 1.00 96.88 356 TRP A CA 1
ATOM 2860 C C . TRP A 1 356 ? -9.238 -5.586 -2.775 1.00 96.88 356 TRP A C 1
ATOM 2862 O O . TRP A 1 356 ? -9.991 -6.114 -1.966 1.00 96.88 356 TRP A O 1
ATOM 2872 N N . GLN A 1 357 ? -9.391 -5.762 -4.088 1.00 96.25 357 GLN A N 1
ATOM 2873 C CA . GLN A 1 357 ? -10.416 -6.635 -4.667 1.00 96.25 357 GLN A CA 1
ATOM 2874 C C . GLN A 1 357 ? -9.923 -8.064 -4.929 1.00 96.25 357 GLN A C 1
ATOM 2876 O O . GLN A 1 357 ? -10.710 -8.900 -5.361 1.00 96.25 357 GLN A O 1
ATOM 2881 N N . LEU A 1 358 ? -8.651 -8.369 -4.652 1.00 95.44 358 LEU A N 1
ATOM 2882 C CA . LEU A 1 358 ? -8.083 -9.718 -4.749 1.0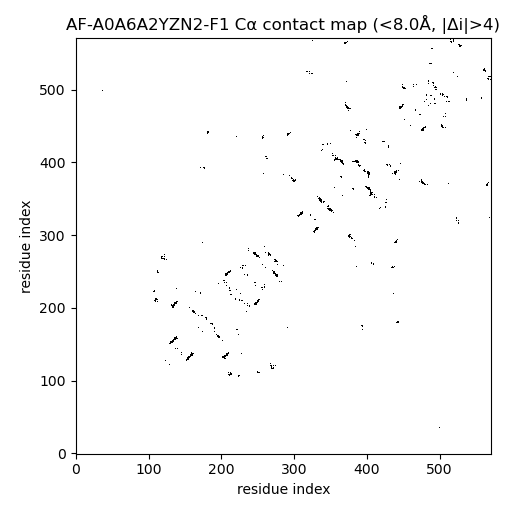0 95.44 358 LEU A CA 1
ATOM 2883 C C . LEU A 1 358 ? -8.534 -10.606 -3.573 1.00 95.44 358 LEU A C 1
ATOM 2885 O O . LEU A 1 358 ? -7.715 -11.187 -2.867 1.00 95.44 358 LEU A O 1
ATOM 2889 N N . THR A 1 359 ? -9.843 -10.685 -3.330 1.00 95.25 359 THR A N 1
ATOM 2890 C CA . THR A 1 359 ? -10.439 -11.330 -2.147 1.00 95.25 359 THR A CA 1
ATOM 2891 C C . THR A 1 359 ? -10.356 -12.855 -2.148 1.00 95.25 359 THR A C 1
ATOM 2893 O O . THR A 1 359 ? -10.676 -13.464 -1.134 1.00 95.25 359 THR A O 1
ATOM 2896 N N . ASP A 1 360 ? -9.893 -13.462 -3.242 1.00 94.50 360 ASP A N 1
ATOM 2897 C CA . ASP A 1 360 ? -9.517 -14.883 -3.289 1.00 94.50 360 ASP A CA 1
ATOM 2898 C C . ASP A 1 360 ? -8.236 -15.173 -2.479 1.00 94.50 360 ASP A C 1
ATOM 2900 O O . ASP A 1 36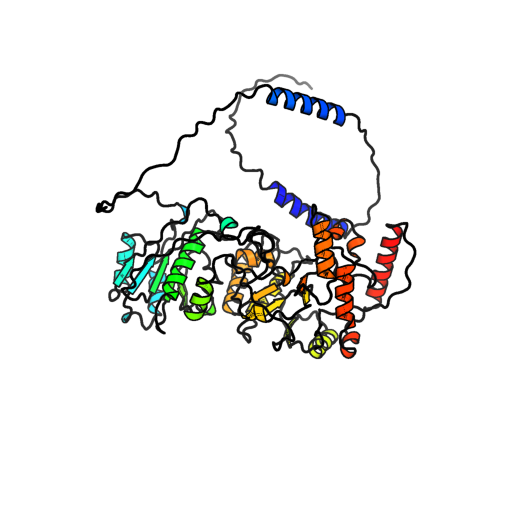0 ? -7.877 -16.330 -2.262 1.00 94.50 360 ASP A O 1
ATOM 2904 N N . TYR A 1 361 ? -7.548 -14.119 -2.022 1.00 94.44 361 TYR A N 1
ATOM 2905 C CA . TYR A 1 361 ? -6.347 -14.181 -1.201 1.00 94.44 361 TYR A CA 1
ATOM 2906 C C . TYR A 1 361 ? -6.579 -13.536 0.167 1.00 94.44 361 TYR A C 1
ATOM 2908 O O . TYR A 1 361 ? -7.073 -12.412 0.275 1.00 94.44 361 TYR A O 1
ATOM 2916 N N . ASP A 1 362 ? -6.124 -14.207 1.226 1.00 91.31 362 ASP A N 1
ATOM 2917 C CA . ASP A 1 362 ? -6.154 -13.647 2.582 1.00 91.31 362 ASP A CA 1
ATOM 2918 C C . ASP A 1 362 ? -5.165 -12.487 2.755 1.00 91.31 362 ASP A C 1
ATOM 2920 O O . ASP A 1 362 ? -5.444 -11.518 3.469 1.00 91.31 362 ASP A O 1
ATOM 2924 N N . LYS A 1 363 ? -4.007 -12.595 2.093 1.00 93.50 363 LYS A N 1
ATOM 2925 C CA . LYS A 1 363 ? -2.893 -11.649 2.151 1.00 93.50 363 LYS A CA 1
ATOM 2926 C C . LYS A 1 363 ? -2.097 -11.689 0.852 1.00 93.50 363 LYS A C 1
ATOM 2928 O O . LYS A 1 363 ? -1.890 -12.763 0.287 1.00 93.50 363 LYS A O 1
ATOM 2933 N N . ILE A 1 364 ? -1.614 -10.533 0.412 1.00 94.69 364 ILE A N 1
ATOM 2934 C CA . ILE A 1 364 ? -0.773 -10.380 -0.777 1.00 94.69 364 ILE A CA 1
ATOM 2935 C C . ILE A 1 364 ? 0.456 -9.525 -0.457 1.00 94.69 364 ILE A C 1
ATOM 2937 O O . ILE A 1 364 ? 0.388 -8.598 0.352 1.00 94.69 364 ILE A O 1
ATOM 2941 N N . ILE A 1 365 ? 1.571 -9.819 -1.128 1.00 93.38 365 ILE A N 1
ATOM 2942 C CA . ILE A 1 365 ? 2.724 -8.920 -1.212 1.00 93.38 365 ILE A CA 1
ATOM 2943 C C . ILE A 1 365 ? 2.622 -8.225 -2.564 1.00 93.38 365 ILE A C 1
ATOM 2945 O O . ILE A 1 365 ? 2.823 -8.840 -3.610 1.00 93.38 365 ILE A O 1
ATOM 2949 N N . PHE A 1 366 ? 2.267 -6.948 -2.545 1.00 94.12 366 PHE A N 1
ATOM 2950 C CA . PHE A 1 366 ? 2.298 -6.115 -3.730 1.00 94.12 366 PHE A CA 1
ATOM 2951 C C . PHE A 1 366 ? 3.725 -5.655 -4.021 1.00 94.12 366 PHE A C 1
ATOM 2953 O O . PHE A 1 366 ? 4.448 -5.267 -3.103 1.00 94.12 366 PHE A O 1
ATOM 2960 N N . ILE A 1 367 ? 4.097 -5.677 -5.300 1.00 85.69 367 ILE A N 1
ATOM 2961 C CA . ILE A 1 367 ? 5.402 -5.265 -5.810 1.00 85.69 367 ILE A CA 1
ATOM 2962 C C . ILE A 1 367 ? 5.153 -4.482 -7.105 1.00 85.69 367 ILE A C 1
ATOM 2964 O O . ILE A 1 367 ? 4.502 -5.003 -8.015 1.00 85.69 367 ILE A O 1
ATOM 2968 N N . ASP A 1 368 ? 5.640 -3.243 -7.195 1.00 83.81 368 ASP A N 1
ATOM 2969 C CA . ASP A 1 368 ? 5.584 -2.468 -8.440 1.00 83.81 368 ASP A CA 1
ATOM 2970 C C . ASP A 1 368 ? 6.393 -3.164 -9.561 1.00 83.81 368 ASP A C 1
ATOM 2972 O O . ASP A 1 368 ? 7.350 -3.910 -9.340 1.00 83.81 368 ASP A O 1
ATOM 2976 N N . ALA A 1 369 ? 5.996 -2.924 -10.812 1.00 77.38 369 ALA A N 1
ATOM 2977 C CA . ALA A 1 369 ? 6.559 -3.602 -11.984 1.00 77.38 369 ALA A CA 1
ATOM 2978 C C . ALA A 1 369 ? 8.025 -3.232 -12.297 1.00 77.38 369 ALA A C 1
ATOM 2980 O O . ALA A 1 369 ? 8.647 -3.839 -13.171 1.00 77.38 369 ALA A O 1
ATOM 2981 N N . ASP A 1 370 ? 8.568 -2.219 -11.625 1.00 77.69 370 ASP A N 1
ATOM 2982 C CA . ASP A 1 370 ? 9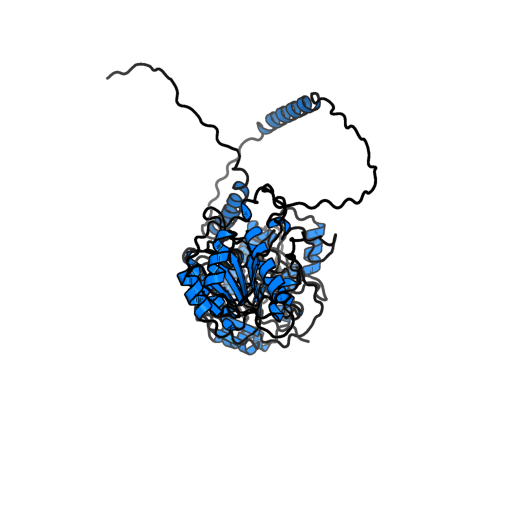.928 -1.696 -11.765 1.00 77.69 370 ASP A CA 1
ATOM 2983 C C . ASP A 1 370 ? 10.885 -2.123 -10.648 1.00 77.69 370 ASP A C 1
ATOM 2985 O O . ASP A 1 370 ? 11.966 -1.544 -10.480 1.00 77.69 370 ASP A O 1
ATOM 2989 N N . LEU A 1 371 ? 10.530 -3.198 -9.948 1.00 85.00 371 LEU A N 1
ATOM 2990 C CA . LEU A 1 371 ? 11.393 -3.869 -8.994 1.00 85.00 371 LEU A CA 1
ATOM 2991 C C . LEU A 1 371 ? 11.958 -5.184 -9.549 1.00 85.00 371 LEU A C 1
ATOM 2993 O O . LEU A 1 371 ? 11.349 -5.865 -10.373 1.00 85.00 371 LEU A O 1
ATOM 2997 N N . LEU A 1 372 ? 13.145 -5.551 -9.067 1.00 81.25 372 LEU A N 1
ATOM 2998 C CA . LEU A 1 372 ? 13.823 -6.808 -9.367 1.00 81.25 372 LEU A CA 1
ATOM 2999 C C . LEU A 1 372 ? 14.012 -7.611 -8.083 1.00 81.25 372 LEU A C 1
ATOM 3001 O O . LEU A 1 372 ? 14.778 -7.206 -7.210 1.00 81.25 372 LEU A O 1
ATOM 3005 N N . ILE A 1 373 ? 13.349 -8.763 -7.995 1.00 83.00 373 ILE A N 1
ATOM 3006 C CA . ILE A 1 373 ? 13.478 -9.692 -6.869 1.00 83.00 373 ILE A CA 1
ATOM 3007 C C . ILE A 1 373 ? 14.726 -10.558 -7.078 1.00 83.00 373 ILE A C 1
ATOM 3009 O O . ILE A 1 373 ? 14.844 -11.268 -8.076 1.00 83.00 373 ILE A O 1
ATOM 3013 N N . LEU A 1 374 ? 15.653 -10.506 -6.126 1.00 81.31 374 LEU A N 1
ATOM 3014 C CA . LEU A 1 374 ? 16.914 -11.254 -6.124 1.00 81.31 374 LEU A CA 1
ATOM 3015 C C . LEU A 1 374 ? 16.912 -12.417 -5.125 1.00 81.31 374 LEU A C 1
ATOM 3017 O O . LEU A 1 374 ? 17.690 -13.361 -5.267 1.00 81.31 374 LEU A O 1
ATOM 3021 N N . ARG A 1 375 ? 16.048 -12.360 -4.106 1.00 83.00 375 ARG A N 1
ATOM 3022 C CA . ARG A 1 375 ? 15.907 -13.382 -3.057 1.00 83.00 375 ARG A CA 1
ATOM 3023 C C . ARG A 1 375 ? 14.429 -13.559 -2.705 1.00 83.00 375 ARG A C 1
ATOM 3025 O O . ARG A 1 375 ? 13.630 -12.656 -2.910 1.00 83.00 375 ARG A O 1
ATOM 3032 N N . ASN A 1 376 ? 14.067 -14.719 -2.157 1.00 82.44 376 ASN A N 1
ATOM 3033 C CA . ASN A 1 376 ? 12.707 -14.969 -1.663 1.00 82.44 376 ASN A CA 1
ATOM 3034 C C . ASN A 1 376 ? 12.353 -13.987 -0.533 1.00 82.44 376 ASN A C 1
ATOM 3036 O O . ASN A 1 376 ? 13.180 -13.739 0.345 1.00 82.44 376 ASN A O 1
ATOM 3040 N N . ILE A 1 377 ? 11.123 -13.479 -0.576 1.00 85.44 377 ILE A N 1
ATOM 3041 C CA . ILE A 1 377 ? 10.562 -12.518 0.378 1.00 85.44 377 ILE A CA 1
ATOM 3042 C C . ILE A 1 377 ? 9.277 -13.039 1.046 1.00 85.44 377 ILE A C 1
ATOM 3044 O O . ILE A 1 377 ? 8.495 -12.256 1.572 1.00 85.44 377 ILE A O 1
ATOM 3048 N N . ASP A 1 378 ? 9.039 -14.353 1.043 1.00 85.81 378 ASP A N 1
ATOM 3049 C CA . ASP A 1 378 ? 7.821 -14.961 1.599 1.00 85.81 378 ASP A CA 1
ATOM 3050 C C . ASP A 1 378 ? 7.681 -14.737 3.103 1.00 85.81 378 ASP A C 1
ATOM 3052 O O . ASP A 1 378 ? 6.569 -14.747 3.624 1.00 85.81 378 ASP A O 1
ATOM 3056 N N . PHE A 1 379 ? 8.788 -14.490 3.804 1.00 82.94 379 PHE A N 1
ATOM 3057 C CA . PHE A 1 379 ? 8.754 -14.096 5.209 1.00 82.94 379 PHE A CA 1
ATOM 3058 C C . PHE A 1 379 ? 7.891 -12.845 5.452 1.00 82.94 379 PHE A C 1
ATOM 3060 O O . PHE A 1 379 ? 7.350 -12.667 6.539 1.00 82.94 379 PHE A O 1
ATOM 3067 N N . LEU A 1 380 ? 7.687 -11.998 4.434 1.00 85.94 380 LEU A N 1
ATOM 3068 C CA . LEU A 1 380 ? 6.795 -10.844 4.523 1.00 85.94 380 LEU A CA 1
ATOM 3069 C C . LEU A 1 380 ? 5.313 -11.235 4.668 1.00 85.94 380 LEU A C 1
ATOM 3071 O O . LEU A 1 380 ? 4.527 -10.413 5.129 1.00 85.94 380 LEU A O 1
ATOM 3075 N N . PHE A 1 381 ? 4.904 -12.469 4.343 1.00 86.06 381 PHE A N 1
ATOM 3076 C CA . PHE A 1 381 ? 3.527 -12.927 4.583 1.00 86.06 381 PHE A CA 1
ATOM 3077 C C . PHE A 1 381 ? 3.179 -13.038 6.074 1.00 86.06 381 PHE A C 1
ATOM 3079 O O . PHE A 1 381 ? 1.998 -13.091 6.422 1.00 86.06 381 PHE A O 1
ATOM 3086 N N . GLU A 1 382 ? 4.165 -13.043 6.967 1.00 84.44 382 GLU A N 1
ATOM 3087 C CA . GLU A 1 382 ? 3.933 -12.987 8.415 1.00 84.44 382 GLU A CA 1
ATOM 3088 C C . GLU A 1 382 ? 3.571 -11.567 8.877 1.00 84.44 382 GLU A C 1
ATOM 3090 O O . GLU A 1 382 ? 2.923 -11.390 9.907 1.00 84.44 382 GLU A O 1
ATOM 3095 N N . MET A 1 383 ? 3.893 -10.547 8.076 1.00 82.31 383 MET A N 1
ATOM 3096 C CA . MET A 1 383 ? 3.619 -9.152 8.409 1.00 82.31 383 MET A CA 1
ATOM 3097 C C . MET A 1 383 ? 2.126 -8.814 8.285 1.00 82.31 383 MET A C 1
ATOM 3099 O O . MET A 1 383 ? 1.437 -9.349 7.408 1.00 82.31 383 MET A O 1
ATOM 3103 N N . PRO A 1 384 ? 1.588 -7.928 9.137 1.00 86.19 384 PRO A N 1
ATOM 3104 C CA . PRO A 1 384 ? 0.208 -7.459 9.018 1.00 86.19 384 PRO A CA 1
ATOM 3105 C C . PRO A 1 384 ? 0.039 -6.458 7.858 1.00 86.19 384 PRO A C 1
ATOM 3107 O O . PRO A 1 384 ? 1.006 -5.852 7.394 1.00 86.19 384 PRO A O 1
ATOM 3110 N N . GLU A 1 385 ? -1.202 -6.211 7.425 1.00 89.38 385 GLU A N 1
ATOM 3111 C CA . GLU A 1 385 ? -1.506 -4.982 6.672 1.00 89.38 385 GLU A CA 1
ATOM 3112 C C . GLU A 1 385 ? -1.186 -3.744 7.549 1.00 89.38 385 GLU A C 1
ATOM 3114 O O . GLU A 1 385 ? -0.985 -3.865 8.756 1.00 89.38 385 GLU A O 1
ATOM 3119 N N . ILE A 1 386 ? -1.037 -2.535 7.011 1.00 90.81 386 ILE A N 1
ATOM 3120 C CA . ILE A 1 386 ? -0.159 -2.340 5.866 1.00 90.81 386 ILE A CA 1
ATOM 3121 C C . ILE A 1 386 ? 1.272 -2.363 6.406 1.00 90.81 386 ILE A C 1
ATOM 3123 O O . ILE A 1 386 ? 1.598 -1.662 7.373 1.00 90.81 386 ILE A O 1
ATOM 3127 N N . SER A 1 387 ? 2.110 -3.199 5.804 1.00 89.38 387 SER A N 1
ATOM 3128 C CA . SER A 1 387 ? 3.550 -3.200 6.064 1.00 89.38 387 SER A CA 1
ATOM 3129 C C . SER A 1 387 ? 4.278 -2.782 4.795 1.00 89.38 387 SER A C 1
ATOM 3131 O O . SER A 1 387 ? 3.929 -3.250 3.712 1.00 89.38 387 SER A O 1
ATOM 3133 N N . ALA A 1 388 ? 5.232 -1.863 4.908 1.00 91.00 388 ALA A N 1
ATOM 3134 C CA . ALA A 1 388 ? 5.909 -1.239 3.771 1.00 91.00 388 ALA A CA 1
ATOM 3135 C C . ALA A 1 388 ? 7.261 -0.634 4.191 1.00 91.00 388 ALA A C 1
ATOM 3137 O O . ALA A 1 388 ? 7.618 -0.636 5.368 1.00 91.00 388 ALA A O 1
ATOM 3138 N N . ILE A 1 389 ? 8.032 -0.132 3.223 1.00 85.31 389 ILE A N 1
ATOM 3139 C CA . ILE A 1 389 ? 9.365 0.459 3.461 1.00 85.31 389 ILE A CA 1
ATOM 3140 C C . ILE A 1 389 ? 9.223 1.946 3.758 1.00 85.31 389 ILE A C 1
ATOM 3142 O O . ILE A 1 389 ? 8.439 2.624 3.093 1.00 85.31 389 ILE A O 1
ATOM 3146 N N . GLY A 1 390 ? 10.018 2.488 4.680 1.00 80.00 390 GLY A N 1
ATOM 3147 C CA . GLY A 1 390 ? 10.098 3.934 4.880 1.00 80.00 390 GLY A CA 1
ATOM 3148 C C . GLY A 1 390 ? 10.647 4.670 3.653 1.00 80.00 390 GLY A C 1
ATOM 3149 O O . GLY A 1 390 ? 11.734 4.377 3.169 1.00 80.00 390 GLY A O 1
ATOM 3150 N N . ASN A 1 391 ? 9.914 5.666 3.155 1.00 72.75 391 ASN A N 1
ATOM 3151 C CA . ASN A 1 391 ? 10.384 6.553 2.088 1.00 72.75 391 ASN A CA 1
ATOM 3152 C C . ASN A 1 391 ? 11.082 7.802 2.652 1.00 72.75 391 ASN A C 1
ATOM 3154 O O . ASN A 1 391 ? 12.188 8.148 2.248 1.00 72.75 391 ASN A O 1
ATOM 3158 N N . ASN A 1 392 ? 10.412 8.508 3.567 1.00 68.06 392 ASN A N 1
ATOM 3159 C CA . ASN A 1 392 ? 10.930 9.686 4.269 1.00 68.06 392 ASN A CA 1
ATOM 3160 C C . ASN A 1 392 ? 10.102 9.902 5.544 1.00 68.06 392 ASN A C 1
ATOM 3162 O O . ASN A 1 392 ? 8.871 9.932 5.466 1.00 68.06 392 ASN A O 1
ATOM 3166 N N . ALA A 1 393 ? 10.769 10.054 6.688 1.00 70.00 393 ALA A N 1
ATOM 3167 C CA . ALA A 1 393 ? 10.160 10.235 8.005 1.00 70.00 393 ALA A CA 1
ATOM 3168 C C . ALA A 1 393 ? 9.029 9.244 8.304 1.00 70.00 393 ALA A C 1
ATOM 3170 O O . ALA A 1 393 ? 9.255 8.081 8.647 1.00 70.00 393 ALA A O 1
ATOM 3171 N N . THR A 1 394 ? 7.807 9.737 8.146 1.00 76.25 394 THR A N 1
ATOM 3172 C CA . THR A 1 394 ? 6.549 9.131 8.573 1.00 76.25 394 THR A CA 1
ATOM 3173 C C . THR A 1 394 ? 5.781 8.501 7.406 1.00 76.25 394 THR A C 1
ATOM 3175 O O . THR A 1 394 ? 4.657 8.028 7.589 1.00 76.25 394 THR A O 1
ATOM 3178 N N . LEU A 1 395 ? 6.374 8.522 6.206 1.00 85.88 395 LEU A N 1
ATOM 3179 C CA . LEU A 1 395 ? 5.765 8.104 4.948 1.00 85.88 395 LEU A CA 1
ATOM 3180 C C . LEU A 1 395 ? 6.377 6.803 4.446 1.00 85.88 395 LEU A C 1
ATOM 3182 O O . LEU A 1 395 ? 7.604 6.692 4.372 1.00 85.88 395 LEU A O 1
ATOM 3186 N N . PHE A 1 396 ? 5.538 5.873 4.005 1.00 89.81 396 PHE A N 1
ATOM 3187 C CA . PHE A 1 396 ? 5.991 4.654 3.346 1.00 89.81 396 PHE A CA 1
ATOM 3188 C C . PHE A 1 396 ? 6.084 4.808 1.823 1.00 89.81 396 PHE A C 1
ATOM 3190 O O . PHE A 1 396 ? 5.395 5.627 1.204 1.00 89.81 396 PHE A O 1
ATOM 3197 N N . ASN A 1 397 ? 6.946 4.001 1.214 1.00 90.38 397 ASN A N 1
ATOM 3198 C CA . ASN A 1 397 ? 7.023 3.784 -0.223 1.00 90.38 397 ASN A CA 1
ATOM 3199 C C . ASN A 1 397 ? 5.961 2.748 -0.631 1.00 90.38 397 ASN A C 1
ATOM 3201 O O . ASN A 1 397 ? 5.897 1.682 -0.023 1.00 90.38 397 ASN A O 1
ATOM 3205 N N . SER A 1 398 ? 5.140 3.034 -1.649 1.00 91.69 398 SER A N 1
ATOM 3206 C CA . SER A 1 398 ? 4.065 2.118 -2.085 1.00 91.69 398 SER A CA 1
ATOM 3207 C C . SER A 1 398 ? 4.508 1.077 -3.123 1.00 91.69 398 SER A C 1
ATOM 3209 O O . SER A 1 398 ? 3.656 0.423 -3.730 1.00 91.69 398 SER A O 1
ATOM 3211 N N . GLY A 1 399 ? 5.820 0.929 -3.337 1.00 87.75 399 GLY A N 1
ATOM 3212 C CA . GLY A 1 399 ? 6.405 -0.015 -4.290 1.00 87.75 399 GLY A CA 1
ATOM 3213 C C . GLY A 1 399 ? 6.517 -1.446 -3.781 1.00 87.75 399 GLY A C 1
ATOM 3214 O O . GLY A 1 399 ? 6.483 -2.366 -4.589 1.00 87.75 399 GLY A O 1
ATOM 3215 N N . VAL A 1 400 ? 6.581 -1.647 -2.461 1.00 91.00 400 VAL A N 1
ATOM 3216 C CA . VAL A 1 400 ? 6.408 -2.961 -1.822 1.00 91.00 400 VAL A CA 1
ATOM 3217 C C . VAL A 1 400 ? 5.482 -2.797 -0.632 1.00 91.00 400 VAL A C 1
ATOM 3219 O O . VAL A 1 400 ? 5.790 -2.028 0.280 1.00 91.00 400 VAL A O 1
ATOM 3222 N N . MET A 1 401 ? 4.346 -3.492 -0.652 1.00 94.44 401 MET A N 1
ATOM 3223 C CA . MET A 1 401 ? 3.332 -3.391 0.399 1.00 94.44 401 MET A CA 1
ATOM 3224 C C . MET A 1 401 ? 2.729 -4.751 0.717 1.00 94.44 401 MET A C 1
ATOM 3226 O O . MET A 1 401 ? 2.395 -5.515 -0.184 1.00 94.44 401 MET A O 1
ATOM 3230 N N . ILE A 1 402 ? 2.519 -5.023 1.997 1.00 94.50 402 ILE A N 1
ATOM 3231 C CA . ILE A 1 402 ? 1.748 -6.172 2.458 1.00 94.50 402 ILE A CA 1
ATOM 3232 C C . ILE A 1 402 ? 0.310 -5.704 2.664 1.00 94.50 402 ILE A C 1
ATOM 3234 O O . ILE A 1 402 ? 0.071 -4.765 3.424 1.00 94.50 402 ILE A O 1
ATOM 3238 N N . VAL A 1 403 ? -0.627 -6.345 1.969 1.00 95.06 403 VAL A N 1
ATOM 3239 C CA . VAL A 1 403 ? -2.046 -5.965 1.906 1.00 95.06 403 VAL A CA 1
ATOM 3240 C C . VAL A 1 403 ? -2.911 -7.173 2.262 1.00 95.06 403 VAL A C 1
ATOM 3242 O O . VAL A 1 403 ? -2.581 -8.306 1.911 1.00 95.06 403 VAL A O 1
ATOM 3245 N N . GLU A 1 404 ? -4.025 -6.937 2.948 1.00 94.75 404 GLU A N 1
ATOM 3246 C CA . GLU A 1 404 ? -5.051 -7.923 3.297 1.00 94.75 404 GLU A CA 1
ATOM 3247 C C . GLU A 1 404 ? -6.337 -7.582 2.516 1.00 94.75 404 GLU A C 1
ATOM 3249 O O . GLU A 1 404 ? -7.168 -6.805 2.998 1.00 94.75 404 GLU A O 1
ATOM 3254 N N . PRO A 1 405 ? -6.530 -8.139 1.299 1.00 95.62 405 PRO A N 1
ATOM 3255 C CA . PRO A 1 405 ? -7.599 -7.723 0.394 1.00 95.62 405 PRO A CA 1
ATOM 3256 C C . PRO A 1 405 ? -8.996 -7.755 1.024 1.00 95.62 405 PRO A C 1
ATOM 3258 O O . PRO A 1 405 ? -9.354 -8.683 1.754 1.00 95.62 405 PRO A O 1
ATOM 3261 N N . SER A 1 406 ? -9.794 -6.726 0.739 1.00 94.62 406 SER A N 1
ATOM 3262 C CA . SER A 1 406 ? -11.141 -6.511 1.267 1.00 94.62 406 SER A CA 1
ATOM 3263 C C . SER A 1 406 ? -11.928 -5.571 0.351 1.00 94.62 406 SER A C 1
ATOM 3265 O O . SER A 1 406 ? -11.557 -4.408 0.180 1.00 94.62 406 SER A O 1
ATOM 3267 N N . ASN A 1 407 ? -13.064 -6.034 -0.182 1.00 93.88 407 ASN A N 1
ATOM 3268 C CA . ASN A 1 407 ? -13.941 -5.197 -1.011 1.00 93.88 407 ASN A CA 1
ATOM 3269 C C . ASN A 1 407 ? -14.461 -3.960 -0.265 1.00 93.88 407 ASN A C 1
ATOM 3271 O O . ASN A 1 407 ? -14.646 -2.919 -0.886 1.00 93.88 407 ASN A O 1
ATOM 3275 N N . CYS A 1 408 ? -14.643 -4.042 1.054 1.00 91.69 408 CYS A N 1
ATOM 3276 C CA . CYS A 1 408 ? -15.008 -2.879 1.863 1.00 91.69 408 CYS A CA 1
ATOM 3277 C C . CYS A 1 408 ? -13.851 -1.869 1.930 1.00 91.69 408 CYS A C 1
ATOM 3279 O O . CYS A 1 408 ? -14.081 -0.678 1.756 1.00 91.69 408 CYS A O 1
ATOM 3281 N N . THR A 1 409 ? -12.594 -2.318 2.072 1.00 94.19 409 THR A N 1
ATOM 3282 C CA . THR A 1 409 ? -11.439 -1.401 2.010 1.00 94.19 409 THR A CA 1
ATOM 3283 C C . THR A 1 409 ? -11.307 -0.785 0.616 1.00 94.19 409 THR A C 1
ATOM 3285 O O . THR A 1 409 ? -10.994 0.392 0.489 1.00 94.19 409 THR A O 1
ATOM 3288 N N . PHE A 1 410 ? -11.605 -1.537 -0.445 1.00 96.06 410 PHE A N 1
ATOM 3289 C CA . PHE A 1 410 ? -11.683 -0.976 -1.793 1.00 96.06 410 PHE A CA 1
ATOM 3290 C C . PHE A 1 410 ? -12.771 0.104 -1.911 1.00 96.06 410 PHE A C 1
ATOM 3292 O O . PHE A 1 410 ? -12.485 1.195 -2.398 1.00 96.06 410 PHE A O 1
ATOM 3299 N N . GLN A 1 411 ? -13.994 -0.172 -1.444 1.00 94.50 411 GLN A N 1
ATOM 3300 C CA . GLN A 1 411 ? -15.100 0.795 -1.446 1.00 94.50 411 GLN A CA 1
ATOM 3301 C C . GLN A 1 411 ? -14.735 2.055 -0.669 1.00 94.50 411 GLN A C 1
ATOM 3303 O O . GLN A 1 411 ? -14.871 3.147 -1.201 1.00 94.50 411 GLN A O 1
ATOM 3308 N N . LEU A 1 412 ? -14.131 1.903 0.509 1.00 91.38 412 LEU A N 1
ATOM 3309 C CA . LEU A 1 412 ? -13.602 3.011 1.294 1.00 91.38 412 LEU A CA 1
ATOM 3310 C C . LEU A 1 412 ? -12.676 3.931 0.478 1.00 91.38 412 LEU A C 1
ATOM 3312 O O . LEU A 1 412 ? -12.842 5.154 0.506 1.00 91.38 412 LEU A O 1
ATOM 3316 N N . LEU A 1 413 ? -11.698 3.352 -0.230 1.00 94.94 413 LEU A N 1
ATOM 3317 C CA . LEU A 1 413 ? -10.757 4.106 -1.068 1.00 94.94 413 LEU A CA 1
ATOM 3318 C C . LEU A 1 413 ? -11.480 4.809 -2.228 1.00 94.94 413 LEU A C 1
ATOM 3320 O O . LEU A 1 413 ? -11.127 5.927 -2.596 1.00 94.94 413 LEU A O 1
ATOM 3324 N N . MET A 1 414 ? -12.493 4.163 -2.805 1.00 95.44 414 MET A N 1
ATOM 3325 C CA . MET A 1 414 ? -13.274 4.722 -3.908 1.00 95.44 414 MET A CA 1
ATOM 3326 C C . MET A 1 414 ? -14.212 5.845 -3.456 1.00 95.44 414 MET A C 1
ATOM 3328 O O . MET A 1 414 ? -14.285 6.870 -4.132 1.00 95.44 414 MET A O 1
ATOM 3332 N N . ASP A 1 415 ? -14.877 5.701 -2.313 1.00 92.69 415 ASP A N 1
ATOM 3333 C CA . ASP A 1 415 ? -15.821 6.688 -1.779 1.00 92.69 415 ASP A CA 1
ATOM 3334 C C . ASP A 1 415 ? -15.110 8.009 -1.447 1.00 92.69 415 ASP A C 1
ATOM 3336 O O . ASP A 1 415 ? -15.622 9.092 -1.724 1.00 92.69 415 ASP A O 1
ATOM 3340 N N . HIS A 1 416 ? -13.867 7.930 -0.960 1.00 91.19 416 HIS A N 1
ATOM 3341 C CA . HIS A 1 416 ? -13.063 9.096 -0.580 1.00 91.19 416 HIS A CA 1
ATOM 3342 C C . HIS A 1 416 ? -12.063 9.527 -1.667 1.00 91.19 416 HIS A C 1
ATOM 3344 O O . HIS A 1 416 ? -11.147 10.318 -1.405 1.00 91.19 416 HIS A O 1
ATOM 3350 N N . ILE A 1 417 ? -12.192 9.022 -2.900 1.00 93.62 417 ILE A N 1
ATOM 3351 C CA . ILE A 1 417 ? -11.234 9.265 -3.996 1.00 93.62 417 ILE A CA 1
ATOM 3352 C C . ILE A 1 417 ? -11.081 10.757 -4.339 1.00 93.62 417 ILE A C 1
ATOM 3354 O O . ILE A 1 417 ? -9.994 11.212 -4.698 1.00 93.62 417 ILE A O 1
ATOM 3358 N N . ASN A 1 418 ? -12.162 11.532 -4.196 1.00 90.31 418 ASN A N 1
ATOM 3359 C CA . ASN A 1 418 ? -12.189 12.969 -4.480 1.00 90.31 418 ASN A CA 1
ATOM 3360 C C . ASN A 1 418 ? -11.787 13.814 -3.264 1.00 90.31 418 ASN A C 1
ATOM 3362 O O . ASN A 1 418 ? -11.173 14.876 -3.409 1.00 90.31 418 ASN A O 1
ATOM 3366 N N . GLU A 1 419 ? -12.108 13.336 -2.065 1.00 89.50 419 GLU A N 1
ATOM 3367 C CA . GLU A 1 419 ? -11.939 14.081 -0.819 1.00 89.50 419 GLU A CA 1
ATOM 3368 C C . GLU A 1 419 ? -10.472 14.139 -0.395 1.00 89.50 419 GLU A C 1
ATOM 3370 O O . GLU A 1 419 ? -9.950 15.204 -0.060 1.00 89.50 419 GLU A O 1
ATOM 3375 N N . ILE A 1 420 ? -9.770 13.010 -0.476 1.00 88.62 420 ILE A N 1
ATOM 3376 C CA . ILE A 1 420 ? -8.402 12.899 0.027 1.00 88.62 420 ILE A CA 1
ATOM 3377 C C . ILE A 1 420 ? -7.413 13.483 -0.977 1.00 88.62 420 ILE A C 1
ATOM 3379 O O . ILE A 1 420 ? -7.449 13.219 -2.182 1.00 88.62 420 ILE A O 1
ATOM 3383 N N . GLU A 1 421 ? -6.524 14.344 -0.488 1.00 88.75 421 GLU A N 1
ATOM 3384 C CA . GLU A 1 421 ? -5.485 14.975 -1.293 1.00 88.75 421 GLU A CA 1
ATOM 3385 C C . GLU A 1 421 ? -4.158 14.235 -1.131 1.00 88.75 421 GLU A C 1
ATOM 3387 O O . GLU A 1 421 ? -3.552 14.227 -0.062 1.00 88.75 421 GLU A O 1
ATOM 3392 N N . SER A 1 422 ? -3.694 13.626 -2.221 1.00 92.00 422 SER A N 1
ATOM 3393 C CA . SER A 1 422 ? -2.389 12.978 -2.267 1.00 92.00 422 SER A CA 1
ATOM 3394 C C . SER A 1 422 ? -1.265 14.013 -2.195 1.00 92.00 422 SER A C 1
ATOM 3396 O O . SER A 1 422 ? -1.168 14.891 -3.056 1.00 92.00 422 SER A O 1
ATOM 3398 N N . TYR A 1 423 ? -0.362 13.880 -1.216 1.00 88.31 423 TYR A N 1
ATOM 3399 C CA . TYR A 1 423 ? 0.726 14.848 -1.012 1.00 88.31 423 TYR A CA 1
ATOM 3400 C C . TYR A 1 423 ? 1.689 14.957 -2.211 1.00 88.31 423 TYR A C 1
ATOM 3402 O O . TYR A 1 423 ? 2.332 15.992 -2.393 1.00 88.31 423 TYR A O 1
ATOM 3410 N N . ASN A 1 424 ? 1.812 13.894 -3.014 1.00 88.00 424 ASN A N 1
ATOM 3411 C CA . ASN A 1 424 ? 2.631 13.851 -4.230 1.00 88.00 424 ASN A CA 1
ATOM 3412 C C . ASN A 1 424 ? 1.795 13.723 -5.512 1.00 88.00 424 ASN A C 1
ATOM 3414 O O . ASN A 1 424 ? 2.360 13.521 -6.582 1.00 88.00 424 ASN A O 1
ATOM 3418 N N . GLY A 1 425 ? 0.467 13.818 -5.410 1.00 90.19 425 GLY A N 1
ATOM 3419 C CA . GLY A 1 425 ? -0.452 13.666 -6.535 1.00 90.19 425 GLY A CA 1
ATOM 3420 C C . GLY A 1 425 ? -0.618 12.234 -7.049 1.00 90.19 425 GLY A C 1
ATOM 3421 O O . GLY A 1 425 ? -1.328 12.052 -8.033 1.00 90.19 425 GLY A O 1
ATOM 3422 N N . GLY A 1 426 ? 0.003 11.221 -6.434 1.00 90.94 426 GLY A N 1
ATOM 3423 C CA . GLY A 1 426 ? -0.113 9.825 -6.860 1.00 90.94 426 GLY A CA 1
ATOM 3424 C C . GLY A 1 426 ? -0.630 8.846 -5.807 1.00 90.94 426 GLY A C 1
ATOM 3425 O O . GLY A 1 426 ? -1.044 9.254 -4.722 1.00 90.94 426 GLY A O 1
ATOM 3426 N N . ASP A 1 427 ? -0.619 7.552 -6.132 1.00 92.88 427 ASP A N 1
ATOM 3427 C CA . ASP A 1 427 ? -1.121 6.475 -5.267 1.00 92.88 427 ASP A CA 1
ATOM 3428 C C . ASP A 1 427 ? -0.382 6.440 -3.927 1.00 92.88 427 ASP A C 1
ATOM 3430 O O . ASP A 1 427 ? -1.031 6.406 -2.887 1.00 92.88 427 ASP A O 1
ATOM 3434 N N . GLN A 1 428 ? 0.953 6.559 -3.929 1.00 92.44 428 GLN A N 1
ATOM 3435 C CA . GLN A 1 428 ? 1.740 6.563 -2.697 1.00 92.44 428 GLN A CA 1
ATOM 3436 C C . GLN A 1 428 ? 1.267 7.658 -1.744 1.00 92.44 428 GLN A C 1
ATOM 3438 O O . GLN A 1 428 ? 1.101 7.415 -0.549 1.00 92.44 428 GLN A O 1
ATOM 3443 N N . GLY A 1 429 ? 1.048 8.868 -2.267 1.00 92.12 429 GLY A N 1
ATOM 3444 C CA . GLY A 1 429 ? 0.612 9.979 -1.442 1.00 92.12 429 GLY A CA 1
ATOM 3445 C C . GLY A 1 429 ? -0.812 9.828 -0.950 1.00 92.12 429 GLY A C 1
ATOM 3446 O O . GLY A 1 429 ? -1.075 10.183 0.190 1.00 92.12 429 GLY A O 1
ATOM 3447 N N . TYR A 1 430 ? -1.697 9.241 -1.751 1.00 94.75 430 TYR A N 1
ATOM 3448 C CA . TYR A 1 430 ? -3.061 8.943 -1.330 1.00 94.75 430 TYR A CA 1
ATOM 3449 C C . TYR A 1 430 ? -3.078 7.895 -0.209 1.00 94.75 430 TYR A C 1
ATOM 3451 O O . TYR A 1 430 ? -3.650 8.118 0.858 1.00 94.75 430 TYR A O 1
ATOM 3459 N N . LEU A 1 431 ? -2.383 6.773 -0.420 1.00 94.62 431 LEU A N 1
ATOM 3460 C CA . LEU A 1 431 ? -2.314 5.665 0.531 1.00 94.62 431 LEU A CA 1
ATOM 3461 C C . LEU A 1 431 ? -1.675 6.085 1.860 1.00 94.62 431 LEU A C 1
ATOM 3463 O O . LEU A 1 431 ? -2.120 5.631 2.905 1.00 94.62 431 LEU A O 1
ATOM 3467 N N . ASN A 1 432 ? -0.695 6.990 1.848 1.00 93.00 432 ASN A N 1
ATOM 3468 C CA . ASN A 1 432 ? -0.085 7.523 3.071 1.00 93.00 432 ASN A CA 1
ATOM 3469 C C . ASN A 1 432 ? -1.008 8.438 3.892 1.00 93.00 432 ASN A C 1
ATOM 3471 O O . ASN A 1 432 ? -0.761 8.623 5.085 1.00 93.00 432 ASN A O 1
ATOM 3475 N N . GLU A 1 433 ? -2.029 9.046 3.282 1.00 90.94 433 GLU A N 1
ATOM 3476 C CA . GLU A 1 433 ? -3.026 9.821 4.029 1.00 90.94 433 GLU A CA 1
ATOM 3477 C C . GLU A 1 433 ? -4.113 8.908 4.619 1.00 90.94 433 GLU A C 1
ATOM 3479 O O . GLU A 1 433 ? -4.586 9.188 5.715 1.00 90.94 433 GLU A O 1
ATOM 3484 N N . ILE A 1 434 ? -4.453 7.793 3.956 1.00 91.12 434 ILE A N 1
ATOM 3485 C CA . ILE A 1 434 ? -5.382 6.771 4.479 1.00 91.12 434 ILE A CA 1
ATOM 3486 C C . ILE A 1 434 ? -4.721 5.920 5.574 1.00 91.12 434 ILE A C 1
ATOM 3488 O O . ILE A 1 434 ? -5.208 5.830 6.702 1.00 91.12 434 ILE A O 1
ATOM 3492 N N . PHE A 1 435 ? -3.595 5.286 5.253 1.00 90.69 435 PHE A N 1
ATOM 3493 C CA . PHE A 1 435 ? -2.908 4.332 6.117 1.00 90.69 435 PHE A CA 1
ATOM 3494 C C . PHE A 1 435 ? -1.816 5.021 6.928 1.00 90.69 435 PHE A C 1
ATOM 3496 O O . PHE A 1 435 ? -0.622 4.792 6.749 1.00 90.69 435 PHE A O 1
ATOM 3503 N N . THR A 1 436 ? -2.234 5.896 7.837 1.00 87.62 436 THR A N 1
ATOM 3504 C CA . THR A 1 436 ? -1.279 6.639 8.670 1.00 87.62 436 THR A CA 1
ATOM 3505 C C . THR A 1 436 ? -0.514 5.721 9.622 1.00 87.62 436 THR A C 1
ATOM 3507 O O . THR A 1 436 ? 0.681 5.918 9.805 1.00 87.62 436 THR A O 1
ATOM 3510 N N . TRP A 1 437 ? -1.160 4.682 10.163 1.00 84.88 437 TRP A N 1
ATOM 3511 C CA . TRP A 1 437 ? -0.513 3.654 10.980 1.00 84.88 437 TRP A CA 1
ATOM 3512 C C . TRP A 1 437 ? -0.136 2.421 10.145 1.00 84.88 437 TRP A C 1
ATOM 3514 O O . TRP A 1 437 ? -1.001 1.699 9.639 1.00 84.88 437 TRP A O 1
ATOM 3524 N N . TRP A 1 438 ? 1.167 2.187 10.023 1.00 87.12 438 TRP A N 1
ATOM 3525 C CA . TRP A 1 438 ? 1.779 1.126 9.221 1.00 87.12 438 TRP A CA 1
ATOM 3526 C C . TRP A 1 438 ? 3.018 0.545 9.919 1.00 87.12 438 TRP A C 1
ATOM 3528 O O . TRP A 1 438 ? 3.548 1.155 10.856 1.00 87.12 438 TRP A O 1
ATOM 3538 N N . HIS A 1 439 ? 3.467 -0.630 9.472 1.00 83.12 439 HIS A N 1
ATOM 3539 C CA . HIS A 1 439 ? 4.630 -1.335 10.026 1.00 83.12 439 HIS A CA 1
ATOM 3540 C C . HIS A 1 439 ? 5.798 -1.325 9.038 1.00 83.12 439 HIS A C 1
ATOM 3542 O O . HIS A 1 439 ? 5.598 -1.437 7.825 1.00 83.12 439 HIS A O 1
ATOM 3548 N N . ARG A 1 440 ? 7.022 -1.196 9.550 1.00 82.38 440 ARG A N 1
ATOM 3549 C CA . ARG A 1 440 ? 8.223 -1.151 8.712 1.00 82.38 440 ARG A CA 1
ATOM 3550 C C . ARG A 1 440 ? 8.638 -2.561 8.293 1.00 82.38 440 ARG A C 1
ATOM 3552 O O . ARG A 1 440 ? 8.455 -3.522 9.039 1.00 82.38 440 ARG A O 1
ATOM 3559 N N . ILE A 1 441 ? 9.201 -2.676 7.096 1.00 82.19 441 ILE A N 1
ATOM 3560 C CA . ILE A 1 441 ? 9.883 -3.885 6.609 1.00 82.19 441 ILE A CA 1
ATOM 3561 C C . ILE A 1 441 ? 11.330 -3.523 6.232 1.00 82.19 441 ILE A C 1
ATOM 3563 O O . ILE A 1 441 ? 11.578 -2.354 5.930 1.00 82.19 441 ILE A O 1
ATOM 3567 N N . PRO A 1 442 ? 12.277 -4.482 6.238 1.00 81.94 442 PRO A N 1
ATOM 3568 C CA . PRO A 1 442 ? 13.702 -4.189 6.056 1.00 81.94 442 PRO A CA 1
ATOM 3569 C C . PRO A 1 442 ? 13.999 -3.482 4.735 1.00 81.94 442 PRO A C 1
ATOM 3571 O O . PRO A 1 442 ? 13.517 -3.904 3.683 1.00 81.94 442 PRO A O 1
ATOM 3574 N N . LYS A 1 443 ? 14.848 -2.455 4.748 1.00 82.38 443 LYS A N 1
ATOM 3575 C CA . LYS A 1 443 ? 15.173 -1.642 3.566 1.00 82.38 443 LYS A CA 1
ATOM 3576 C C . LYS A 1 443 ? 15.697 -2.474 2.395 1.00 82.38 443 LYS A C 1
ATOM 3578 O O . LYS A 1 443 ? 15.448 -2.145 1.231 1.00 82.38 443 LYS A O 1
ATOM 3583 N N . HIS A 1 444 ? 16.368 -3.587 2.682 1.00 86.25 444 HIS A N 1
ATOM 3584 C CA . HIS A 1 444 ? 16.822 -4.545 1.676 1.00 86.25 444 HIS A CA 1
ATOM 3585 C C . HIS A 1 444 ? 15.704 -5.193 0.832 1.00 86.25 444 HIS A C 1
ATOM 3587 O O . HIS A 1 444 ? 16.024 -5.780 -0.207 1.00 86.25 444 HIS A O 1
ATOM 3593 N N . VAL A 1 445 ? 14.419 -5.081 1.210 1.00 87.94 445 VAL A N 1
ATOM 3594 C CA . VAL A 1 445 ? 13.273 -5.594 0.424 1.00 87.94 445 VAL A CA 1
ATOM 3595 C C . VAL A 1 445 ? 12.633 -4.569 -0.521 1.00 87.94 445 VAL A C 1
ATOM 3597 O O . VAL A 1 445 ? 11.689 -4.913 -1.222 1.00 87.94 445 VAL A O 1
ATOM 3600 N N . ASN A 1 446 ? 13.144 -3.335 -0.585 1.00 89.06 446 ASN A N 1
ATOM 3601 C CA . ASN A 1 446 ? 12.781 -2.309 -1.578 1.00 89.06 446 ASN A CA 1
ATOM 3602 C C . ASN A 1 446 ? 13.928 -1.289 -1.675 1.00 89.06 446 ASN A C 1
ATOM 3604 O O . ASN A 1 446 ? 13.796 -0.112 -1.326 1.00 89.06 446 ASN A O 1
ATOM 3608 N N . PHE A 1 447 ? 15.105 -1.766 -2.077 1.00 90.38 447 PHE A N 1
ATOM 3609 C CA . PHE A 1 447 ? 16.309 -0.949 -2.064 1.00 90.38 447 PHE A CA 1
ATOM 3610 C C . PHE A 1 447 ? 16.367 -0.059 -3.310 1.00 90.38 447 PHE A C 1
ATOM 3612 O O . PHE A 1 447 ? 16.518 -0.541 -4.435 1.00 90.38 447 PHE A O 1
ATOM 3619 N N . LEU A 1 448 ? 16.232 1.254 -3.116 1.00 91.62 448 LEU A N 1
ATOM 3620 C CA . LEU A 1 448 ? 16.148 2.221 -4.212 1.00 91.62 448 LEU A CA 1
ATOM 3621 C C . LEU A 1 448 ? 17.475 2.336 -4.980 1.00 91.62 448 LEU A C 1
ATOM 3623 O O . LEU A 1 448 ? 18.522 2.624 -4.392 1.00 91.62 448 LEU A O 1
ATOM 3627 N N . LYS A 1 449 ? 17.412 2.221 -6.313 1.00 92.75 449 LYS A N 1
ATOM 3628 C CA . LYS A 1 449 ? 18.478 2.634 -7.241 1.00 92.75 449 LYS A CA 1
ATOM 3629 C C . LYS A 1 449 ? 18.529 4.162 -7.300 1.00 92.75 449 LYS A C 1
ATOM 3631 O O . LYS A 1 449 ? 18.033 4.774 -8.243 1.00 92.75 449 LYS A O 1
ATOM 3636 N N . HIS A 1 450 ? 19.061 4.760 -6.237 1.00 91.94 450 HIS A N 1
ATOM 3637 C CA . HIS A 1 450 ? 19.167 6.204 -6.077 1.00 91.94 450 HIS A CA 1
ATOM 3638 C C . HIS A 1 450 ? 20.405 6.596 -5.268 1.00 91.94 450 HIS A C 1
ATOM 3640 O O . HIS A 1 450 ? 20.652 6.039 -4.192 1.00 91.94 450 HIS A O 1
ATOM 3646 N N . PHE A 1 451 ? 21.149 7.582 -5.750 1.00 90.38 451 PHE A N 1
ATOM 3647 C CA . PHE A 1 451 ? 22.302 8.214 -5.121 1.00 90.38 451 PHE A CA 1
ATOM 3648 C C . PHE A 1 451 ? 21.925 9.657 -4.809 1.00 90.38 451 PHE A C 1
ATOM 3650 O O . PHE A 1 451 ? 21.750 10.459 -5.716 1.00 90.38 451 PHE A O 1
ATOM 3657 N N . TRP A 1 452 ? 21.756 9.970 -3.526 1.00 86.25 452 TRP A N 1
ATOM 3658 C CA . TRP A 1 452 ? 21.266 11.283 -3.117 1.00 86.25 452 TRP A CA 1
ATOM 3659 C C . TRP A 1 452 ? 22.367 12.334 -3.255 1.00 86.25 452 TRP A C 1
ATOM 3661 O O . TRP A 1 452 ? 23.540 12.047 -2.996 1.00 86.25 452 TRP A O 1
ATOM 3671 N N . ASP A 1 453 ? 21.976 13.569 -3.563 1.00 83.12 453 ASP A N 1
ATOM 3672 C CA . ASP A 1 453 ? 22.867 14.722 -3.455 1.00 83.12 453 ASP A CA 1
ATOM 3673 C C . ASP A 1 453 ? 23.460 14.811 -2.042 1.00 83.12 453 ASP A C 1
ATOM 3675 O O . ASP A 1 453 ? 22.741 14.901 -1.045 1.00 83.12 453 ASP A O 1
ATOM 3679 N N . GLY A 1 454 ? 24.792 14.786 -1.964 1.00 83.75 454 GLY A N 1
ATOM 3680 C CA . GLY A 1 454 ? 25.531 14.792 -0.701 1.00 83.75 454 GLY A CA 1
ATOM 3681 C C . GLY A 1 454 ? 25.817 13.412 -0.102 1.00 83.75 454 GLY A C 1
ATOM 3682 O O . GLY A 1 454 ? 26.407 13.360 0.973 1.00 83.75 454 GLY A O 1
ATOM 3683 N N . ASP A 1 455 ? 25.455 12.304 -0.766 1.00 83.31 455 ASP A N 1
ATOM 3684 C CA . ASP A 1 455 ? 25.949 10.978 -0.371 1.00 83.31 455 ASP A CA 1
ATOM 3685 C C . ASP A 1 455 ? 27.492 10.964 -0.405 1.00 83.31 455 ASP A C 1
ATOM 3687 O O . ASP A 1 455 ? 28.108 11.307 -1.418 1.00 83.31 455 ASP A O 1
ATOM 3691 N N . GLU A 1 456 ? 28.111 10.541 0.699 1.00 89.25 456 GLU A N 1
ATOM 3692 C CA . GLU A 1 456 ? 29.560 10.340 0.786 1.00 89.25 456 GLU A CA 1
ATOM 3693 C C . GLU A 1 456 ? 30.022 9.223 -0.162 1.00 89.25 456 GLU A C 1
ATOM 3695 O O . GLU A 1 456 ? 29.270 8.292 -0.469 1.00 89.25 456 GLU A O 1
ATOM 3700 N N . GLU A 1 457 ? 31.276 9.285 -0.614 1.00 87.19 457 GLU A N 1
ATOM 3701 C CA . GLU A 1 457 ? 31.816 8.301 -1.562 1.00 87.19 457 GLU A CA 1
ATOM 3702 C C . GLU A 1 457 ? 31.763 6.867 -1.018 1.00 87.19 457 GLU A C 1
ATOM 3704 O O . GLU A 1 457 ? 31.420 5.947 -1.760 1.00 87.19 457 GLU A O 1
ATOM 3709 N N . GLU A 1 458 ? 31.984 6.672 0.283 1.00 81.44 458 GLU A N 1
ATOM 3710 C CA . GLU A 1 458 ? 31.850 5.363 0.937 1.00 81.44 458 GLU A CA 1
ATOM 3711 C C . GLU A 1 458 ? 30.427 4.802 0.795 1.00 81.44 458 GLU A C 1
ATOM 3713 O O . GLU A 1 458 ? 30.239 3.638 0.440 1.00 81.44 458 GLU A O 1
ATOM 3718 N N . LYS A 1 459 ? 29.402 5.646 0.958 1.00 84.06 459 LYS A N 1
ATOM 3719 C CA . LYS A 1 459 ? 27.994 5.257 0.803 1.00 84.06 459 LYS A CA 1
ATOM 3720 C C . LYS A 1 459 ? 27.640 4.936 -0.650 1.00 84.06 459 LYS A C 1
ATOM 3722 O O . LYS A 1 459 ? 26.880 3.997 -0.905 1.00 84.06 459 LYS A O 1
ATOM 3727 N N . LYS A 1 460 ? 28.190 5.677 -1.618 1.00 84.88 460 LYS A N 1
ATOM 3728 C CA . LYS A 1 460 ? 28.024 5.368 -3.052 1.00 84.88 460 LYS A CA 1
ATOM 3729 C C . LYS A 1 460 ? 28.687 4.038 -3.415 1.00 84.88 460 LYS A C 1
ATOM 3731 O O . LYS A 1 460 ? 28.090 3.227 -4.131 1.00 84.88 460 LYS A O 1
ATOM 3736 N N . GLN A 1 461 ? 29.885 3.782 -2.891 1.00 86.19 461 GLN A N 1
ATOM 3737 C CA . GLN A 1 461 ? 30.602 2.518 -3.076 1.00 86.19 461 GLN A CA 1
ATOM 3738 C C . GLN A 1 461 ? 29.860 1.349 -2.424 1.00 86.19 461 GLN A C 1
ATOM 3740 O O . GLN A 1 461 ? 29.672 0.322 -3.072 1.00 86.19 461 GLN A O 1
ATOM 3745 N N . MET A 1 462 ? 29.352 1.524 -1.202 1.00 90.81 462 MET A N 1
ATOM 3746 C CA . MET A 1 462 ? 28.516 0.540 -0.509 1.00 90.81 462 MET A CA 1
ATOM 3747 C C . MET A 1 462 ? 27.282 0.178 -1.342 1.00 90.81 462 MET A C 1
ATOM 3749 O O . MET A 1 462 ? 27.058 -0.997 -1.618 1.00 90.81 462 MET A O 1
ATOM 3753 N N . LYS A 1 463 ? 26.513 1.167 -1.821 1.00 89.88 463 LYS A N 1
ATOM 3754 C CA . LYS A 1 463 ? 25.360 0.927 -2.711 1.00 89.88 463 LYS A CA 1
ATOM 3755 C C . LYS A 1 463 ? 25.759 0.159 -3.968 1.00 89.88 463 LYS A C 1
ATOM 3757 O O . LYS A 1 463 ? 25.100 -0.808 -4.336 1.00 89.88 463 LYS A O 1
ATOM 3762 N N . THR A 1 464 ? 26.855 0.564 -4.605 1.00 89.56 464 THR A N 1
ATOM 3763 C CA . THR A 1 464 ? 27.383 -0.102 -5.804 1.00 89.56 464 THR A CA 1
ATOM 3764 C C . THR A 1 464 ? 27.756 -1.558 -5.519 1.00 89.56 464 THR A C 1
ATOM 3766 O O . THR A 1 464 ? 27.415 -2.439 -6.308 1.00 89.56 464 THR A O 1
ATOM 3769 N N . CYS A 1 465 ? 28.380 -1.828 -4.371 1.00 90.38 465 CYS A N 1
ATOM 3770 C CA . CYS A 1 465 ? 28.682 -3.176 -3.899 1.00 90.38 465 CYS A CA 1
ATOM 3771 C C . CYS A 1 465 ? 27.396 -3.993 -3.690 1.00 90.38 465 CYS A C 1
ATOM 3773 O O . CYS A 1 465 ? 27.279 -5.091 -4.229 1.00 90.38 465 CYS A O 1
ATOM 3775 N N . LEU A 1 466 ? 26.392 -3.430 -3.008 1.00 89.19 466 LEU A N 1
ATOM 3776 C CA . LEU A 1 466 ? 25.098 -4.081 -2.770 1.00 89.19 466 LEU A CA 1
ATOM 3777 C C . LEU A 1 466 ? 24.362 -4.429 -4.074 1.00 89.19 466 LEU A C 1
ATOM 3779 O O . LEU A 1 466 ? 23.812 -5.524 -4.188 1.00 89.19 466 LEU A O 1
ATOM 3783 N N . PHE A 1 467 ? 24.381 -3.541 -5.074 1.00 90.75 467 PHE A N 1
ATOM 3784 C CA . PHE A 1 467 ? 23.763 -3.794 -6.382 1.00 90.75 467 PHE A CA 1
ATOM 3785 C C . PHE A 1 467 ? 24.444 -4.917 -7.173 1.00 90.75 467 PHE A C 1
ATOM 3787 O O . PHE A 1 467 ? 23.783 -5.582 -7.973 1.00 90.75 467 PHE A O 1
ATOM 3794 N N . GLY A 1 468 ? 25.755 -5.097 -6.994 1.00 85.69 468 GLY A N 1
ATOM 3795 C CA . GLY A 1 468 ? 26.575 -6.055 -7.741 1.00 85.69 468 GLY A CA 1
ATOM 3796 C C . GLY A 1 468 ? 26.930 -7.336 -6.985 1.00 85.69 468 GLY A C 1
ATOM 3797 O O . GLY A 1 468 ? 27.625 -8.178 -7.553 1.00 85.69 468 GLY A O 1
ATOM 3798 N N . ALA A 1 469 ? 26.502 -7.477 -5.729 1.00 86.44 469 ALA A N 1
ATOM 3799 C CA . ALA A 1 469 ? 26.878 -8.590 -4.865 1.00 86.44 469 ALA A CA 1
ATOM 3800 C C . ALA A 1 469 ? 26.435 -9.950 -5.436 1.00 86.44 469 ALA A C 1
ATOM 3802 O O . ALA A 1 469 ? 25.309 -10.110 -5.913 1.00 86.44 469 ALA A O 1
ATOM 3803 N N . ASP A 1 470 ? 27.325 -10.941 -5.351 1.00 82.62 470 ASP A N 1
ATOM 3804 C CA . ASP A 1 470 ? 27.067 -12.329 -5.739 1.00 82.62 470 ASP A CA 1
ATOM 3805 C C . ASP A 1 470 ? 27.679 -13.275 -4.682 1.00 82.62 470 ASP A C 1
ATOM 3807 O O . ASP A 1 470 ? 28.906 -13.299 -4.549 1.00 82.62 470 ASP A O 1
ATOM 3811 N N . PRO A 1 471 ? 26.875 -14.018 -3.892 1.00 86.31 471 PRO A N 1
ATOM 3812 C CA . PRO A 1 471 ? 25.412 -14.081 -3.940 1.00 86.31 471 PRO A CA 1
ATOM 3813 C C . PRO A 1 471 ? 24.739 -12.743 -3.568 1.00 86.31 471 PRO A C 1
ATOM 3815 O O . PRO A 1 471 ? 25.325 -11.953 -2.824 1.00 86.31 471 PRO A O 1
ATOM 3818 N N . PRO A 1 472 ? 23.506 -12.478 -4.048 1.00 83.94 472 PRO A N 1
ATOM 3819 C CA . PRO A 1 472 ? 22.800 -11.238 -3.740 1.00 83.94 472 PRO A CA 1
ATOM 3820 C C . PRO A 1 472 ? 22.621 -11.016 -2.234 1.00 83.94 472 PRO A C 1
ATOM 3822 O O . PRO A 1 472 ? 22.138 -11.900 -1.524 1.00 83.94 472 PRO A O 1
ATOM 3825 N N . ILE A 1 473 ? 22.963 -9.813 -1.763 1.00 84.44 473 ILE A N 1
ATOM 3826 C CA . ILE A 1 473 ? 22.671 -9.354 -0.394 1.00 84.44 473 ILE A CA 1
ATOM 3827 C C . ILE A 1 473 ? 21.252 -8.782 -0.342 1.00 84.44 473 ILE A C 1
ATOM 3829 O O . ILE A 1 473 ? 20.439 -9.200 0.485 1.00 84.44 473 ILE A O 1
ATOM 3833 N N . LEU A 1 474 ? 20.935 -7.881 -1.276 1.00 85.50 474 LEU A N 1
ATOM 3834 C CA . LEU A 1 474 ? 19.614 -7.272 -1.407 1.00 85.50 474 LEU A CA 1
ATOM 3835 C C . LEU A 1 474 ? 18.554 -8.327 -1.740 1.00 85.50 474 LEU A C 1
ATOM 3837 O O . LEU A 1 474 ? 18.802 -9.248 -2.522 1.00 85.50 474 LEU A O 1
ATOM 3841 N N . PHE A 1 475 ? 17.357 -8.175 -1.174 1.00 89.19 475 PHE A N 1
ATOM 3842 C CA . PHE A 1 475 ? 16.206 -8.990 -1.557 1.00 89.19 475 PHE A CA 1
ATOM 3843 C C . PHE A 1 475 ? 15.544 -8.439 -2.812 1.00 89.19 475 PHE A C 1
ATOM 3845 O O . PHE A 1 475 ? 15.199 -9.217 -3.701 1.00 89.19 475 PHE A O 1
ATOM 3852 N N . VAL A 1 476 ? 15.392 -7.114 -2.895 1.00 88.56 476 VAL A N 1
ATOM 3853 C CA . VAL A 1 476 ? 14.742 -6.442 -4.023 1.00 88.56 476 VAL A CA 1
ATOM 3854 C C . VAL A 1 476 ? 15.442 -5.119 -4.343 1.00 88.56 476 VAL A C 1
ATOM 3856 O O . VAL A 1 476 ? 15.705 -4.321 -3.443 1.00 88.56 476 VAL A O 1
ATOM 3859 N N . ILE A 1 477 ? 15.702 -4.866 -5.629 1.00 87.94 477 ILE A N 1
ATOM 3860 C CA . ILE A 1 477 ? 16.172 -3.568 -6.143 1.00 87.94 477 ILE A CA 1
ATOM 3861 C C . ILE A 1 477 ? 15.001 -2.838 -6.801 1.00 87.94 477 ILE A C 1
ATOM 3863 O O . ILE A 1 477 ? 14.331 -3.414 -7.654 1.00 87.94 477 ILE A O 1
ATOM 3867 N N . HIS A 1 478 ? 14.794 -1.566 -6.472 1.00 91.06 478 HIS A N 1
ATOM 3868 C CA . HIS A 1 478 ? 13.775 -0.709 -7.081 1.00 91.06 478 HIS A CA 1
ATOM 3869 C C . HIS A 1 478 ? 14.416 0.280 -8.056 1.00 91.06 478 HIS A C 1
ATOM 3871 O O . HIS A 1 478 ? 15.162 1.179 -7.658 1.00 91.06 478 HIS A O 1
ATOM 3877 N N . TYR A 1 479 ? 14.140 0.117 -9.352 1.00 85.62 479 TYR A N 1
ATOM 3878 C CA . TYR A 1 479 ? 14.770 0.895 -10.419 1.00 85.62 479 TYR A CA 1
ATOM 3879 C C . TYR A 1 479 ? 14.046 2.222 -10.646 1.00 85.62 479 TYR A C 1
ATOM 3881 O O . TYR A 1 479 ? 13.084 2.288 -11.407 1.00 85.62 479 TYR A O 1
ATOM 3889 N N . LEU A 1 480 ? 14.536 3.300 -10.036 1.00 89.12 480 LEU A N 1
ATOM 3890 C CA . LEU A 1 480 ? 14.086 4.667 -10.321 1.00 89.12 480 LEU A CA 1
ATOM 3891 C C . LEU A 1 480 ? 14.736 5.232 -11.602 1.00 89.12 480 LEU A C 1
ATOM 3893 O O . LEU A 1 480 ? 15.671 4.641 -12.152 1.00 89.12 480 LEU A O 1
ATOM 3897 N N . GLY A 1 481 ? 14.205 6.357 -12.093 1.00 89.94 481 GLY A N 1
ATOM 3898 C CA . GLY A 1 481 ? 14.612 6.968 -13.362 1.00 89.94 481 GLY A CA 1
ATOM 3899 C C . GLY A 1 481 ? 14.179 6.155 -14.587 1.00 89.94 481 GLY A C 1
ATOM 3900 O O . GLY A 1 481 ? 13.144 5.474 -14.578 1.00 89.94 481 GLY A O 1
ATOM 3901 N N . ASN A 1 482 ? 14.984 6.210 -15.649 1.00 86.00 482 ASN A N 1
ATOM 3902 C CA . ASN A 1 482 ? 14.814 5.359 -16.822 1.00 86.00 482 ASN A CA 1
ATOM 3903 C C . ASN A 1 482 ? 15.022 3.891 -16.439 1.00 86.00 482 ASN A C 1
ATOM 3905 O O . ASN A 1 482 ? 15.991 3.529 -15.765 1.00 86.00 482 ASN A O 1
ATOM 3909 N N . LYS A 1 483 ? 14.099 3.038 -16.883 1.00 81.19 483 LYS A N 1
ATOM 3910 C CA . LYS A 1 483 ? 14.110 1.607 -16.569 1.00 81.19 483 LYS A CA 1
ATOM 3911 C C . LYS A 1 483 ? 15.141 0.871 -17.435 1.00 81.19 483 LYS A C 1
ATOM 3913 O O . LYS A 1 483 ? 15.321 1.258 -18.589 1.00 81.19 483 LYS A O 1
ATOM 3918 N N . PRO A 1 484 ? 15.750 -0.231 -16.957 1.00 77.75 484 PRO A N 1
ATOM 3919 C CA . PRO A 1 484 ? 16.788 -0.950 -17.707 1.00 77.75 484 PRO A CA 1
ATOM 3920 C C . PRO A 1 484 ? 16.379 -1.368 -19.126 1.00 77.75 484 PRO A C 1
ATOM 3922 O O . PRO A 1 484 ? 17.173 -1.270 -20.057 1.00 77.75 484 PRO A O 1
ATOM 3925 N N . TRP A 1 485 ? 15.118 -1.769 -19.320 1.00 71.19 485 TRP A N 1
ATOM 3926 C CA . TRP A 1 485 ? 14.567 -2.168 -20.625 1.00 71.19 485 TRP A CA 1
ATOM 3927 C C . TRP A 1 485 ? 14.253 -0.998 -21.572 1.00 71.19 485 TRP A C 1
ATOM 3929 O O . TRP A 1 485 ? 13.880 -1.226 -22.724 1.00 71.19 485 TRP A O 1
ATOM 3939 N N . LEU A 1 486 ? 14.365 0.244 -21.093 1.00 73.81 486 LEU A N 1
ATOM 3940 C CA . LEU A 1 486 ? 14.318 1.463 -21.905 1.00 73.81 486 LEU A CA 1
ATOM 3941 C C . LEU A 1 486 ? 15.720 1.943 -22.301 1.00 73.81 486 LEU A C 1
ATOM 3943 O O . LEU A 1 486 ? 15.831 2.864 -23.100 1.00 73.81 48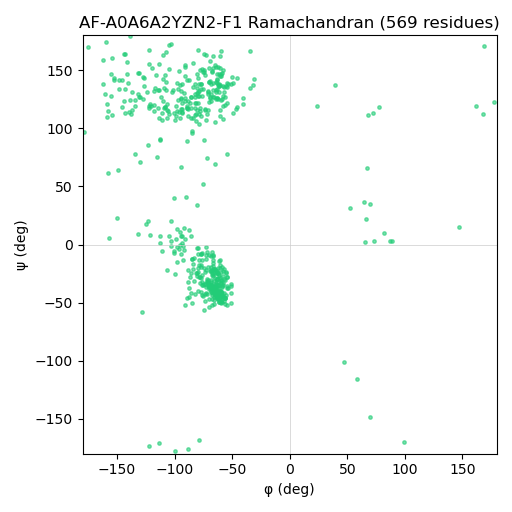6 LEU A O 1
ATOM 3947 N N . CYS A 1 487 ? 16.772 1.334 -21.754 1.00 76.06 487 CYS A N 1
ATOM 3948 C CA . CYS A 1 487 ? 18.160 1.673 -22.034 1.00 76.06 487 CYS A CA 1
ATOM 3949 C C . CYS A 1 487 ? 18.820 0.632 -22.952 1.00 76.06 487 CYS A C 1
ATOM 3951 O O . CYS A 1 487 ? 18.265 -0.433 -23.245 1.00 76.06 487 CYS A O 1
ATOM 3953 N N . PHE A 1 488 ? 20.041 0.932 -23.403 1.00 76.56 488 PHE A N 1
ATOM 3954 C CA . PHE A 1 488 ? 20.899 -0.071 -24.037 1.00 76.56 488 PHE A CA 1
ATOM 3955 C C . PHE A 1 488 ? 21.315 -1.127 -23.031 1.00 76.56 488 PHE A C 1
ATOM 3957 O O . PHE A 1 488 ? 21.222 -0.928 -21.829 1.00 76.56 488 PHE A O 1
ATOM 3964 N N . ARG A 1 489 ? 21.782 -2.270 -23.518 1.00 75.31 489 ARG A N 1
ATOM 3965 C CA . ARG A 1 489 ? 22.168 -3.385 -22.650 1.00 75.31 489 ARG A CA 1
ATOM 3966 C C . ARG A 1 489 ? 23.547 -3.218 -22.012 1.00 75.31 489 ARG A C 1
ATOM 3968 O O . ARG A 1 489 ? 23.826 -3.842 -20.997 1.00 75.31 489 ARG A O 1
ATOM 3975 N N . ASP A 1 490 ? 24.407 -2.425 -22.628 1.00 82.38 490 ASP A N 1
ATOM 3976 C CA . ASP A 1 490 ? 25.809 -2.247 -22.265 1.00 82.38 490 ASP A CA 1
ATOM 3977 C C . ASP A 1 490 ? 26.036 -1.189 -21.179 1.00 82.38 490 ASP A C 1
ATOM 3979 O O . ASP A 1 490 ? 27.021 -1.307 -20.455 1.00 82.38 490 ASP A O 1
ATOM 3983 N N . TYR A 1 491 ? 25.131 -0.218 -21.014 1.00 89.50 491 TYR A N 1
ATOM 3984 C CA . TYR A 1 491 ? 25.240 0.806 -19.969 1.00 89.50 491 TYR A CA 1
ATOM 3985 C C . TYR A 1 491 ? 23.882 1.400 -19.552 1.00 89.50 491 TYR A C 1
ATOM 3987 O O . TYR A 1 491 ? 22.890 1.297 -20.285 1.00 89.50 491 TYR A O 1
ATOM 3995 N N . ASP A 1 492 ? 23.835 2.026 -18.373 1.00 90.94 492 ASP A N 1
ATOM 3996 C CA . ASP A 1 492 ? 22.643 2.694 -17.846 1.00 90.94 492 ASP A CA 1
ATOM 3997 C C . ASP A 1 492 ? 22.427 4.056 -18.534 1.00 90.94 492 ASP A C 1
ATOM 3999 O O . ASP A 1 492 ? 23.148 5.025 -18.308 1.00 90.94 492 ASP A O 1
ATOM 4003 N N . CYS A 1 493 ? 21.386 4.171 -19.359 1.00 89.00 493 CYS A N 1
ATOM 4004 C CA . CYS A 1 493 ? 21.098 5.401 -20.097 1.00 89.00 493 CYS A CA 1
ATOM 4005 C C . CYS A 1 493 ? 20.660 6.583 -19.215 1.00 89.00 493 CYS A C 1
ATOM 4007 O O . CYS A 1 493 ? 20.542 7.698 -19.724 1.00 89.00 493 CYS A O 1
ATOM 4009 N N . ASN A 1 494 ? 20.451 6.383 -17.908 1.00 91.25 494 ASN A N 1
ATOM 4010 C CA . ASN A 1 494 ? 20.301 7.488 -16.956 1.00 91.25 494 ASN A CA 1
ATOM 4011 C C . ASN A 1 494 ? 21.543 8.403 -16.921 1.00 91.25 494 ASN A C 1
ATOM 4013 O O . ASN A 1 494 ? 21.401 9.587 -16.631 1.00 91.25 494 ASN A O 1
ATOM 4017 N N . TRP A 1 495 ? 22.732 7.911 -17.303 1.00 90.56 495 TRP A N 1
ATOM 4018 C CA . TRP A 1 495 ? 23.937 8.741 -17.45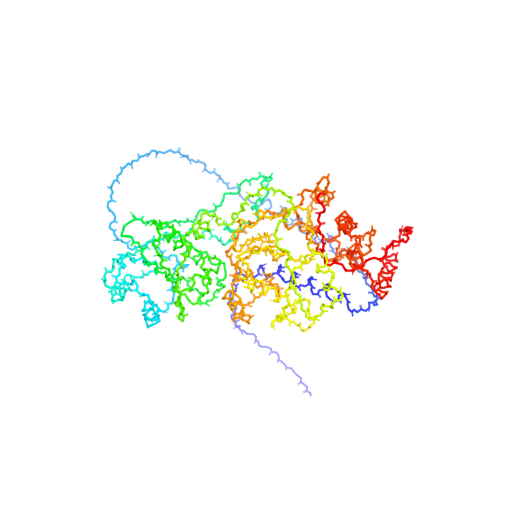5 1.00 90.56 495 TRP A CA 1
ATOM 4019 C C . TRP A 1 495 ? 23.810 9.832 -18.526 1.00 90.56 495 TRP A C 1
ATOM 4021 O O . TRP A 1 495 ? 24.501 10.844 -18.453 1.00 90.56 495 TRP A O 1
ATOM 4031 N N . ASN A 1 496 ? 22.926 9.646 -19.512 1.00 87.94 496 ASN A N 1
ATOM 4032 C CA . ASN A 1 496 ? 22.806 10.548 -20.660 1.00 87.94 496 ASN A CA 1
ATOM 4033 C C . ASN A 1 496 ? 22.152 11.896 -20.315 1.00 87.94 496 ASN A C 1
ATOM 4035 O O . ASN A 1 496 ? 22.149 12.793 -21.154 1.00 87.94 496 ASN A O 1
ATOM 4039 N N . ALA A 1 497 ? 21.543 12.035 -19.136 1.00 84.81 497 ALA A N 1
ATOM 4040 C CA . ALA A 1 497 ? 20.857 13.254 -18.732 1.00 84.81 497 ALA A CA 1
ATOM 4041 C C . ALA A 1 497 ? 21.248 13.628 -17.304 1.00 84.81 497 ALA A C 1
ATOM 4043 O O . ALA A 1 497 ? 21.026 12.842 -16.388 1.00 84.81 497 ALA A O 1
ATOM 4044 N N . ASP A 1 498 ? 21.753 14.848 -17.106 1.00 85.50 498 ASP A N 1
ATOM 4045 C CA . ASP A 1 498 ? 22.209 15.344 -15.797 1.00 85.50 498 ASP A CA 1
ATOM 4046 C C . ASP A 1 498 ? 21.158 15.153 -14.694 1.00 85.50 498 ASP A C 1
ATOM 4048 O O . ASP A 1 498 ? 21.465 14.685 -13.603 1.00 85.50 498 ASP A O 1
ATOM 4052 N N . ILE A 1 499 ? 19.888 15.424 -15.010 1.00 86.75 499 ILE A N 1
ATOM 4053 C CA . ILE A 1 499 ? 18.747 15.269 -14.092 1.00 86.75 499 ILE A CA 1
ATOM 4054 C C . ILE A 1 499 ? 18.445 13.814 -13.691 1.00 86.75 499 ILE A C 1
ATOM 4056 O O . ILE A 1 499 ? 17.649 13.594 -12.785 1.00 86.75 499 ILE A O 1
ATOM 4060 N N . LEU A 1 500 ? 19.015 12.827 -14.384 1.00 89.69 500 LEU A N 1
ATOM 4061 C CA . LEU A 1 500 ? 18.809 11.401 -14.125 1.00 89.69 500 LEU A CA 1
ATOM 4062 C C . LEU A 1 500 ? 20.057 10.712 -13.564 1.00 89.69 500 LEU A C 1
ATOM 4064 O O . LEU A 1 500 ? 19.970 9.546 -13.176 1.00 89.69 500 LEU A O 1
ATOM 4068 N N . GLN A 1 501 ? 21.196 11.405 -13.477 1.00 91.31 501 GLN A N 1
ATOM 4069 C CA . GLN A 1 501 ? 22.445 10.819 -12.977 1.00 91.31 501 GLN A CA 1
ATOM 4070 C C . GLN A 1 501 ? 22.326 10.330 -11.527 1.00 91.31 501 GLN A C 1
ATOM 4072 O O . GLN A 1 501 ? 22.952 9.332 -11.178 1.00 91.31 501 GLN A O 1
ATOM 4077 N N . GLU A 1 502 ? 21.457 10.936 -10.709 1.00 92.50 502 GLU A N 1
ATOM 4078 C CA . GLU A 1 502 ? 21.144 10.456 -9.352 1.00 92.50 502 GLU A CA 1
ATOM 4079 C C . GLU A 1 502 ? 20.551 9.033 -9.338 1.00 92.50 502 GLU A C 1
ATOM 4081 O O . GLU A 1 502 ? 20.635 8.321 -8.340 1.00 92.50 502 GLU A O 1
ATOM 4086 N N . PHE A 1 503 ? 20.002 8.558 -10.457 1.00 94.62 503 PHE A N 1
ATOM 4087 C CA . PHE A 1 503 ? 19.494 7.194 -10.607 1.00 94.62 503 PHE A CA 1
ATOM 4088 C C . PHE A 1 503 ? 20.465 6.269 -11.345 1.00 94.62 503 PHE A C 1
ATOM 4090 O O . PHE A 1 503 ? 20.174 5.080 -11.471 1.00 94.62 503 PHE A O 1
ATOM 4097 N N . ALA A 1 504 ? 21.581 6.759 -11.879 1.00 94.19 504 ALA A N 1
ATOM 4098 C CA . ALA A 1 504 ? 22.409 5.991 -12.801 1.00 94.19 504 ALA A CA 1
ATOM 4099 C C . ALA A 1 504 ? 23.326 4.983 -12.083 1.00 94.19 504 ALA A C 1
ATOM 4101 O O . ALA A 1 504 ? 24.011 5.306 -11.113 1.00 94.19 504 ALA A O 1
ATOM 4102 N N . SER A 1 505 ? 23.340 3.731 -12.551 1.00 95.19 505 SER A N 1
ATOM 4103 C CA . SER A 1 505 ? 24.277 2.704 -12.077 1.00 95.19 505 SER A CA 1
ATOM 4104 C C . SER A 1 505 ? 24.442 1.581 -13.094 1.00 95.19 505 SER A C 1
ATOM 4106 O O . SER A 1 505 ? 23.567 0.723 -13.233 1.00 95.19 505 SER A O 1
ATOM 4108 N N . ASP A 1 506 ? 25.612 1.509 -13.732 1.00 94.81 506 ASP A N 1
ATOM 4109 C CA . ASP A 1 506 ? 25.930 0.414 -14.660 1.00 94.81 506 ASP A CA 1
ATOM 4110 C C . ASP A 1 506 ? 25.963 -0.947 -13.958 1.00 94.81 506 ASP A C 1
ATOM 4112 O O . ASP A 1 506 ? 25.624 -1.967 -14.556 1.00 94.81 506 ASP A O 1
ATOM 4116 N N . VAL A 1 507 ? 26.322 -0.972 -12.670 1.00 94.31 507 VAL A N 1
ATOM 4117 C CA . VAL A 1 507 ? 26.319 -2.198 -11.864 1.00 94.31 507 VAL A CA 1
ATOM 4118 C C . VAL A 1 507 ? 24.892 -2.699 -11.657 1.00 94.31 507 VAL A C 1
ATOM 4120 O O . VAL A 1 507 ? 24.604 -3.846 -11.995 1.00 94.31 507 VAL A O 1
ATOM 4123 N N . ALA A 1 508 ? 23.974 -1.848 -11.186 1.00 91.56 508 ALA A N 1
ATOM 4124 C CA . ALA A 1 508 ? 22.571 -2.236 -11.023 1.00 91.56 508 ALA A CA 1
ATOM 4125 C C . ALA A 1 508 ? 21.922 -2.596 -12.370 1.00 91.56 508 ALA A C 1
ATOM 4127 O O . ALA A 1 508 ? 21.128 -3.536 -12.456 1.00 91.56 508 ALA A O 1
ATOM 4128 N N . HIS A 1 509 ? 22.272 -1.875 -13.434 1.00 90.19 509 HIS A N 1
ATOM 4129 C CA . HIS A 1 509 ? 21.804 -2.143 -14.791 1.00 90.19 509 HIS A CA 1
ATOM 4130 C C . HIS A 1 509 ? 22.266 -3.510 -15.308 1.00 90.19 509 HIS A C 1
ATOM 4132 O O . HIS A 1 509 ? 21.455 -4.307 -15.787 1.00 90.19 509 HIS A O 1
ATOM 4138 N N . LYS A 1 510 ? 23.549 -3.838 -15.124 1.00 90.06 510 LYS A N 1
ATOM 4139 C CA . LYS A 1 510 ? 24.106 -5.160 -15.434 1.00 90.06 510 LYS A CA 1
ATOM 4140 C C . LYS A 1 510 ? 23.434 -6.262 -14.616 1.00 90.06 510 LYS A C 1
ATOM 4142 O O . LYS A 1 510 ? 23.159 -7.327 -15.168 1.00 90.06 510 LYS A O 1
ATOM 4147 N N . THR A 1 511 ? 23.136 -6.019 -13.339 1.00 86.44 511 THR A N 1
ATOM 4148 C CA . THR A 1 511 ? 22.395 -6.966 -12.489 1.00 86.44 511 THR A CA 1
ATOM 4149 C C . THR A 1 511 ? 21.007 -7.263 -13.057 1.00 86.44 511 THR A C 1
ATOM 4151 O O . THR A 1 511 ? 20.639 -8.433 -13.149 1.00 86.44 511 THR A O 1
ATOM 4154 N N . TRP A 1 512 ? 20.273 -6.255 -13.541 1.00 83.88 512 TRP A N 1
ATOM 4155 C CA . TRP A 1 512 ? 18.975 -6.473 -14.194 1.00 83.88 512 TRP A CA 1
ATOM 4156 C C . TRP A 1 512 ? 19.100 -7.369 -15.429 1.00 83.88 512 TRP A C 1
ATOM 4158 O O . TRP A 1 512 ? 18.390 -8.370 -15.554 1.00 83.88 512 TRP A O 1
ATOM 4168 N N . TRP A 1 513 ? 20.054 -7.062 -16.314 1.00 80.31 513 TRP A N 1
ATOM 4169 C CA . TRP A 1 513 ? 20.280 -7.856 -17.522 1.00 80.31 513 TRP A CA 1
ATOM 4170 C C . TRP A 1 513 ? 20.764 -9.276 -17.218 1.00 80.31 513 TRP A C 1
ATOM 4172 O O . TRP A 1 513 ? 20.324 -10.203 -17.893 1.00 80.31 513 TRP A O 1
ATOM 4182 N N . LYS A 1 514 ? 21.573 -9.481 -16.166 1.00 83.19 514 LYS A N 1
ATOM 4183 C CA . LYS A 1 514 ? 21.980 -10.820 -15.694 1.00 83.19 514 LYS A CA 1
ATOM 4184 C C . LYS A 1 514 ? 20.758 -11.686 -15.377 1.00 83.19 514 LYS A C 1
ATOM 4186 O O . LYS A 1 514 ? 20.711 -12.839 -15.803 1.00 83.19 514 LYS A O 1
ATOM 4191 N N . VAL A 1 515 ? 19.763 -11.142 -14.670 1.00 76.06 515 VAL A N 1
ATOM 4192 C CA . VAL A 1 515 ? 18.535 -11.885 -14.335 1.00 76.06 515 VAL A CA 1
ATOM 4193 C C . VAL A 1 515 ? 17.655 -12.078 -15.573 1.00 76.06 515 VAL A C 1
ATOM 4195 O O . VAL A 1 515 ? 17.171 -13.184 -15.811 1.00 76.06 515 VAL A O 1
ATOM 4198 N N . HIS A 1 516 ? 17.496 -11.045 -16.405 1.00 74.31 516 HIS A N 1
ATOM 4199 C CA . HIS A 1 516 ? 16.761 -11.150 -17.669 1.00 74.31 516 HIS A CA 1
ATOM 4200 C C . HIS A 1 516 ? 17.339 -12.245 -18.584 1.00 74.31 516 HIS A C 1
ATOM 4202 O O . HIS A 1 516 ? 16.592 -12.998 -19.200 1.00 74.31 516 HIS A O 1
ATOM 4208 N N . ASP A 1 517 ? 18.662 -12.359 -18.680 1.00 75.88 517 ASP A N 1
ATOM 4209 C CA . ASP A 1 517 ? 19.332 -13.334 -19.546 1.00 75.88 517 ASP A CA 1
ATOM 4210 C C . ASP A 1 517 ? 19.268 -14.773 -19.031 1.00 75.88 517 ASP A C 1
ATOM 4212 O O . ASP A 1 517 ? 19.369 -15.714 -19.821 1.00 75.88 517 ASP A O 1
ATOM 4216 N N . ALA A 1 518 ? 19.088 -14.943 -17.720 1.00 75.19 518 ALA A N 1
ATOM 4217 C CA . ALA A 1 518 ? 18.876 -16.240 -17.087 1.00 75.19 518 ALA A CA 1
ATOM 4218 C C . ALA A 1 518 ? 17.445 -16.779 -17.288 1.00 75.19 518 ALA A C 1
ATOM 4220 O O . ALA A 1 518 ? 17.165 -17.934 -16.947 1.00 75.19 518 ALA A O 1
ATOM 4221 N N . MET A 1 519 ? 16.540 -15.965 -17.843 1.00 68.69 519 MET A N 1
ATOM 4222 C CA . MET A 1 519 ? 15.152 -16.332 -18.102 1.00 68.69 519 MET A CA 1
ATOM 4223 C C . MET A 1 519 ? 15.050 -17.533 -19.069 1.00 68.69 519 MET A C 1
ATOM 4225 O O . MET A 1 519 ? 15.854 -17.676 -19.997 1.00 68.69 519 MET A O 1
ATOM 4229 N N . PRO A 1 520 ? 14.056 -18.425 -18.891 1.00 71.62 520 PRO A N 1
ATOM 4230 C CA . PRO A 1 520 ? 13.799 -19.518 -19.825 1.00 71.62 520 PRO A CA 1
ATOM 4231 C C . PRO A 1 520 ? 13.694 -19.070 -21.295 1.00 71.62 520 PRO A C 1
ATOM 4233 O O . PRO A 1 520 ? 13.044 -18.077 -21.628 1.00 71.62 520 PRO A O 1
ATOM 4236 N N . GLN A 1 521 ? 14.297 -19.838 -22.212 1.00 74.81 521 GLN A N 1
ATOM 4237 C CA . GLN A 1 521 ? 14.366 -19.477 -23.637 1.00 74.81 521 GLN A CA 1
ATOM 4238 C C . GLN A 1 521 ? 12.989 -19.316 -24.299 1.00 74.81 521 GLN A C 1
ATOM 4240 O O . GLN A 1 521 ? 12.839 -18.503 -25.211 1.00 74.81 521 GLN A O 1
ATOM 4245 N N . ASN A 1 522 ? 11.977 -20.054 -23.835 1.00 73.50 522 ASN A N 1
ATOM 4246 C CA . ASN A 1 522 ? 10.599 -19.937 -24.314 1.00 73.50 522 ASN A CA 1
ATOM 4247 C C . ASN A 1 522 ? 9.972 -18.571 -23.995 1.00 73.50 522 ASN A C 1
ATOM 4249 O O . ASN A 1 522 ? 9.064 -18.161 -24.718 1.00 73.50 522 ASN A O 1
ATOM 4253 N N . LEU A 1 523 ? 10.456 -17.869 -22.965 1.00 64.19 523 LEU A N 1
ATOM 4254 C CA . LEU A 1 523 ? 9.975 -16.542 -22.580 1.00 64.19 523 LEU A CA 1
ATOM 4255 C C . LEU A 1 523 ? 10.689 -15.416 -23.336 1.00 64.19 523 LEU A C 1
ATOM 4257 O O . LEU A 1 523 ? 10.075 -14.397 -23.645 1.00 64.19 523 LEU A O 1
ATOM 4261 N N . HIS A 1 524 ? 11.941 -15.629 -23.756 1.00 65.38 524 HIS A N 1
ATOM 4262 C CA . HIS A 1 524 ? 12.725 -14.632 -24.498 1.00 65.38 524 HIS A CA 1
ATOM 4263 C C . HIS A 1 524 ? 12.042 -14.092 -25.757 1.00 65.38 524 HIS A C 1
ATOM 4265 O O . HIS A 1 524 ? 12.329 -12.966 -26.163 1.00 65.38 524 HIS A O 1
ATOM 4271 N N . LYS A 1 525 ? 11.170 -14.882 -26.393 1.00 66.69 525 LYS A N 1
ATOM 4272 C CA . LYS A 1 525 ? 10.431 -14.449 -27.585 1.00 66.69 525 LYS A CA 1
ATOM 4273 C C . LYS A 1 525 ? 9.482 -13.284 -27.285 1.00 66.69 525 LYS A C 1
ATOM 4275 O O . LYS A 1 525 ? 9.344 -12.419 -28.141 1.00 66.69 525 LYS A O 1
ATOM 4280 N N . TYR A 1 526 ? 8.893 -13.244 -26.087 1.00 62.31 526 TYR A N 1
ATOM 4281 C CA . TYR A 1 526 ? 7.967 -12.187 -25.668 1.00 62.31 526 TYR A CA 1
ATOM 4282 C C . TYR A 1 526 ? 8.696 -10.889 -25.316 1.00 62.31 526 TYR A C 1
ATOM 4284 O O . TYR A 1 526 ? 8.152 -9.807 -25.501 1.00 62.31 526 TYR A O 1
ATOM 4292 N N . CYS A 1 527 ? 9.959 -10.994 -24.906 1.00 58.78 527 CYS A N 1
ATOM 4293 C CA . CYS A 1 527 ? 10.819 -9.868 -24.566 1.00 58.78 527 CYS A CA 1
ATOM 4294 C C . CYS A 1 527 ? 11.608 -9.362 -25.794 1.00 58.78 527 CYS A C 1
ATOM 4296 O O . CYS A 1 527 ? 12.808 -9.115 -25.707 1.00 58.78 527 CYS A O 1
ATOM 4298 N N . LEU A 1 528 ? 11.017 -9.264 -26.991 1.00 60.03 528 LEU A N 1
ATOM 4299 C CA . LEU A 1 528 ? 11.701 -8.733 -28.186 1.00 60.03 528 LEU A CA 1
ATOM 4300 C C . LEU A 1 528 ? 11.288 -7.279 -28.457 1.00 60.03 528 LEU A C 1
ATOM 4302 O O . LEU A 1 528 ? 10.106 -6.953 -28.474 1.00 60.03 528 LEU A O 1
ATOM 4306 N N . LEU A 1 529 ? 12.257 -6.388 -28.723 1.00 57.16 529 LEU A N 1
ATOM 4307 C CA . LEU A 1 529 ? 11.944 -4.996 -29.084 1.00 57.16 529 LEU A CA 1
ATOM 4308 C C . LEU A 1 529 ? 11.287 -4.929 -30.463 1.00 57.16 529 LEU A C 1
ATOM 4310 O O . LEU A 1 529 ? 11.755 -5.556 -31.422 1.00 57.16 529 LEU A O 1
ATOM 4314 N N . ARG A 1 530 ? 10.294 -4.047 -30.600 1.00 57.84 530 ARG A N 1
ATOM 4315 C CA . ARG A 1 530 ? 9.766 -3.650 -31.912 1.00 57.84 530 ARG A CA 1
ATOM 4316 C C . ARG A 1 530 ? 10.821 -2.861 -32.689 1.00 57.84 530 ARG A C 1
ATOM 4318 O O . ARG A 1 530 ? 11.588 -2.098 -32.103 1.00 57.84 530 ARG A O 1
ATOM 4325 N N . SER A 1 531 ? 10.819 -2.955 -34.020 1.00 62.50 531 SER A N 1
ATOM 4326 C CA . SER A 1 531 ? 11.786 -2.246 -34.880 1.00 62.50 531 SER A CA 1
ATOM 4327 C C . SER A 1 531 ? 11.825 -0.729 -34.641 1.00 62.50 531 SER A C 1
ATOM 4329 O O . SER A 1 531 ? 12.903 -0.144 -34.651 1.00 62.50 531 SER A O 1
ATOM 4331 N N . LYS A 1 532 ? 10.678 -0.098 -34.341 1.00 65.00 532 LYS A N 1
ATOM 4332 C CA . LYS A 1 532 ? 10.606 1.334 -33.997 1.00 65.00 532 LYS A CA 1
ATOM 4333 C C . LYS A 1 532 ? 11.371 1.664 -32.710 1.00 65.00 532 LYS A C 1
ATOM 4335 O O . LYS A 1 532 ? 12.162 2.597 -32.704 1.00 65.00 532 LYS A O 1
ATOM 4340 N N . GLN A 1 533 ? 11.195 0.870 -31.651 1.00 60.19 533 GLN A N 1
ATOM 4341 C CA . GLN A 1 533 ? 11.935 1.048 -30.394 1.00 60.19 533 GLN A CA 1
ATOM 4342 C C . GLN A 1 533 ? 13.434 0.802 -30.598 1.00 60.19 533 GLN A C 1
ATOM 4344 O O . GLN A 1 533 ? 14.259 1.571 -30.124 1.00 60.19 533 GLN A O 1
ATOM 4349 N N . LYS A 1 534 ? 13.795 -0.215 -31.393 1.00 64.25 534 LYS A N 1
ATOM 4350 C CA . LYS A 1 534 ? 15.189 -0.489 -31.779 1.00 64.25 534 LYS A CA 1
ATOM 4351 C C . LYS A 1 534 ? 15.857 0.685 -32.499 1.00 64.25 534 LYS A C 1
ATOM 4353 O O . LYS A 1 534 ? 17.072 0.823 -32.384 1.00 64.25 534 LYS A O 1
ATOM 4358 N N . ALA A 1 535 ? 15.104 1.439 -33.298 1.00 69.31 535 ALA A N 1
ATOM 4359 C CA . ALA A 1 535 ? 15.595 2.612 -34.016 1.00 69.31 535 ALA A CA 1
ATOM 4360 C C . ALA A 1 535 ? 15.675 3.845 -33.107 1.00 69.31 535 ALA A C 1
ATOM 4362 O O . ALA A 1 535 ? 16.660 4.571 -33.191 1.00 69.31 535 ALA A O 1
ATOM 4363 N N . GLN A 1 536 ? 14.686 4.037 -32.225 1.00 69.38 536 GLN A N 1
ATOM 4364 C CA . GLN A 1 536 ? 14.689 5.119 -31.237 1.00 69.38 536 GLN A CA 1
ATOM 4365 C C . GLN A 1 536 ? 15.912 5.026 -30.328 1.00 69.38 536 GLN A C 1
ATOM 4367 O O . GLN A 1 536 ? 16.670 5.983 -30.254 1.00 69.38 536 GLN A O 1
ATOM 4372 N N . LEU A 1 537 ? 16.173 3.840 -29.765 1.00 69.38 537 LEU A N 1
ATOM 4373 C CA . LEU A 1 537 ? 17.370 3.603 -28.963 1.00 69.38 537 LEU A CA 1
ATOM 4374 C C . LEU A 1 537 ? 18.632 3.979 -29.752 1.00 69.38 537 LEU A C 1
ATOM 4376 O O . LEU A 1 537 ? 19.406 4.807 -29.314 1.00 69.38 537 LEU A O 1
ATOM 4380 N N . GLU A 1 538 ? 18.846 3.483 -30.973 1.00 74.69 538 GLU A N 1
ATOM 4381 C CA . GLU A 1 538 ? 20.052 3.881 -31.734 1.00 74.69 538 GLU A CA 1
ATOM 4382 C C . GLU A 1 538 ? 20.173 5.386 -31.976 1.00 74.69 538 GLU A C 1
ATOM 4384 O O . GLU A 1 538 ? 21.285 5.908 -32.052 1.00 74.69 538 GLU A O 1
ATOM 4389 N N . TRP A 1 539 ? 19.048 6.081 -32.138 1.00 80.88 539 TRP A N 1
ATOM 4390 C CA . TRP A 1 539 ? 19.054 7.530 -32.264 1.00 80.88 539 TRP A CA 1
ATOM 4391 C C . TRP A 1 539 ? 19.477 8.192 -30.949 1.00 80.88 539 TRP A C 1
ATOM 4393 O O . TRP A 1 539 ? 20.379 9.028 -30.987 1.00 80.88 539 TRP A O 1
ATOM 4403 N N . ASP A 1 540 ? 18.914 7.769 -29.813 1.00 74.44 540 ASP A N 1
ATOM 4404 C CA . ASP A 1 540 ? 19.256 8.277 -28.477 1.00 74.44 540 ASP A CA 1
ATOM 4405 C C . ASP A 1 540 ? 20.749 8.064 -28.171 1.00 74.44 540 ASP A C 1
ATOM 4407 O O . ASP A 1 540 ? 21.424 8.987 -27.715 1.00 74.44 540 ASP A O 1
ATOM 4411 N N . ARG A 1 541 ? 21.308 6.894 -28.527 1.00 78.00 541 ARG A N 1
ATOM 4412 C CA . ARG A 1 541 ? 22.746 6.588 -28.375 1.00 78.00 541 ARG A CA 1
ATOM 4413 C C . ARG A 1 541 ? 23.610 7.602 -29.102 1.00 78.00 541 ARG A C 1
ATOM 4415 O O . ARG A 1 541 ? 24.560 8.138 -28.551 1.00 78.00 541 ARG A O 1
ATOM 4422 N N . ARG A 1 542 ? 23.268 7.865 -30.365 1.00 82.06 542 ARG A N 1
ATOM 4423 C CA . ARG A 1 542 ? 24.023 8.783 -31.223 1.00 82.06 542 ARG A CA 1
ATOM 4424 C C . ARG A 1 542 ? 23.930 10.225 -30.749 1.00 82.06 542 ARG A C 1
ATOM 4426 O O . ARG A 1 542 ? 24.803 11.006 -31.109 1.00 82.06 542 ARG A O 1
ATOM 4433 N N . GLN A 1 543 ? 22.865 10.610 -30.045 1.00 79.75 543 GLN A N 1
ATOM 4434 C CA . GLN A 1 543 ? 22.816 11.928 -29.410 1.00 79.75 543 GLN A CA 1
ATOM 4435 C C . GLN A 1 543 ? 23.733 11.956 -28.191 1.00 79.75 543 GLN A C 1
ATOM 4437 O O . GLN A 1 543 ? 24.613 12.807 -28.141 1.00 79.75 543 GLN A O 1
ATOM 4442 N N . ALA A 1 544 ? 23.634 10.956 -27.311 1.00 76.50 544 ALA A N 1
ATOM 4443 C CA . ALA A 1 544 ? 24.510 10.846 -26.148 1.00 76.50 544 ALA A CA 1
ATOM 4444 C C . ALA A 1 544 ? 26.000 10.851 -26.539 1.00 76.50 544 ALA A C 1
ATOM 4446 O O . ALA A 1 544 ? 26.785 11.581 -25.953 1.00 76.50 544 ALA A O 1
ATOM 4447 N N . GLU A 1 545 ? 26.399 10.124 -27.586 1.00 78.31 545 GLU A N 1
ATOM 4448 C CA . GLU A 1 545 ? 27.784 10.117 -28.091 1.00 78.31 545 GLU A CA 1
ATOM 4449 C C . GLU A 1 545 ? 28.267 11.486 -28.599 1.00 78.31 545 GLU A C 1
ATOM 4451 O O . GLU A 1 545 ? 29.454 11.797 -28.500 1.00 78.31 545 GLU A O 1
ATOM 4456 N N . LYS A 1 546 ? 27.372 12.312 -29.155 1.00 77.38 546 LYS A N 1
ATOM 4457 C CA . LYS A 1 546 ? 27.724 13.670 -29.601 1.00 77.38 546 LYS A CA 1
ATOM 4458 C C . LYS A 1 546 ? 27.919 14.601 -28.417 1.00 77.38 546 LYS A C 1
ATOM 4460 O O . LYS A 1 546 ? 28.873 15.380 -28.414 1.00 77.38 546 LYS A O 1
ATOM 4465 N N . ASP A 1 547 ? 27.032 14.495 -27.436 1.00 66.38 547 ASP A N 1
ATOM 4466 C CA . ASP A 1 547 ? 27.064 15.308 -26.225 1.00 66.38 547 ASP A CA 1
ATOM 4467 C C . ASP A 1 547 ? 28.276 14.940 -25.348 1.00 66.38 547 ASP A C 1
ATOM 4469 O O . ASP A 1 547 ? 28.877 15.807 -24.719 1.00 66.38 547 ASP A O 1
ATOM 4473 N N . ASN A 1 548 ? 28.708 13.676 -25.396 1.00 60.16 548 ASN A N 1
ATOM 4474 C CA . ASN A 1 548 ? 29.785 13.107 -24.586 1.00 60.16 548 ASN A CA 1
ATOM 4475 C C . ASN A 1 548 ? 31.121 13.001 -25.349 1.00 60.16 548 ASN A C 1
ATOM 4477 O O . ASN A 1 548 ? 31.812 11.987 -25.262 1.00 60.16 548 ASN A O 1
ATOM 4481 N N . SER A 1 549 ? 31.465 14.012 -26.155 1.00 45.34 549 SER A N 1
ATOM 4482 C CA . SER A 1 549 ? 32.527 13.978 -27.176 1.00 45.34 549 SER A CA 1
ATOM 4483 C C . SER A 1 549 ? 33.963 13.802 -26.626 1.00 45.34 549 SER A C 1
ATOM 4485 O O . SER A 1 549 ? 34.791 14.700 -26.735 1.00 45.34 549 SER A O 1
ATOM 4487 N N . THR A 1 550 ? 34.276 12.613 -26.092 1.00 39.50 550 THR A N 1
ATOM 4488 C CA . THR A 1 550 ? 35.616 12.014 -25.891 1.00 39.50 550 THR A CA 1
ATOM 4489 C C . THR A 1 550 ? 35.632 10.467 -25.789 1.00 39.50 550 THR A C 1
ATOM 4491 O O . THR A 1 550 ? 36.709 9.913 -25.577 1.00 39.50 550 THR A O 1
ATOM 4494 N N . ALA A 1 551 ? 34.531 9.722 -25.983 1.00 37.25 551 ALA A N 1
ATOM 4495 C CA . ALA A 1 551 ? 34.537 8.252 -25.826 1.00 37.25 551 ALA A CA 1
ATOM 4496 C C . ALA A 1 551 ? 34.460 7.457 -27.154 1.00 37.25 551 ALA A C 1
ATOM 4498 O O . ALA A 1 551 ? 33.645 7.734 -28.031 1.00 37.25 551 ALA A O 1
ATOM 4499 N N . THR A 1 552 ? 35.336 6.456 -27.293 1.00 32.84 552 THR A N 1
ATOM 4500 C CA . THR A 1 552 ? 35.485 5.520 -28.427 1.00 32.84 552 THR A CA 1
ATOM 4501 C C . THR A 1 552 ? 34.319 4.518 -28.555 1.00 32.84 552 THR A C 1
ATOM 4503 O O . THR A 1 552 ? 33.725 4.146 -27.546 1.00 32.84 552 THR A O 1
ATOM 4506 N N . PRO A 1 553 ? 34.007 4.014 -29.770 1.00 37.59 553 PRO A N 1
ATOM 4507 C CA . PRO A 1 553 ? 32.821 3.187 -30.008 1.00 37.59 553 PRO A CA 1
ATOM 4508 C C . PRO A 1 553 ? 32.984 1.736 -29.517 1.00 37.59 553 PRO A C 1
ATOM 4510 O O . PRO A 1 553 ? 33.973 1.073 -29.838 1.00 37.59 553 PRO A O 1
ATOM 4513 N N . SER A 1 554 ? 31.977 1.215 -28.808 1.00 34.00 554 SER A N 1
ATOM 4514 C CA . SER A 1 554 ? 31.803 -0.205 -28.459 1.00 34.00 554 SER A CA 1
ATOM 4515 C C . SER A 1 554 ? 30.976 -0.971 -29.525 1.00 34.00 554 SER A C 1
ATOM 4517 O O . SER A 1 554 ? 30.190 -0.368 -30.262 1.00 34.00 554 SER A O 1
ATOM 4519 N N . PRO A 1 555 ? 31.171 -2.302 -29.676 1.00 31.56 555 PRO A N 1
ATOM 4520 C CA . PRO A 1 555 ? 30.557 -3.116 -30.738 1.00 31.56 555 PRO A CA 1
ATOM 4521 C C . PRO A 1 555 ? 29.044 -3.359 -30.530 1.00 31.56 555 PRO A C 1
ATOM 4523 O O . PRO A 1 555 ? 28.533 -3.181 -29.425 1.00 31.56 555 PRO A O 1
ATOM 4526 N N . PRO A 1 556 ? 28.294 -3.787 -31.571 1.00 32.91 556 PRO A N 1
ATOM 4527 C CA . PRO A 1 556 ? 26.830 -3.772 -31.554 1.00 32.91 556 PRO A CA 1
ATOM 4528 C C . PRO A 1 556 ? 26.240 -4.815 -30.592 1.00 32.91 556 PRO A C 1
ATOM 4530 O O . PRO A 1 556 ? 26.456 -6.017 -30.755 1.00 32.91 556 PRO A O 1
ATOM 4533 N N . ALA A 1 557 ? 25.430 -4.367 -29.628 1.00 37.22 557 ALA A N 1
ATOM 4534 C CA . ALA A 1 557 ? 24.712 -5.242 -28.704 1.00 37.22 557 ALA A CA 1
ATOM 4535 C C . ALA A 1 557 ? 23.311 -5.641 -29.213 1.00 37.22 557 ALA A C 1
ATOM 4537 O O . ALA A 1 557 ? 22.584 -4.887 -29.866 1.00 37.22 557 ALA A O 1
ATOM 4538 N N . ILE A 1 558 ? 22.935 -6.879 -28.888 1.00 37.34 558 ILE A N 1
ATOM 4539 C CA . ILE A 1 558 ? 21.705 -7.560 -29.303 1.00 37.34 558 ILE A CA 1
ATOM 4540 C C . ILE A 1 558 ? 20.473 -6.922 -28.643 1.00 37.34 558 ILE A C 1
ATOM 4542 O O . ILE A 1 558 ? 20.374 -6.832 -27.421 1.00 37.34 558 ILE A O 1
ATOM 4546 N N . LYS A 1 559 ? 19.495 -6.549 -29.474 1.00 35.50 559 LYS A N 1
ATOM 4547 C CA . LYS A 1 559 ? 18.279 -5.812 -29.102 1.00 35.50 559 LYS A CA 1
ATOM 4548 C C . LYS A 1 559 ? 17.154 -6.739 -28.610 1.00 35.50 559 LYS A C 1
ATOM 4550 O O . LYS A 1 559 ? 16.531 -7.417 -29.433 1.00 35.50 559 LYS A O 1
ATOM 4555 N N . LYS A 1 560 ? 16.848 -6.715 -27.308 1.00 34.09 560 LYS A N 1
ATOM 4556 C CA . LYS A 1 560 ? 15.697 -7.388 -26.667 1.00 34.09 560 LYS A CA 1
ATOM 4557 C C . LYS A 1 560 ? 14.889 -6.382 -25.838 1.00 34.09 560 LYS A C 1
ATOM 4559 O O . LYS A 1 560 ? 15.452 -5.408 -25.359 1.00 34.09 560 LYS A O 1
ATOM 4564 N N . GLY A 1 561 ? 13.571 -6.546 -25.833 1.00 28.45 561 GLY A N 1
ATOM 4565 C CA . GLY A 1 561 ? 12.573 -5.575 -25.387 1.00 28.45 561 GLY A CA 1
ATOM 4566 C C . GLY A 1 561 ? 11.807 -5.982 -24.152 1.00 28.45 561 GLY A C 1
ATOM 4567 O O . GLY A 1 561 ? 12.166 -6.941 -23.486 1.00 28.45 561 GLY A O 1
ATOM 4568 N N . ILE A 1 562 ? 10.771 -5.194 -23.869 1.00 30.77 562 ILE A N 1
ATOM 4569 C CA . ILE A 1 562 ? 9.994 -5.187 -22.629 1.00 30.77 562 ILE A CA 1
ATOM 4570 C C . ILE A 1 562 ? 9.609 -6.607 -22.208 1.00 30.77 562 ILE A C 1
ATOM 4572 O O . ILE A 1 562 ? 8.819 -7.271 -22.872 1.00 30.77 562 ILE A O 1
ATOM 4576 N N . CYS A 1 563 ? 10.125 -7.017 -21.057 1.00 33.28 563 CYS A N 1
ATOM 4577 C CA . CYS A 1 563 ? 9.481 -7.990 -20.199 1.00 33.28 563 CYS A CA 1
ATOM 4578 C C . CYS A 1 563 ? 9.269 -7.288 -18.860 1.00 33.28 563 CYS A C 1
ATOM 4580 O O . CYS A 1 563 ? 10.240 -6.847 -18.245 1.00 33.28 563 CYS A O 1
ATOM 4582 N N . LEU A 1 564 ? 8.010 -7.187 -18.409 1.00 33.09 564 LEU A N 1
ATOM 4583 C CA . LEU A 1 564 ? 7.750 -7.158 -16.965 1.00 33.09 564 LEU A CA 1
ATOM 4584 C C . LEU A 1 564 ? 8.586 -8.278 -16.348 1.00 33.09 564 LEU A C 1
ATOM 4586 O O . LEU A 1 564 ? 8.753 -9.300 -17.011 1.00 33.09 564 LEU A O 1
ATOM 4590 N N . ALA A 1 565 ? 9.134 -8.078 -15.152 1.00 33.50 565 ALA A N 1
ATOM 4591 C CA . ALA A 1 565 ? 9.995 -9.034 -14.463 1.00 33.50 565 ALA A CA 1
ATOM 4592 C C . ALA A 1 565 ? 9.323 -10.422 -14.311 1.00 33.50 565 ALA A C 1
ATOM 4594 O O . ALA A 1 565 ? 8.843 -10.799 -13.251 1.00 33.50 565 ALA A O 1
ATOM 4595 N N . MET A 1 566 ? 9.307 -11.219 -15.384 1.00 31.73 566 MET A N 1
ATOM 4596 C CA . MET A 1 566 ? 8.867 -12.614 -15.457 1.00 31.73 566 MET A CA 1
ATOM 4597 C C . MET A 1 566 ? 9.994 -13.525 -14.955 1.00 31.73 566 MET A C 1
ATOM 4599 O O . MET A 1 566 ? 10.256 -14.607 -15.482 1.00 31.73 566 MET A O 1
ATOM 4603 N N . THR A 1 567 ? 10.751 -13.038 -13.978 1.00 33.16 567 THR A N 1
ATOM 4604 C CA . THR A 1 567 ? 11.997 -13.635 -13.528 1.00 33.16 567 THR A CA 1
ATOM 4605 C C . THR A 1 567 ? 11.697 -14.647 -12.439 1.00 33.16 567 THR A C 1
ATOM 4607 O O . THR A 1 567 ? 11.713 -14.339 -11.253 1.00 33.16 567 THR A O 1
ATOM 4610 N N . LYS A 1 568 ? 11.447 -15.889 -12.859 1.00 30.98 568 LYS A N 1
ATOM 4611 C CA . LYS A 1 568 ? 11.610 -17.063 -12.001 1.00 30.98 568 LYS A CA 1
ATOM 4612 C C . LYS A 1 568 ? 13.116 -17.286 -11.837 1.00 30.98 568 LYS A C 1
ATOM 4614 O O . LYS A 1 568 ? 13.788 -17.676 -12.792 1.00 30.98 568 LYS A O 1
ATOM 4619 N N . LEU A 1 569 ? 13.662 -16.989 -10.656 1.00 29.00 569 LEU A N 1
ATOM 4620 C CA . LEU A 1 569 ? 15.010 -17.432 -10.293 1.00 29.00 569 LEU A CA 1
ATOM 4621 C C . LEU A 1 569 ? 14.995 -18.966 -10.325 1.00 29.00 569 LEU A C 1
ATOM 4623 O O . LEU A 1 569 ? 14.233 -19.594 -9.590 1.00 29.00 569 LEU A O 1
ATOM 4627 N N . LYS A 1 570 ? 15.769 -19.567 -11.236 1.00 26.28 570 LYS A N 1
ATOM 4628 C CA . LYS A 1 570 ? 15.960 -21.020 -11.257 1.00 26.28 570 LYS A CA 1
ATOM 4629 C C . LYS A 1 570 ? 16.607 -21.460 -9.940 1.00 26.28 570 LYS A C 1
ATOM 4631 O O . LYS A 1 570 ? 17.528 -20.801 -9.467 1.00 26.28 570 LYS A O 1
ATOM 4636 N N . THR A 1 571 ? 16.077 -22.558 -9.406 1.00 29.30 571 THR A N 1
ATOM 4637 C CA . THR A 1 571 ? 16.621 -23.378 -8.312 1.00 29.30 571 THR A CA 1
ATOM 4638 C C . THR A 1 571 ? 18.083 -23.723 -8.504 1.00 29.30 571 THR A C 1
ATOM 4640 O O . THR A 1 571 ? 18.416 -24.114 -9.651 1.00 29.30 571 THR A O 1
#

Organism: Hibiscus syriacus (NCBI:txid106335)

Foldseek 3Di:
DDDDDDDDDDDDDDDDDDDDDPVVPVLVVVVVLVVVVVVVVDDDDDDDDDDDDDPPVVVVVVVVVVVVVVVVVPDDDDDDDDDDDDDDDDDDDDDDDDDDDPPPDLLQAAPDDDDLVQVLVLVVPDPCLQVAAEEEEESDDPVCQVSVCVSRVNYHYDDWDWDDDDPPDFLLLLFPQPCPLPCPDHHDDRDDGTETDDPCPDQHQEYEYEAHDDPPDQPFRRPRRVNRLLNQLVSQLPGDDPRWHKYKYQAQDDRQCQLQPPVQFPDDDRRITMGRDDSVSSNVVSPARFAAADDDDDWDDDPDAAEDEDEPVDDPLLVVLCVVLRYDYDYDDFDAQPQDDPPDPQGGQCSVLCQLVVQVDQKDWAADLQKDFLIDDCSCQVPGPFEAADPGRQFGDPRTTMDGHHVSSSVVCVVCSPVADQSVSHPRSRVCSNNSGYYYYRCLAEPELFADDPDDPVRVVVVLCQLQDVSHPRRMYGQPDDGLQLADQQAFCLVLDPSSVRNGDRSNSPSVVVQVVVDDPVSQVSFADDPVSVVVNVVSVVVSCVVVPPDDDDDDDDGTHDDRCSGDPDD